Protein 4LMS (pdb70)

Solvent-accessible surface area: 21884 Å² total

B-factor: mean 22.88, std 9.88, range [7.31, 61.28]

InterPro domains:
  IPR004228 Phycoerythrin alpha chain [PF02972] (58-114)
  IPR006311 Twin-arginine translocation pathway, signal sequence [PS51318] (1-52)
  IPR011070 Globular protein, non-globular alpha/beta subunit [SSF56568] (54-123)
  IPR037011 Phycoerythrin-like alpha chain superfamily [G3DSA:3.90.510.10] (53-132)

Secondary structure (DSSP, 8-state):
--TT-EEEEEEEEE-TT--S------S---SSGGGGEEEEEEEEE----HHHHHHHHHHHTT----STT------SS---/--EEEEHHHHHHHHHHSTTHHHHHHHHHHHHTTHHHHHHHHHHHHHHH-GGGGSTT---SHHHHHHHHHHHHHHHHHHHHHHHHT--HHIIIIITTTHHHHHHHHT--HHHHHHHHHHHHHHHHHHHHT-SS---S-------HHHHHHHHHHHHHHHHH-/--TT-EEEEEEEEE-TT--SS---S--S---SSHHHHTEEEEEEEEE----HHHHHHHHHHHHTS---/---EEEEHHHHHHHHHHSTTHHHHHHHHHHHHHTHHHHHHHHHHHHHHH-GGGGSTT---SHHHHHHHHHHHHHHHHHHHHHHHHTS-HHIIIIITTTHHHHHHHHT--HHHHHHHHHHHHHHHHHHHT----GGG-SS-----HHHHHHHHHHHHHHHHH-

Structure (mmCIF, N/CA/C/O backbone):
data_4LMS
#
_entry.id   4LMS
#
_cell.length_a   44.958
_cell.length_b   93.824
_cell.length_c   121.908
_cell.angle_alpha   90.00
_cell.angle_beta   90.00
_cell.angle_gamma   90.00
#
_symmetry.space_group_name_H-M   'P 21 21 21'
#
loop_
_entity.id
_entity.type
_entity.pdbx_description
1 polymer 'cryptophyte phycocyanin (alpha-1 chain)'
2 polymer 'cryptophyte phycocyanin (beta chain)'
3 polymer 'cryptophyte phycocyanin (alpha-2 chain)'
4 non-polymer 'mesobiliverdin IX(alpha)'
5 non-polymer 15,16-DIHYDROBILIVERDIN
6 non-polymer PHYCOCYANOBILIN
7 non-polymer 'HEXAETHYLENE GLYCOL'
8 water water
#
loop_
_atom_site.group_PDB
_atom_site.id
_atom_site.type_symbol
_atom_site.label_atom_id
_atom_site.label_alt_id
_atom_site.label_comp_id
_atom_site.label_asym_id
_atom_site.label_entity_id
_atom_site.label_seq_id
_atom_site.pdbx_PDB_ins_code
_atom_site.Cartn_x
_atom_site.Cartn_y
_atom_site.Cartn_z
_atom_site.occupancy
_atom_site.B_iso_or_equiv
_atom_site.auth_seq_id
_atom_site.auth_comp_id
_atom_site.auth_asym_id
_atom_site.auth_atom_id
_atom_site.pdbx_PDB_model_num
ATOM 1 N N . ARG A 1 1 ? 2.955 13.850 8.488 1.00 35.79 1 ARG A N 1
ATOM 2 C CA . ARG A 1 1 ? 1.989 14.201 9.563 1.00 37.12 1 ARG A CA 1
ATOM 3 C C . ARG A 1 1 ? 0.842 13.183 9.679 1.00 37.03 1 ARG A C 1
ATOM 4 O O . ARG A 1 1 ? 0.429 12.591 8.687 1.00 37.75 1 ARG A O 1
ATOM 12 N N . ASP A 1 2 ? 0.378 12.953 10.910 1.00 35.43 2 ASP A N 1
ATOM 13 C CA . ASP A 1 2 ? -0.856 12.201 11.162 1.00 34.22 2 ASP A CA 1
ATOM 14 C C . ASP A 1 2 ? -1.657 12.962 12.213 1.00 35.12 2 ASP A C 1
ATOM 15 O O . ASP A 1 2 ? -1.253 13.029 13.377 1.00 35.71 2 ASP A O 1
ATOM 20 N N . ALA A 1 3 ? -2.784 13.540 11.800 1.00 36.85 3 ALA A N 1
ATOM 21 C CA . ALA A 1 3 ? -3.562 14.433 12.661 1.00 37.16 3 ALA A CA 1
ATOM 22 C C . ALA A 1 3 ? -4.017 13.788 13.970 1.00 37.81 3 ALA A C 1
ATOM 23 O O . ALA A 1 3 ? -4.219 14.487 14.972 1.00 39.15 3 ALA A O 1
ATOM 25 N N . GLN A 1 4 ? -4.172 12.466 13.978 1.00 36.44 4 GLN A N 1
ATOM 26 C CA . GLN A 1 4 ? -4.685 11.782 15.163 1.00 34.49 4 GLN A CA 1
ATOM 27 C C . GLN A 1 4 ? -3.566 11.152 15.986 1.00 32.10 4 GLN A C 1
ATOM 28 O O . GLN A 1 4 ? -3.827 10.456 16.965 1.00 33.62 4 GLN A O 1
ATOM 34 N N . LEU A 1 5 ? -2.321 11.412 15.587 1.00 31.47 5 LEU A N 1
ATOM 35 C CA . LEU A 1 5 ? -1.157 10.900 16.299 1.00 30.24 5 LEU A CA 1
ATOM 36 C C . LEU A 1 5 ? -1.223 9.389 16.458 1.00 30.55 5 LEU A C 1
ATOM 37 O O . LEU A 1 5 ? -0.950 8.834 17.525 1.00 31.63 5 LEU A O 1
ATOM 42 N N . ARG A 1 6 ? -1.596 8.727 15.378 1.00 27.68 6 ARG A N 1
ATOM 43 C CA . ARG A 1 6 ? -1.610 7.281 15.337 1.00 28.12 6 ARG A CA 1
ATOM 44 C C . ARG A 1 6 ? -0.258 6.770 14.873 1.00 26.41 6 ARG A C 1
ATOM 45 O O . ARG A 1 6 ? 0.469 7.437 14.140 1.00 27.02 6 ARG A O 1
ATOM 53 N N . ALA A 1 7 ? 0.078 5.577 15.328 1.00 24.61 7 ALA A N 1
ATOM 54 C CA . ALA A 1 7 ? 1.292 4.924 14.888 1.00 22.23 7 ALA A CA 1
ATOM 55 C C . ALA A 1 7 ? 0.994 3.443 14.735 1.00 21.39 7 ALA A C 1
ATOM 56 O O . ALA A 1 7 ? 0.048 2.940 15.324 1.00 21.86 7 ALA A O 1
ATOM 58 N N . PRO A 1 8 ? 1.810 2.738 13.947 1.00 21.06 8 PRO A N 1
ATOM 59 C CA . PRO A 1 8 ? 1.596 1.297 13.761 1.00 19.52 8 PRO A CA 1
ATOM 60 C C . PRO A 1 8 ? 2.036 0.479 14.973 1.00 17.69 8 PRO A C 1
ATOM 61 O O . PRO A 1 8 ? 3.196 0.528 15.366 1.00 18.94 8 PRO A O 1
ATOM 65 N N . ILE A 1 9 ? 1.095 -0.248 15.563 1.00 19.71 9 ILE A N 1
ATOM 66 C CA . ILE A 1 9 ? 1.382 -1.194 16.634 1.00 19.27 9 ILE A CA 1
ATOM 67 C C . ILE A 1 9 ? 1.615 -2.547 15.977 1.00 17.62 9 ILE A C 1
ATOM 68 O O . ILE A 1 9 ? 0.684 -3.147 15.425 1.00 18.44 9 ILE A O 1
ATOM 73 N N . VAL A 1 10 ? 2.857 -3.013 16.024 1.00 15.86 10 VAL A N 1
ATOM 74 C CA . VAL A 1 10 ? 3.222 -4.298 15.451 1.00 14.34 10 VAL A CA 1
ATOM 75 C C . VAL A 1 10 ? 3.356 -5.307 16.587 1.00 14.38 10 VAL A C 1
ATOM 76 O O . VAL A 1 10 ? 4.042 -5.035 17.575 1.00 13.91 10 VAL A O 1
ATOM 80 N N . GLU A 1 11 ? 2.690 -6.450 16.435 1.00 14.68 11 GLU A N 1
ATOM 81 C CA . GLU A 1 11 ? 2.701 -7.512 17.436 1.00 14.50 11 GLU A CA 1
ATOM 82 C C . GLU A 1 11 ? 3.140 -8.810 16.778 1.00 14.21 11 GLU A C 1
ATOM 83 O O . GLU A 1 11 ? 2.736 -9.120 15.653 1.00 14.90 11 GLU A O 1
ATOM 89 N N . ILE A 1 12 ? 4.015 -9.526 17.471 1.00 13.66 12 ILE A N 1
ATOM 90 C CA . ILE A 1 12 ? 4.699 -10.700 16.954 1.00 13.95 12 ILE A CA 1
ATOM 91 C C . ILE A 1 12 ? 4.288 -11.918 17.785 1.00 13.45 12 ILE A C 1
ATOM 92 O O . ILE A 1 12 ? 4.607 -11.985 18.968 1.00 14.08 12 ILE A O 1
ATOM 97 N N . PHE A 1 13 ? 3.547 -12.846 17.187 1.00 12.98 13 PHE A N 1
ATOM 98 C CA . PHE A 1 13 ? 3.092 -14.046 17.885 1.00 14.15 13 PHE A CA 1
ATOM 99 C C . PHE A 1 13 ? 3.749 -15.304 17.335 1.00 12.63 13 PHE A C 1
ATOM 100 O O . PHE A 1 13 ? 3.348 -15.820 16.293 1.00 14.88 13 PHE A O 1
ATOM 108 N N . ASP A 1 14 ? 4.804 -15.755 18.007 1.00 13.37 14 ASP A N 1
ATOM 109 C CA . ASP A 1 14 ? 5.402 -17.048 17.688 1.00 13.83 14 ASP A CA 1
ATOM 110 C C . ASP A 1 14 ? 4.761 -18.054 18.633 1.00 13.50 14 ASP A C 1
ATOM 111 O O . ASP A 1 14 ? 5.217 -18.239 19.743 1.00 15.25 14 ASP A O 1
ATOM 116 N N . ALA A 1 15 ? 3.656 -18.639 18.197 1.00 15.32 15 ALA A N 1
ATOM 117 C CA . ALA A 1 15 ? 2.871 -19.511 19.038 1.00 17.76 15 ALA A CA 1
ATOM 118 C C . ALA A 1 15 ? 3.195 -20.984 18.819 1.00 19.44 15 ALA A C 1
ATOM 119 O O . ALA A 1 15 ? 2.416 -21.849 19.204 1.00 20.22 15 ALA A O 1
ATOM 121 N N . ARG A 1 16 ? 4.373 -21.287 18.303 1.00 20.06 16 ARG A N 1
ATOM 122 C CA . ARG A 1 16 ? 4.835 -22.666 18.348 1.00 21.32 16 ARG A CA 1
ATOM 123 C C . ARG A 1 16 ? 4.891 -23.092 19.821 1.00 22.67 16 ARG A C 1
ATOM 124 O O . ARG A 1 16 ? 5.459 -22.409 20.666 1.00 23.01 16 ARG A O 1
ATOM 132 N N . GLY A 1 17 ? 4.263 -24.211 20.131 1.00 25.81 17 GLY A N 1
ATOM 133 C CA . GLY A 1 17 ? 4.293 -24.725 21.481 1.00 26.97 17 GLY A CA 1
ATOM 134 C C . GLY A 1 17 ? 3.334 -24.031 22.422 1.00 26.45 17 GLY A C 1
ATOM 135 O O . GLY A 1 17 ? 3.378 -24.257 23.629 1.00 28.50 17 GLY A O 1
ATOM 136 N N . CYS A 1 18 ? 2.460 -23.193 21.882 1.00 25.48 18 CYS A N 1
ATOM 137 C CA . CYS A 1 18 ? 1.439 -22.529 22.685 1.00 22.54 18 CYS A CA 1
ATOM 138 C C . CYS A 1 18 ? 0.134 -23.287 22.524 1.00 25.80 18 CYS A C 1
ATOM 139 O O . CYS A 1 18 ? -0.432 -23.356 21.430 1.00 27.25 18 CYS A O 1
ATOM 142 N N . ASP A 1 19 ? -0.347 -23.857 23.620 1.00 26.25 19 ASP A N 1
ATOM 143 C CA . ASP A 1 19 ? -1.472 -24.758 23.553 1.00 28.62 19 ASP A CA 1
ATOM 144 C C . ASP A 1 19 ? -2.834 -24.069 23.526 1.00 31.38 19 ASP A C 1
ATOM 145 O O . ASP A 1 19 ? -3.868 -24.745 23.505 1.00 34.99 19 ASP A O 1
ATOM 150 N N . ALA A 1 20 ? -2.838 -22.741 23.497 1.00 31.05 20 ALA A N 1
ATOM 151 C CA . ALA A 1 20 ? -4.061 -21.961 23.369 1.00 31.25 20 ALA A CA 1
ATOM 152 C C . ALA A 1 20 ? -4.256 -21.606 21.903 1.00 34.83 20 ALA A C 1
ATOM 153 O O . ALA A 1 20 ? -3.325 -21.137 21.248 1.00 37.75 20 ALA A O 1
ATOM 155 N N . LYS A 1 21 ? -5.457 -21.837 21.382 1.00 34.05 21 LYS A N 1
ATOM 156 C CA . LYS A 1 21 ? -5.727 -21.628 19.968 1.00 35.28 21 LYS A CA 1
ATOM 157 C C . LYS A 1 21 ? -6.187 -20.201 19.711 1.00 32.19 21 LYS A C 1
ATOM 158 O O . LYS A 1 21 ? -6.984 -19.663 20.468 1.00 32.95 21 LYS A O 1
ATOM 164 N N . ASN A 1 22 ? -5.672 -19.591 18.648 1.00 30.64 22 ASN A N 1
ATOM 165 C CA . ASN A 1 22 ? -6.143 -18.283 18.187 1.00 28.22 22 ASN A CA 1
ATOM 166 C C . ASN A 1 22 ? -6.306 -18.283 16.687 1.00 27.20 22 ASN A C 1
ATOM 167 O O . ASN A 1 22 ? -5.447 -18.798 15.989 1.00 29.06 22 ASN A O 1
ATOM 172 N N . ALA A 1 23 ? -7.393 -17.686 16.202 1.00 27.67 23 ALA A N 1
ATOM 173 C CA . ALA A 1 23 ? -7.739 -17.736 14.778 1.00 29.73 23 ALA A CA 1
ATOM 174 C C . ALA A 1 23 ? -8.276 -16.399 14.239 1.00 29.08 23 ALA A C 1
ATOM 175 O O . ALA A 1 23 ? -9.263 -16.352 13.497 1.00 30.69 23 ALA A O 1
ATOM 177 N N . GLN A 1 24 ? -7.615 -15.311 14.607 1.00 27.37 24 GLN A N 1
ATOM 178 C CA . GLN A 1 24 ? -7.964 -13.991 14.095 1.00 27.73 24 GLN A CA 1
ATOM 179 C C . GLN A 1 24 ? -7.576 -13.870 12.621 1.00 28.87 24 GLN A C 1
ATOM 180 O O . GLN A 1 24 ? -8.253 -13.199 11.860 1.00 31.67 24 GLN A O 1
ATOM 186 N N . TYR A 1 25 ? -6.468 -14.503 12.246 1.00 27.65 25 TYR A N 1
ATOM 187 C CA . TYR A 1 25 ? -6.057 -14.593 10.853 1.00 27.26 25 TYR A CA 1
ATOM 188 C C . TYR A 1 25 ? -7.085 -15.437 10.119 1.00 30.61 25 TYR A C 1
ATOM 189 O O . TYR A 1 25 ? -7.409 -16.535 10.566 1.00 31.35 25 TYR A O 1
ATOM 198 N N . THR A 1 26 ? -7.603 -14.918 9.007 1.00 32.37 26 THR A N 1
ATOM 199 C CA . THR A 1 26 ? -8.705 -15.558 8.297 1.00 36.26 26 THR A CA 1
ATOM 200 C C . THR A 1 26 ? -8.297 -16.082 6.924 1.00 35.40 26 THR A C 1
ATOM 201 O O . THR A 1 26 ? -9.134 -16.595 6.182 1.00 36.91 26 THR A O 1
ATOM 205 N N . GLY A 1 27 ? -7.020 -15.956 6.585 1.00 33.58 27 GLY A N 1
ATOM 206 C CA . GLY A 1 27 ? -6.553 -16.369 5.269 1.00 31.99 27 GLY A CA 1
ATOM 207 C C . GLY A 1 27 ? -6.255 -17.853 5.239 1.00 30.90 27 GLY A C 1
ATOM 208 O O . GLY A 1 27 ? -6.550 -18.565 6.198 1.00 31.35 27 GLY A O 1
ATOM 209 N N . PRO A 1 28 ? -5.673 -18.331 4.130 1.00 31.19 28 PRO A N 1
ATOM 210 C CA . PRO A 1 28 ? -5.404 -19.763 3.955 1.00 31.74 28 PRO A CA 1
ATOM 211 C C . PRO A 1 28 ? -4.302 -20.295 4.852 1.00 30.69 28 PRO A C 1
ATOM 212 O O . PRO A 1 28 ? -3.438 -19.533 5.295 1.00 28.62 28 PRO A O 1
ATOM 216 N N . LYS A 1 29 ? -4.339 -21.594 5.132 1.00 31.15 29 LYS A N 1
ATOM 217 C CA . LYS A 1 29 ? -3.280 -22.256 5.880 1.00 30.97 29 LYS A CA 1
ATOM 218 C C . LYS A 1 29 ? -2.043 -22.504 5.032 1.00 30.59 29 LYS A C 1
ATOM 219 O O . LYS A 1 29 ? -2.137 -22.663 3.807 1.00 33.06 29 LYS A O 1
ATOM 225 N N . SER A 1 30 ? -0.881 -22.517 5.680 1.00 28.25 30 SER A N 1
ATOM 226 C CA . SER A 1 30 ? 0.380 -22.837 5.024 1.00 28.85 30 SER A CA 1
ATOM 227 C C . SER A 1 30 ? 0.728 -24.320 5.168 1.00 28.98 30 SER A C 1
ATOM 228 O O . SER A 1 30 ? 1.596 -24.835 4.462 1.00 29.73 30 SER A O 1
ATOM 231 N N . ASN A 1 31 ? 0.072 -24.990 6.109 1.00 28.80 31 ASN A N 1
ATOM 232 C CA . ASN A 1 31 ? 0.373 -26.377 6.416 1.00 27.95 31 ASN A CA 1
ATOM 233 C C . ASN A 1 31 ? 1.825 -26.571 6.843 1.00 29.35 31 ASN A C 1
ATOM 234 O O . ASN A 1 31 ? 2.457 -27.568 6.535 1.00 32.16 31 ASN A O 1
ATOM 239 N N . ASP A 1 32 ? 2.336 -25.593 7.591 1.00 27.17 32 ASP A N 1
ATOM 240 C CA . ASP A 1 32 ? 3.635 -25.703 8.250 1.00 26.10 32 ASP A CA 1
ATOM 241 C C . ASP A 1 32 ? 3.651 -24.781 9.479 1.00 24.82 32 ASP A C 1
ATOM 242 O O . ASP A 1 32 ? 2.588 -24.353 9.920 1.00 24.57 32 ASP A O 1
ATOM 247 N N . MET A 1 33 ? 4.830 -24.493 10.036 1.00 24.12 33 MET A N 1
ATOM 248 C CA . MET A 1 33 ? 4.920 -23.713 11.294 1.00 21.91 33 MET A CA 1
ATOM 249 C C . MET A 1 33 ? 4.217 -22.351 11.207 1.00 20.76 33 MET A C 1
ATOM 250 O O . MET A 1 33 ? 3.824 -21.776 12.236 1.00 20.70 33 MET A O 1
ATOM 255 N N . ASN A 1 34 ? 4.073 -21.803 9.998 1.00 20.37 34 ASN A N 1
ATOM 256 C CA . ASN A 1 34 ? 3.421 -20.489 9.889 1.00 19.08 34 ASN A CA 1
ATOM 257 C C . ASN A 1 34 ? 1.958 -20.513 10.346 1.00 19.95 34 ASN A C 1
ATOM 258 O O . ASN A 1 34 ? 1.400 -19.464 10.666 1.00 21.73 34 ASN A O 1
ATOM 263 N N . ASP A 1 35 ? 1.333 -21.694 10.388 1.00 20.69 35 ASP A N 1
ATOM 264 C CA . ASP A 1 35 ? -0.019 -21.780 10.946 1.00 21.58 35 ASP A CA 1
ATOM 265 C C . ASP A 1 35 ? -0.062 -21.533 12.462 1.00 21.26 35 ASP A C 1
ATOM 266 O O . ASP A 1 35 ? -1.145 -21.330 13.040 1.00 23.05 35 ASP A O 1
ATOM 271 N N . ASP A 1 36 ? 1.110 -21.548 13.102 1.00 19.38 36 ASP A N 1
ATOM 272 C CA . ASP A 1 36 ? 1.247 -21.270 14.536 1.00 19.43 36 ASP A CA 1
ATOM 273 C C . ASP A 1 36 ? 1.964 -19.941 14.747 1.00 17.70 36 ASP A C 1
ATOM 274 O O . ASP A 1 36 ? 2.478 -19.672 15.829 1.00 17.92 36 ASP A O 1
ATOM 279 N N . GLN A 1 37 ? 2.015 -19.103 13.713 1.00 17.74 37 GLN A N 1
ATOM 280 C CA . GLN A 1 37 ? 2.722 -17.836 13.814 1.00 15.86 37 GLN A CA 1
ATOM 281 C C . GLN A 1 37 ? 1.875 -16.733 13.203 1.00 15.06 37 GLN A C 1
ATOM 282 O O . GLN A 1 37 ? 1.194 -16.953 12.207 1.00 18.00 37 GLN A O 1
ATOM 288 N N . CYS A 1 38 ? 1.927 -15.540 13.790 1.00 13.76 38 CYS A N 1
ATOM 289 C CA . CYS A 1 38 ? 1.122 -14.442 13.259 1.00 14.21 38 CYS A CA 1
ATOM 290 C C . CYS A 1 38 ? 1.739 -13.100 13.577 1.00 14.24 38 CYS A C 1
ATOM 291 O O . CYS A 1 38 ? 2.265 -12.894 14.665 1.00 14.73 38 CYS A O 1
ATOM 294 N N . VAL A 1 39 ? 1.664 -12.189 12.621 1.00 15.26 39 VAL A N 1
ATOM 295 C CA . VAL A 1 39 ? 1.990 -10.789 12.840 1.00 15.10 39 VAL A CA 1
ATOM 296 C C . VAL A 1 39 ? 0.687 -10.001 12.800 1.00 15.61 39 VAL A C 1
ATOM 297 O O . VAL A 1 39 ? -0.141 -10.181 11.904 1.00 16.95 39 VAL A O 1
ATOM 301 N N . LYS A 1 40 ? 0.491 -9.159 13.799 1.00 15.84 40 LYS A N 1
ATOM 302 C CA . LYS A 1 40 ? -0.663 -8.278 13.856 1.00 16.83 40 LYS A CA 1
ATOM 303 C C . LYS A 1 40 ? -0.194 -6.839 13.706 1.00 18.60 40 LYS A C 1
ATOM 304 O O . LYS A 1 40 ? 0.735 -6.417 14.377 1.00 18.17 40 LYS A O 1
ATOM 310 N N . VAL A 1 41 ? -0.833 -6.073 12.829 1.00 19.49 41 VAL A N 1
ATOM 311 C CA . VAL A 1 41 ? -0.531 -4.659 12.722 1.00 20.39 41 VAL A CA 1
ATOM 312 C C . VAL A 1 41 ? -1.816 -3.865 12.775 1.00 22.56 41 VAL A C 1
ATOM 313 O O . VAL A 1 41 ? -2.788 -4.190 12.093 1.00 23.41 41 VAL A O 1
ATOM 317 N N . SER A 1 42 ? -1.807 -2.803 13.569 1.00 23.93 42 SER A N 1
ATOM 318 C CA . SER A 1 42 ? -2.923 -1.871 13.589 1.00 26.18 42 SER A CA 1
ATOM 319 C C . SER A 1 42 ? -2.421 -0.452 13.797 1.00 26.57 42 SER A C 1
ATOM 320 O O . SER A 1 42 ? -1.357 -0.234 14.351 1.00 27.52 42 SER A O 1
ATOM 323 N N . MET A 1 43 ? -3.207 0.518 13.351 1.00 26.42 43 MET A N 1
ATOM 324 C CA . MET A 1 43 ? -2.886 1.920 13.574 1.00 27.86 43 MET A CA 1
ATOM 325 C C . MET A 1 43 ? -3.681 2.411 14.766 1.00 28.57 43 MET A C 1
ATOM 326 O O . MET A 1 43 ? -4.902 2.496 14.705 1.00 31.00 43 MET A O 1
ATOM 331 N N . GLN A 1 44 ? -2.981 2.756 15.836 1.00 28.56 44 GLN A N 1
ATOM 332 C CA . GLN A 1 44 ? -3.626 3.193 17.066 1.00 26.30 44 GLN A CA 1
ATOM 333 C C . GLN A 1 44 ? -3.089 4.538 17.492 1.00 24.32 44 GLN A C 1
ATOM 334 O O . GLN A 1 44 ? -1.900 4.822 17.313 1.00 25.72 44 GLN A O 1
ATOM 340 N N . LYS A 1 45 ? -3.961 5.352 18.076 1.00 26.32 45 LYS A N 1
ATOM 341 C CA . LYS A 1 45 ? -3.554 6.613 18.683 1.00 26.80 45 LYS A CA 1
ATOM 342 C C . LYS A 1 45 ? -2.566 6.319 19.790 1.00 23.97 45 LYS A C 1
ATOM 343 O O . LYS A 1 45 ? -2.800 5.435 20.607 1.00 28.15 45 LYS A O 1
ATOM 349 N N . ILE A 1 46 ? -1.479 7.076 19.825 1.00 23.44 46 ILE A N 1
ATOM 350 C CA . ILE A 1 46 ? -0.479 6.890 20.868 1.00 23.84 46 ILE A CA 1
ATOM 351 C C . ILE A 1 46 ? -0.691 7.977 21.905 1.00 25.09 46 ILE A C 1
ATOM 352 O O . ILE A 1 46 ? -0.744 9.155 21.577 1.00 27.14 46 ILE A O 1
ATOM 357 N N . THR A 1 47 ? -0.814 7.573 23.165 1.00 24.90 47 THR A N 1
ATOM 358 C CA . THR A 1 47 ? -1.078 8.515 24.237 1.00 25.44 47 THR A CA 1
ATOM 359 C C . THR A 1 47 ? -0.262 8.141 25.477 1.00 24.75 47 THR A C 1
ATOM 360 O O . THR A 1 47 ? 0.032 6.957 25.734 1.00 25.07 47 THR A O 1
ATOM 364 N N . VAL A 1 48 ? 0.109 9.182 26.219 1.00 24.88 48 VAL A N 1
ATOM 365 C CA . VAL A 1 48 ? 0.775 9.045 27.501 1.00 22.46 48 VAL A CA 1
ATOM 366 C C . VAL A 1 48 ? 0.074 10.013 28.436 1.00 23.51 48 VAL A C 1
ATOM 367 O O . VAL A 1 48 ? -0.116 11.177 28.095 1.00 23.45 48 VAL A O 1
ATOM 371 N N . SER A 1 49 ? -0.367 9.517 29.575 1.00 23.01 49 SER A N 1
ATOM 372 C CA . SER A 1 49 ? -1.123 10.338 30.507 1.00 22.04 49 SER A CA 1
ATOM 373 C C . SER A 1 49 ? -0.182 11.230 31.306 1.00 22.42 49 SER A C 1
ATOM 374 O O . SER A 1 49 ? 0.992 10.912 31.481 1.00 22.12 49 SER A O 1
ATOM 377 N N . GLU A 1 50 ? -0.695 12.349 31.800 1.00 22.12 50 GLU A N 1
ATOM 378 C CA . GLU A 1 50 ? 0.118 13.224 32.622 1.00 21.99 50 GLU A CA 1
ATOM 379 C C . GLU A 1 50 ? 0.504 12.525 33.933 1.00 21.96 50 GLU A C 1
ATOM 380 O O . GLU A 1 50 ? 1.575 12.785 34.462 1.00 21.61 50 GLU A O 1
ATOM 386 N N . ALA A 1 51 ? -0.344 11.637 34.436 1.00 20.35 51 ALA A N 1
ATOM 387 C CA . ALA A 1 51 ? 0.006 10.828 35.614 1.00 20.96 51 ALA A CA 1
ATOM 388 C C . ALA A 1 51 ? 1.223 9.948 35.364 1.00 20.45 51 ALA A C 1
ATOM 389 O O . ALA A 1 51 ? 2.117 9.882 36.190 1.00 20.69 51 ALA A O 1
ATOM 391 N N . THR A 1 52 ? 1.243 9.235 34.246 1.00 20.08 52 THR A N 1
ATOM 392 C CA . THR A 1 52 ? 2.440 8.493 33.899 1.00 17.52 52 THR A CA 1
ATOM 393 C C . THR A 1 52 ? 3.638 9.429 33.763 1.00 16.77 52 THR A C 1
ATOM 394 O O . THR A 1 52 ? 4.731 9.132 34.241 1.00 15.94 52 THR A O 1
ATOM 398 N N . ALA A 1 53 ? 3.442 10.556 33.083 1.00 16.14 53 ALA A N 1
ATOM 399 C CA . ALA A 1 53 ? 4.528 11.511 32.887 1.00 17.75 53 ALA A CA 1
ATOM 400 C C . ALA A 1 53 ? 5.105 11.988 34.219 1.00 14.48 53 ALA A C 1
ATOM 401 O O . ALA A 1 53 ? 6.312 12.221 34.344 1.00 16.49 53 ALA A O 1
ATOM 403 N N . ALA A 1 54 ? 4.244 12.196 35.209 1.00 18.37 54 ALA A N 1
ATOM 404 C CA . ALA A 1 54 ? 4.719 12.637 36.511 1.00 18.34 54 ALA A CA 1
ATOM 405 C C . ALA A 1 54 ? 5.582 11.556 37.164 1.00 15.90 54 ALA A C 1
ATOM 406 O O . ALA A 1 54 ? 6.590 11.852 37.774 1.00 16.91 54 ALA A O 1
ATOM 408 N N . LYS A 1 55 ? 5.196 10.302 36.973 1.00 15.26 55 LYS A N 1
ATOM 409 C CA . LYS A 1 55 ? 5.987 9.205 37.508 1.00 14.06 55 LYS A CA 1
ATOM 410 C C . LYS A 1 55 ? 7.342 9.123 36.811 1.00 13.18 55 LYS A C 1
ATOM 411 O O . LYS A 1 55 ? 8.361 8.913 37.465 1.00 13.52 55 LYS A O 1
ATOM 417 N N . LYS A 1 56 ? 7.360 9.337 35.497 1.00 14.19 56 LYS A N 1
ATOM 418 C CA . LYS A 1 56 ? 8.618 9.316 34.762 1.00 14.20 56 LYS A CA 1
ATOM 419 C C . LYS A 1 56 ? 9.546 10.465 35.206 1.00 11.28 56 LYS A C 1
ATOM 420 O O . LYS A 1 56 ? 10.744 10.274 35.365 1.00 12.30 56 LYS A O 1
ATOM 426 N N . LEU A 1 57 ? 8.992 11.659 35.417 1.00 15.08 57 LEU A N 1
ATOM 427 C CA . LEU A 1 57 ? 9.796 12.793 35.878 1.00 14.01 57 LEU A CA 1
ATOM 428 C C . LEU A 1 57 ? 10.507 12.426 37.181 1.00 10.92 57 LEU A C 1
ATOM 429 O O . LEU A 1 57 ? 11.711 12.634 37.327 1.00 12.96 57 LEU A O 1
ATOM 434 N N . GLN A 1 58 ? 9.802 11.785 38.100 1.00 14.03 58 GLN A N 1
ATOM 435 C CA . GLN A 1 58 ? 10.404 11.411 39.374 1.00 14.07 58 GLN A CA 1
ATOM 436 C C . GLN A 1 58 ? 11.549 10.415 39.207 1.00 12.45 58 GLN A C 1
ATOM 437 O O . GLN A 1 58 ? 12.538 10.460 39.943 1.00 12.14 58 GLN A O 1
ATOM 443 N N . GLU A 1 59 ? 11.424 9.539 38.206 1.00 11.86 59 GLU A N 1
ATOM 444 C CA . GLU A 1 59 ? 12.514 8.631 37.854 1.00 11.19 59 GLU A CA 1
ATOM 445 C C . GLU A 1 59 ? 13.714 9.318 37.218 1.00 10.60 59 GLU A C 1
ATOM 446 O O . GLU A 1 59 ? 14.862 8.873 37.396 1.00 12.23 59 GLU A O 1
ATOM 452 N N . PHE A 1 60 ? 13.451 10.362 36.437 1.00 13.55 60 PHE A N 1
ATOM 453 C CA . PHE A 1 60 ? 14.472 11.028 35.633 1.00 13.85 60 PHE A CA 1
ATOM 454 C C . PHE A 1 60 ? 15.217 12.150 36.367 1.00 13.96 60 PHE A C 1
ATOM 455 O O . PHE A 1 60 ? 16.314 12.547 35.967 1.00 13.96 60 PHE A O 1
ATOM 463 N N . ILE A 1 61 ? 14.603 12.694 37.409 1.00 13.85 61 ILE A N 1
ATOM 464 C CA . ILE A 1 61 ? 15.037 13.963 37.983 1.00 14.13 61 ILE A CA 1
ATOM 465 C C . ILE A 1 61 ? 16.351 13.878 38.773 1.00 15.78 61 ILE A C 1
ATOM 466 O O . ILE A 1 61 ? 17.073 14.876 38.884 1.00 15.16 61 ILE A O 1
ATOM 471 N N . GLY A 1 62 ? 16.676 12.710 39.325 1.00 13.33 62 GLY A N 1
ATOM 472 C CA . GLY A 1 62 ? 17.942 12.537 40.027 1.00 15.36 62 GLY A CA 1
ATOM 473 C C . GLY A 1 62 ? 19.121 12.809 39.112 1.00 13.84 62 GLY A C 1
ATOM 474 O O . GLY A 1 62 ? 20.174 13.271 39.551 1.00 14.37 62 GLY A O 1
ATOM 475 N N . GLY A 1 63 ? 18.971 12.459 37.832 1.00 14.65 63 GLY A N 1
ATOM 476 C CA . GLY A 1 63 ? 19.934 12.839 36.802 1.00 13.34 63 GLY A CA 1
ATOM 477 C C . GLY A 1 63 ? 21.272 12.117 36.784 1.00 15.05 63 GLY A C 1
ATOM 478 O O . GLY A 1 63 ? 22.182 12.528 36.067 1.00 14.29 63 GLY A O 1
ATOM 479 N N . LYS A 1 64 ? 21.379 11.018 37.517 1.00 12.60 64 LYS A N 1
ATOM 480 C CA . LYS A 1 64 ? 22.632 10.282 37.612 1.00 13.37 64 LYS A CA 1
ATOM 481 C C . LYS A 1 64 ? 22.518 8.832 37.196 1.00 13.86 64 LYS A C 1
ATOM 482 O O . LYS A 1 64 ? 23.435 8.301 36.564 1.00 13.65 64 LYS A O 1
ATOM 488 N N . ALA A 1 65 ? 21.441 8.161 37.604 1.00 13.40 65 ALA A N 1
ATOM 489 C CA . ALA A 1 65 ? 21.363 6.723 37.465 1.00 13.21 65 ALA A CA 1
ATOM 490 C C . ALA A 1 65 ? 20.997 6.313 36.049 1.00 13.56 65 ALA A C 1
ATOM 491 O O . ALA A 1 65 ? 20.381 7.082 35.286 1.00 13.08 65 ALA A O 1
ATOM 493 N N . THR A 1 66 ? 21.409 5.106 35.693 1.00 12.93 66 THR A N 1
ATOM 494 C CA . THR A 1 66 ? 21.202 4.586 34.354 1.00 12.45 66 THR A CA 1
ATOM 495 C C . THR A 1 66 ? 20.856 3.112 34.388 1.00 12.14 66 THR A C 1
ATOM 496 O O . THR A 1 66 ? 20.920 2.484 35.425 1.00 12.29 66 THR A O 1
ATOM 500 N N . ALA A 1 67 ? 20.524 2.576 33.213 1.00 11.90 67 ALA A N 1
ATOM 501 C CA . ALA A 1 67 ? 20.490 1.155 32.979 1.00 11.35 67 ALA A CA 1
ATOM 502 C C . ALA A 1 67 ? 21.884 0.547 33.196 1.00 11.00 67 ALA A C 1
ATOM 503 O O . ALA A 1 67 ? 22.878 1.256 33.303 1.00 12.15 67 ALA A O 1
ATOM 505 N N . ILE A 1 68 ? 21.961 -0.774 33.243 1.00 11.29 68 ILE A N 1
ATOM 506 C CA . ILE A 1 68 ? 23.245 -1.445 33.437 1.00 12.32 68 ILE A CA 1
ATOM 507 C C . ILE A 1 68 ? 24.061 -1.515 32.150 1.00 12.18 68 ILE A C 1
ATOM 508 O O . ILE A 1 68 ? 23.579 -1.951 31.108 1.00 12.97 68 ILE A O 1
ATOM 513 N N . ASN A 1 69 ? 25.301 -1.053 32.255 1.00 12.51 69 ASN A N 1
ATOM 514 C CA . ASN A 1 69 ? 26.307 -1.139 31.205 1.00 13.56 69 ASN A CA 1
ATOM 515 C C . ASN A 1 69 ? 26.009 -0.293 29.980 1.00 14.03 69 ASN A C 1
ATOM 516 O O . ASN A 1 69 ? 26.089 -0.770 28.860 1.00 15.28 69 ASN A O 1
ATOM 521 N N . VAL A 1 70 ? 25.685 0.969 30.209 1.00 14.36 70 VAL A N 1
ATOM 522 C CA . VAL A 1 70 ? 25.444 1.916 29.138 1.00 14.86 70 VAL A CA 1
ATOM 523 C C . VAL A 1 70 ? 26.328 3.161 29.293 1.00 15.49 70 VAL A C 1
ATOM 524 O O . VAL A 1 70 ? 26.813 3.488 30.377 1.00 16.94 70 VAL A O 1
ATOM 528 N N . PRO A 1 71 ? 26.579 3.851 28.186 1.00 15.37 71 PRO A N 1
ATOM 529 C CA . PRO A 1 71 ? 27.416 5.050 28.269 1.00 16.64 71 PRO A CA 1
ATOM 530 C C . PRO A 1 71 ? 26.815 6.099 29.185 1.00 16.01 71 PRO A C 1
ATOM 531 O O . PRO A 1 71 ? 25.597 6.257 29.288 1.00 15.41 71 PRO A O 1
ATOM 535 N N . ILE A 1 72 ? 27.702 6.838 29.837 1.00 15.50 72 ILE A N 1
ATOM 536 C CA . ILE A 1 72 ? 27.320 7.900 30.754 1.00 16.43 72 ILE A CA 1
ATOM 537 C C . ILE A 1 72 ? 27.515 9.246 30.062 1.00 17.24 72 ILE A C 1
ATOM 538 O O . ILE A 1 72 ? 28.608 9.579 29.634 1.00 18.83 72 ILE A O 1
ATOM 543 N N . ILE A 1 73 ? 26.444 10.016 29.939 1.00 14.55 73 ILE A N 1
ATOM 544 C CA . ILE A 1 73 ? 26.500 11.315 29.297 1.00 17.83 73 ILE A CA 1
ATOM 545 C C . ILE A 1 73 ? 25.993 12.447 30.199 1.00 17.86 73 ILE A C 1
ATOM 546 O O . ILE A 1 73 ? 25.842 13.574 29.754 1.00 18.00 73 ILE A O 1
ATOM 551 N N . SER A 1 74 ? 25.697 12.144 31.459 1.00 16.18 74 SER A N 1
ATOM 552 C CA . SER A 1 74 ? 25.076 13.140 32.311 1.00 15.08 74 SER A CA 1
ATOM 553 C C . SER A 1 74 ? 25.982 14.348 32.512 1.00 14.94 74 SER A C 1
ATOM 554 O O . SER A 1 74 ? 27.208 14.229 32.549 1.00 16.76 74 SER A O 1
ATOM 557 N N . SER A 1 75 ? 25.335 15.481 32.705 1.00 17.52 75 SER A N 1
ATOM 558 C CA . SER A 1 75 ? 26.009 16.739 33.002 1.00 20.39 75 SER A CA 1
ATOM 559 C C . SER A 1 75 ? 25.215 17.567 34.001 1.00 19.37 75 SER A C 1
ATOM 560 O O . SER A 1 75 ? 23.994 17.468 34.065 1.00 21.59 75 SER A O 1
ATOM 563 N N . MET A 1 76 ? 25.928 18.393 34.755 1.00 16.24 76 MET A N 1
ATOM 564 C CA . MET A 1 76 ? 25.331 19.272 35.756 1.00 17.17 76 MET A CA 1
ATOM 565 C C . MET A 1 76 ? 25.135 20.690 35.258 1.00 17.89 76 MET A C 1
ATOM 566 O O . MET A 1 76 ? 24.763 21.575 36.033 1.00 18.23 76 MET A O 1
ATOM 571 N N . THR A 1 77 ? 25.390 20.920 33.977 1.00 18.54 77 THR A N 1
ATOM 572 C CA . THR A 1 77 ? 25.276 22.263 33.435 1.00 22.48 77 THR A CA 1
ATOM 573 C C . THR A 1 77 ? 24.350 22.294 32.216 1.00 23.37 77 THR A C 1
ATOM 574 O O . THR A 1 77 ? 24.195 21.307 31.494 1.00 23.84 77 THR A O 1
ATOM 578 N N . LYS A 1 78 ? 23.706 23.432 32.023 1.00 23.53 78 LYS A N 1
ATOM 579 C CA . LYS A 1 78 ? 22.808 23.619 30.888 1.00 22.79 78 LYS A CA 1
ATOM 580 C C . LYS A 1 78 ? 23.521 23.519 29.530 1.00 20.88 78 LYS A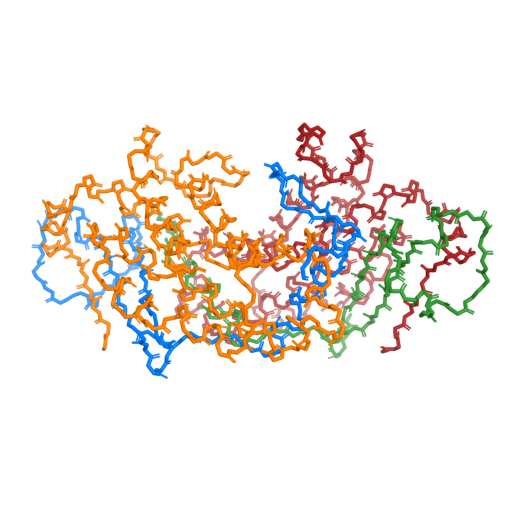 C 1
ATOM 581 O O . LYS A 1 78 ? 24.591 24.092 29.331 1.00 21.48 78 LYS A O 1
ATOM 587 N N . LYS A 1 79 ? 22.936 22.757 28.614 1.00 22.61 79 LYS A N 1
ATOM 588 C CA . LYS A 1 79 ? 23.544 22.572 27.296 1.00 24.14 79 LYS A CA 1
ATOM 589 C C . LYS A 1 79 ? 22.831 23.356 26.205 1.00 25.37 79 LYS A C 1
ATOM 590 O O . LYS A 1 79 ? 23.455 23.797 25.236 1.00 27.46 79 LYS A O 1
ATOM 596 N N . TYR A 1 80 ? 21.517 23.502 26.341 1.00 23.62 80 TYR A N 1
ATOM 597 C CA . TYR A 1 80 ? 20.715 24.192 25.335 1.00 25.25 80 TYR A CA 1
ATOM 598 C C . TYR A 1 80 ? 19.329 24.425 25.935 1.00 25.31 80 TYR A C 1
ATOM 599 O O . TYR A 1 80 ? 19.000 23.862 26.998 1.00 24.97 80 TYR A O 1
ATOM 609 N N . LYS B 2 15 ? -10.201 -3.597 12.421 1.00 44.16 15 LYS B N 1
ATOM 610 C CA . LYS B 2 15 ? -9.257 -2.551 12.029 1.00 44.41 15 LYS B CA 1
ATOM 611 C C . LYS B 2 15 ? -7.815 -3.063 11.941 1.00 40.91 15 LYS B C 1
ATOM 612 O O . LYS B 2 15 ? -6.990 -2.478 11.242 1.00 44.21 15 LYS B O 1
ATOM 618 N N . ALA B 2 16 ? -7.501 -4.137 12.660 1.00 36.54 16 ALA B N 1
ATOM 619 C CA . ALA B 2 16 ? -6.159 -4.719 12.593 1.00 33.09 16 ALA B CA 1
ATOM 620 C C . ALA B 2 16 ? -6.012 -5.706 11.436 1.00 31.02 16 ALA B C 1
ATOM 621 O O . ALA B 2 16 ? -6.974 -6.372 11.036 1.00 32.06 16 ALA B O 1
ATOM 623 N N . ALA B 2 17 ? -4.789 -5.789 10.920 1.00 28.40 17 ALA B N 1
ATOM 624 C CA . ALA B 2 17 ? -4.410 -6.783 9.932 1.00 27.83 17 ALA B CA 1
ATOM 625 C C . ALA B 2 17 ? -3.693 -7.947 10.621 1.00 24.03 17 ALA B C 1
ATOM 626 O O . ALA B 2 17 ? -2.817 -7.746 11.464 1.00 23.39 17 ALA B O 1
ATOM 628 N N . TYR B 2 18 ? -4.081 -9.161 10.252 1.00 21.59 18 TYR B N 1
ATOM 629 C CA . TYR B 2 18 ? -3.458 -10.377 10.766 1.00 22.18 18 TYR B CA 1
ATOM 630 C C . TYR B 2 18 ? -2.789 -11.131 9.619 1.00 20.39 18 TYR B C 1
ATOM 631 O O . TYR B 2 18 ? -3.430 -11.452 8.602 1.00 21.85 18 TYR B O 1
ATOM 640 N N . VAL B 2 19 ? -1.498 -11.390 9.775 1.00 17.33 19 VAL B N 1
ATOM 641 C CA . VAL B 2 19 ? -0.712 -12.060 8.750 1.00 17.73 19 VAL B CA 1
ATOM 642 C C . VAL B 2 19 ? -0.119 -13.326 9.366 1.00 15.96 19 VAL B C 1
ATOM 643 O O . VAL B 2 19 ? 0.843 -13.278 10.131 1.00 16.93 19 VAL B O 1
ATOM 647 N N . GLY B 2 20 ? -0.730 -14.453 9.039 1.00 16.48 20 GLY B N 1
ATOM 648 C CA . GLY B 2 20 ? -0.319 -15.743 9.560 1.00 17.43 20 GLY B CA 1
ATOM 649 C C . GLY B 2 20 ? -0.401 -16.753 8.441 1.00 18.36 20 GLY B C 1
ATOM 650 O O . GLY B 2 20 ? -0.705 -16.372 7.313 1.00 18.77 20 GLY B O 1
ATOM 651 N N . GLY B 2 21 ? -0.093 -18.007 8.730 1.00 19.45 21 GLY B N 1
ATOM 652 C CA . GLY B 2 21 ? -0.290 -19.080 7.766 1.00 19.78 21 GLY B CA 1
ATOM 653 C C . GLY B 2 21 ? 0.311 -18.736 6.397 1.00 20.21 21 GLY B C 1
ATOM 654 O O . GLY B 2 21 ? 1.462 -18.286 6.323 1.00 20.11 21 GLY B O 1
ATOM 655 N N . ALA B 2 22 ? -0.444 -18.972 5.317 1.00 21.94 22 ALA B N 1
ATOM 656 C CA . ALA B 2 22 ? 0.051 -18.744 3.965 1.00 22.07 22 ALA B CA 1
ATOM 657 C C . ALA B 2 22 ? 0.486 -17.311 3.719 1.00 21.96 22 ALA B C 1
ATOM 658 O O . ALA B 2 22 ? 1.484 -17.069 3.050 1.00 21.99 22 ALA B O 1
ATOM 660 N N . ASP B 2 23 ? -0.256 -16.360 4.262 1.00 19.63 23 ASP B N 1
ATOM 661 C CA . ASP B 2 23 ? 0.096 -14.966 4.036 1.00 19.21 23 ASP B CA 1
ATOM 662 C C . ASP B 2 23 ? 1.434 -14.631 4.689 1.00 17.13 23 ASP B C 1
ATOM 663 O O . ASP B 2 23 ? 2.207 -13.858 4.142 1.00 16.59 23 ASP B O 1
ATOM 668 N N . LEU B 2 24 ? 1.699 -15.192 5.864 1.00 16.71 24 LEU B N 1
ATOM 669 C CA . LEU B 2 24 ? 2.964 -14.938 6.547 1.00 15.89 24 LEU B CA 1
ATOM 670 C C . LEU B 2 24 ? 4.098 -15.681 5.847 1.00 15.50 24 LEU B C 1
ATOM 671 O O . LEU B 2 24 ? 5.209 -15.164 5.709 1.00 15.27 24 LEU B O 1
ATOM 676 N N . GLN B 2 25 ? 3.825 -16.895 5.393 1.00 16.94 25 GLN B N 1
ATOM 677 C CA . GLN B 2 25 ? 4.826 -17.638 4.643 1.00 17.38 25 GLN B CA 1
ATOM 678 C C . GLN B 2 25 ? 5.247 -16.807 3.435 1.00 14.74 25 GLN B C 1
ATOM 679 O O . GLN B 2 25 ? 6.417 -16.749 3.085 1.00 17.73 25 GLN B O 1
ATOM 685 N N . ALA B 2 26 ? 4.273 -16.173 2.792 1.00 16.95 26 ALA B N 1
ATOM 686 C CA . ALA B 2 26 ? 4.542 -15.314 1.638 1.00 17.45 26 ALA B CA 1
ATOM 687 C C . ALA B 2 26 ? 5.312 -14.051 2.050 1.00 16.95 26 ALA B C 1
ATOM 688 O O . ALA B 2 26 ? 6.293 -13.692 1.420 1.00 18.37 26 ALA B O 1
ATOM 690 N N . LEU B 2 27 ? 4.855 -13.367 3.094 1.00 15.27 27 LEU B N 1
ATOM 691 C CA . LEU B 2 27 ? 5.533 -12.165 3.561 1.00 15.86 27 LEU B CA 1
ATOM 692 C C . LEU B 2 27 ? 7.025 -12.415 3.821 1.00 16.43 27 LEU B C 1
ATOM 693 O O . LEU B 2 27 ? 7.872 -11.586 3.496 1.00 16.22 27 LEU B O 1
ATOM 698 N N . LYS B 2 28 ? 7.337 -13.556 4.423 1.00 16.22 28 LYS B N 1
ATOM 699 C CA . LYS B 2 28 ? 8.714 -13.900 4.746 1.00 18.05 28 LYS B CA 1
ATOM 700 C C . LYS B 2 28 ? 9.575 -14.012 3.513 1.00 18.74 28 LYS B C 1
ATOM 701 O O . LYS B 2 28 ? 10.784 -13.878 3.606 1.00 22.81 28 LYS B O 1
ATOM 707 N N . LYS B 2 29 ? 8.967 -14.272 2.361 1.00 16.22 29 LYS B N 1
ATOM 708 C CA . LYS B 2 29 ? 9.716 -14.339 1.112 1.00 15.89 29 LYS B CA 1
ATOM 709 C C . LYS B 2 29 ? 9.818 -12.972 0.444 1.00 16.32 29 LYS B C 1
ATOM 710 O O . LYS B 2 29 ? 10.625 -12.789 -0.451 1.00 19.23 29 LYS B O 1
ATOM 716 N N . PHE B 2 30 ? 8.998 -12.007 0.852 1.00 16.25 30 PHE B N 1
ATOM 717 C CA . PHE B 2 30 ? 8.994 -10.697 0.206 1.00 16.14 30 PHE B CA 1
ATOM 718 C C . PHE B 2 30 ? 9.903 -9.668 0.888 1.00 15.47 30 PHE B C 1
ATOM 719 O O . PHE B 2 30 ? 10.105 -8.594 0.358 1.00 19.96 30 PHE B O 1
ATOM 727 N N . VAL B 2 31 ? 10.419 -9.994 2.068 1.00 15.79 31 VAL B N 1
ATOM 728 C CA . VAL B 2 31 ? 11.377 -9.154 2.770 1.00 17.23 31 VAL B CA 1
ATOM 729 C C . VAL B 2 31 ? 12.623 -9.989 3.007 1.00 18.20 31 VAL B C 1
ATOM 730 O O . VAL B 2 31 ? 12.534 -11.216 3.101 1.00 20.53 31 VAL B O 1
ATOM 734 N N . SER B 2 32 ? 13.783 -9.352 3.116 1.00 16.59 32 SER B N 1
ATOM 735 C CA . SER B 2 32 ? 15.006 -10.114 3.359 1.00 16.56 32 SER B CA 1
ATOM 736 C C . SER B 2 32 ? 15.041 -10.683 4.785 1.00 14.53 32 SER B C 1
ATOM 737 O O . SER B 2 32 ? 14.542 -10.067 5.732 1.00 15.20 32 SER B O 1
ATOM 740 N N . GLU B 2 33 ? 15.621 -11.870 4.913 1.00 14.80 33 GLU B N 1
ATOM 741 C CA . GLU B 2 33 ? 15.854 -12.513 6.203 1.00 13.32 33 GLU B CA 1
ATOM 742 C C . GLU B 2 33 ? 14.595 -12.492 7.051 1.00 12.60 33 GLU B C 1
ATOM 743 O O . GLU B 2 33 ? 14.604 -12.044 8.193 1.00 13.68 33 GLU B O 1
ATOM 749 N N . GLY B 2 34 ? 13.518 -13.036 6.504 1.00 14.20 34 GLY B N 1
ATOM 750 C CA . GLY B 2 34 ? 12.203 -12.859 7.095 1.00 13.75 34 GLY B CA 1
ATOM 751 C C . GLY B 2 34 ? 12.098 -13.251 8.567 1.00 13.60 34 GLY B C 1
ATOM 752 O O . GLY B 2 34 ? 11.575 -12.471 9.385 1.00 13.35 34 GLY B O 1
ATOM 753 N N . ASN B 2 35 ? 12.563 -14.445 8.931 1.00 12.85 35 ASN B N 1
ATOM 754 C CA . ASN B 2 35 ? 12.489 -14.872 10.322 1.00 14.51 35 ASN B CA 1
ATOM 755 C C . ASN B 2 35 ? 13.343 -14.002 11.245 1.00 12.62 35 ASN B C 1
ATOM 756 O O . ASN B 2 35 ? 12.878 -13.581 12.310 1.00 13.25 35 ASN B O 1
ATOM 761 N N . LYS B 2 36 ? 14.577 -13.714 10.851 1.00 12.68 36 LYS B N 1
ATOM 762 C CA . LYS B 2 36 ? 15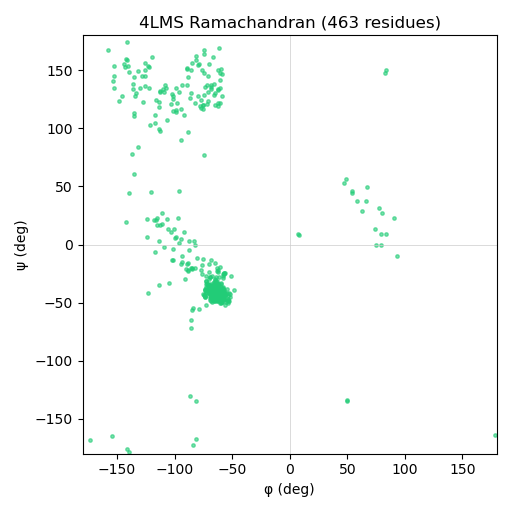.439 -12.863 11.667 1.00 12.59 36 LYS B CA 1
ATOM 763 C C . LYS B 2 36 ? 14.805 -11.476 11.812 1.00 11.81 36 LYS B C 1
ATOM 764 O O . LYS B 2 36 ? 14.891 -10.845 12.867 1.00 11.85 36 LYS B O 1
ATOM 770 N N . ARG B 2 37 ? 14.206 -10.974 10.729 1.00 11.84 37 ARG B N 1
ATOM 771 C CA . ARG B 2 37 ? 13.568 -9.672 10.739 1.00 11.39 37 ARG B CA 1
ATOM 772 C C . ARG B 2 37 ? 12.437 -9.614 11.758 1.00 11.03 37 ARG B C 1
ATOM 773 O O . ARG B 2 37 ? 12.307 -8.621 12.473 1.00 12.14 37 ARG B O 1
ATOM 781 N N . LEU B 2 38 ? 11.649 -10.684 11.857 1.00 11.28 38 LEU B N 1
ATOM 782 C CA . LEU B 2 38 ? 10.590 -10.755 12.852 1.00 10.50 38 LEU B CA 1
ATOM 783 C C . LEU B 2 38 ? 11.169 -10.777 14.269 1.00 10.88 38 LEU B C 1
ATOM 784 O O . LEU B 2 38 ? 10.650 -10.125 15.164 1.00 11.92 38 LEU B O 1
ATOM 789 N N . ASP B 2 39 ? 12.269 -11.489 14.471 1.00 10.61 39 ASP B N 1
ATOM 790 C CA . ASP B 2 39 ? 12.963 -11.428 15.765 1.00 10.76 39 ASP B CA 1
ATOM 791 C C . ASP B 2 39 ? 13.440 -10.006 16.077 1.00 10.45 39 ASP B C 1
ATOM 792 O O . ASP B 2 39 ? 13.346 -9.536 17.210 1.00 10.25 39 ASP B O 1
ATOM 797 N N . ALA B 2 40 ? 13.955 -9.318 15.075 1.00 10.49 40 ALA B N 1
ATOM 798 C CA . ALA B 2 40 ? 14.481 -7.991 15.307 1.00 11.47 40 ALA B CA 1
ATOM 799 C C . ALA B 2 40 ? 13.355 -7.030 15.682 1.00 10.04 40 ALA B C 1
ATOM 800 O O . ALA B 2 40 ? 13.505 -6.207 16.602 1.00 11.83 40 ALA B O 1
ATOM 802 N N . VAL B 2 41 ? 12.238 -7.120 14.968 1.00 10.21 41 VAL B N 1
ATOM 803 C CA . VAL B 2 41 ? 11.049 -6.349 15.306 1.00 11.39 41 VAL B CA 1
ATOM 804 C C . VAL B 2 41 ? 10.573 -6.680 16.726 1.00 11.03 41 VAL B C 1
ATOM 805 O O . VAL B 2 41 ? 10.238 -5.798 17.507 1.00 10.90 41 VAL B O 1
ATOM 809 N N . ASN B 2 42 ? 10.578 -7.956 17.063 1.00 10.51 42 ASN B N 1
ATOM 810 C CA . ASN B 2 42 ? 10.164 -8.381 18.401 1.00 9.90 42 ASN B CA 1
ATOM 811 C C . ASN B 2 42 ? 11.015 -7.717 19.481 1.00 9.78 42 ASN B C 1
ATOM 812 O O . ASN B 2 42 ? 10.507 -7.348 20.549 1.00 10.94 42 ASN B O 1
ATOM 817 N N . ALA B 2 43 ? 12.314 -7.597 19.219 1.00 10.09 43 ALA B N 1
ATOM 818 C CA . ALA B 2 43 ? 13.242 -7.001 20.175 1.00 10.82 43 ALA B CA 1
ATOM 819 C C . ALA B 2 43 ? 12.950 -5.543 20.432 1.00 11.10 43 ALA B C 1
ATOM 820 O O . ALA B 2 43 ? 13.285 -5.010 21.500 1.00 13.23 43 ALA B O 1
ATOM 822 N N . ILE B 2 44 ? 12.363 -4.868 19.444 1.00 11.52 44 ILE B N 1
ATOM 823 C CA . ILE B 2 44 ? 11.893 -3.509 19.650 1.00 11.38 44 ILE B CA 1
ATOM 824 C C . ILE B 2 44 ? 10.554 -3.478 20.398 1.00 10.29 44 ILE B C 1
ATOM 825 O O . ILE B 2 44 ? 10.427 -2.848 21.471 1.00 11.52 44 ILE B O 1
ATOM 830 N N . VAL B 2 45 ? 9.552 -4.170 19.868 1.00 10.72 45 VAL B N 1
ATOM 831 C CA . VAL B 2 45 ? 8.206 -3.948 20.382 1.00 11.24 45 VAL B CA 1
ATOM 832 C C . VAL B 2 45 ? 8.024 -4.500 21.804 1.00 11.01 45 VAL B C 1
ATOM 833 O O . VAL B 2 45 ? 7.279 -3.929 22.595 1.00 12.26 45 VAL B O 1
ATOM 837 N N . SER B 2 46 ? 8.741 -5.559 22.169 1.00 10.23 46 SER B N 1
ATOM 838 C CA . SER B 2 46 ? 8.625 -6.101 23.522 1.00 9.26 46 SER B CA 1
ATOM 839 C C . SER B 2 46 ? 9.483 -5.333 24.534 1.00 10.06 46 SER B C 1
ATOM 840 O O . SER B 2 46 ? 9.453 -5.674 25.719 1.00 9.90 46 SER B O 1
ATOM 843 N N . ASN B 2 47 ? 10.210 -4.301 24.087 1.00 8.97 47 ASN B N 1
ATOM 844 C CA . ASN B 2 47 ? 10.954 -3.410 24.985 1.00 8.89 47 ASN B CA 1
ATOM 845 C C . ASN B 2 47 ? 10.551 -1.963 24.796 1.00 9.44 47 ASN B C 1
ATOM 846 O O . ASN B 2 47 ? 11.292 -1.058 25.166 1.00 10.23 47 ASN B O 1
ATOM 851 N N . ALA B 2 48 ? 9.366 -1.736 24.247 1.00 10.45 48 ALA B N 1
ATOM 852 C CA . ALA B 2 48 ? 8.985 -0.383 23.852 1.00 11.64 48 ALA B CA 1
ATOM 853 C C . ALA B 2 48 ? 9.039 0.607 25.007 1.00 11.48 48 ALA B C 1
ATOM 854 O O . ALA B 2 48 ? 9.540 1.737 24.842 1.00 13.04 48 ALA B O 1
ATOM 856 N N . SER B 2 49 ? 8.526 0.221 26.174 1.00 11.55 49 SER B N 1
ATOM 857 C CA . SER B 2 49 ? 8.451 1.190 27.274 1.00 11.82 49 SER B CA 1
ATOM 858 C C . SER B 2 49 ? 9.841 1.600 27.740 1.00 11.16 49 SER B C 1
ATOM 859 O O . SER B 2 49 ? 10.094 2.787 27.961 1.00 11.78 49 SER B O 1
ATOM 862 N N . CYS B 2 50 ? 10.756 0.649 27.909 1.00 10.68 50 CYS B N 1
ATOM 863 C CA . CYS B 2 50 ? 12.062 1.012 28.421 1.00 10.90 50 CYS B CA 1
ATOM 864 C C . CYS B 2 50 ? 12.897 1.746 27.381 1.00 11.15 50 CYS B C 1
ATOM 865 O O . CYS B 2 50 ? 13.691 2.604 27.748 1.00 11.20 50 CYS B O 1
ATOM 868 N N . ILE B 2 51 ? 12.714 1.446 26.090 1.00 11.02 51 ILE B N 1
ATOM 869 C CA . ILE B 2 51 ? 13.438 2.168 25.046 1.00 11.55 51 ILE B CA 1
ATOM 870 C C . ILE B 2 51 ? 13.076 3.654 25.081 1.00 11.76 51 ILE B C 1
ATOM 871 O O . ILE B 2 51 ? 13.944 4.537 25.028 1.00 12.91 51 ILE B O 1
ATOM 876 N N . VAL B 2 52 ? 11.785 3.938 25.161 1.00 11.86 52 VAL B N 1
ATOM 877 C CA . VAL B 2 52 ? 11.300 5.319 25.248 1.00 13.38 52 VAL B CA 1
ATOM 878 C C . VAL B 2 52 ? 11.840 5.985 26.518 1.00 14.29 52 VAL B C 1
ATOM 879 O O . VAL B 2 52 ? 12.323 7.117 26.490 1.00 14.67 52 VAL B O 1
ATOM 883 N N . SER B 2 53 ? 11.784 5.270 27.633 1.00 13.08 53 SER B N 1
ATOM 884 C CA . SER B 2 53 ? 12.269 5.805 28.896 1.00 12.73 53 SER B CA 1
ATOM 885 C C . SER B 2 53 ? 13.741 6.180 28.843 1.00 12.78 53 SER B C 1
ATOM 886 O O . SER B 2 53 ? 14.130 7.262 29.284 1.00 12.49 53 SER B O 1
ATOM 889 N N . ASP B 2 54 ? 14.579 5.274 28.369 1.00 11.92 54 ASP B N 1
ATOM 890 C CA . ASP B 2 54 ? 16.013 5.538 28.354 1.00 12.94 54 ASP B CA 1
ATOM 891 C C . ASP B 2 54 ? 16.332 6.758 27.525 1.00 13.13 54 ASP B C 1
ATOM 892 O O . ASP B 2 54 ? 17.202 7.546 27.874 1.00 14.36 54 ASP B O 1
ATOM 897 N N . ALA B 2 55 ? 15.623 6.896 26.416 1.00 13.73 55 ALA B N 1
ATOM 898 C CA . ALA B 2 55 ? 15.890 7.973 25.496 1.00 12.77 55 ALA B CA 1
ATOM 899 C C . ALA B 2 55 ? 15.549 9.321 26.106 1.00 15.12 55 ALA B C 1
ATOM 900 O O . ALA B 2 55 ? 16.352 10.244 26.064 1.00 16.29 55 ALA B O 1
ATOM 902 N N . VAL B 2 56 ? 14.379 9.439 26.706 1.00 16.24 56 VAL B N 1
ATOM 903 C CA . VAL B 2 56 ? 13.993 10.724 27.288 1.00 16.68 56 VAL B CA 1
ATOM 904 C C . VAL B 2 56 ? 14.811 10.991 28.559 1.00 15.20 56 VAL B C 1
ATOM 905 O O . VAL B 2 56 ? 15.267 12.120 28.801 1.00 16.10 56 VAL B O 1
ATOM 909 N N . SER B 2 57 ? 15.050 9.950 29.354 1.00 13.49 57 SER B N 1
ATOM 910 C CA . SER B 2 57 ? 15.861 10.105 30.557 1.00 12.59 57 SER B CA 1
ATOM 911 C C . SER B 2 57 ? 1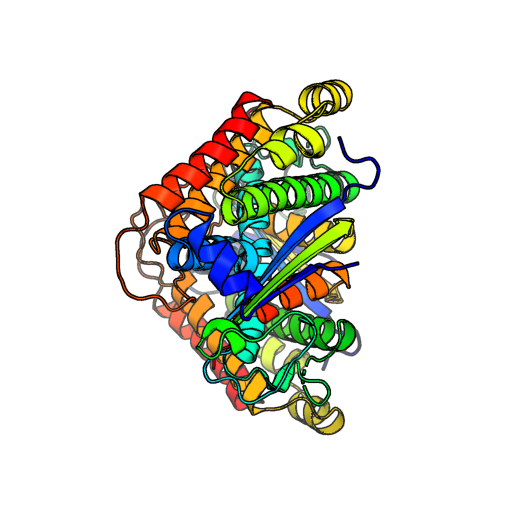7.295 10.592 30.271 1.00 14.73 57 SER B C 1
ATOM 912 O O . SER B 2 57 ? 17.840 11.447 30.991 1.00 14.41 57 SER B O 1
ATOM 915 N N . GLY B 2 58 ? 17.910 10.021 29.242 1.00 13.88 58 GLY B N 1
ATOM 916 C CA . GLY B 2 58 ? 19.281 10.355 28.884 1.00 15.01 58 GLY B CA 1
ATOM 917 C C . GLY B 2 58 ? 19.422 11.731 28.279 1.00 16.27 58 GLY B C 1
ATOM 918 O O . GLY B 2 58 ? 20.407 12.448 28.499 1.00 14.70 58 GLY B O 1
ATOM 919 N N . MET B 2 59 ? 18.435 12.100 27.487 1.00 15.15 59 MET B N 1
ATOM 920 C CA . MET B 2 59 ? 18.382 13.439 26.920 1.00 16.15 59 MET B CA 1
ATOM 921 C C . MET B 2 59 ? 18.406 14.418 28.084 1.00 16.12 59 MET B C 1
ATOM 922 O O . MET B 2 59 ? 19.135 15.417 28.065 1.00 15.57 59 MET B O 1
ATOM 927 N N . ILE B 2 60 ? 17.628 14.108 29.121 1.00 14.12 60 ILE B N 1
ATOM 928 C CA . ILE B 2 60 ? 17.490 14.992 30.273 1.00 15.32 60 ILE B CA 1
ATOM 929 C C . ILE B 2 60 ? 18.740 14.991 31.159 1.00 16.70 60 ILE B C 1
ATOM 930 O O . ILE B 2 60 ? 19.178 16.055 31.596 1.00 16.03 60 ILE B O 1
ATOM 935 N N . CYS B 2 61 ? 19.326 13.838 31.451 1.00 14.32 61 CYS B N 1
ATOM 936 C CA . CYS B 2 61 ? 20.469 13.864 32.345 1.00 15.04 61 CYS B CA 1
ATOM 937 C C . CYS B 2 61 ? 21.658 14.572 31.691 1.00 16.46 61 CYS B C 1
ATOM 938 O O . CYS B 2 61 ? 22.469 15.159 32.395 1.00 13.31 61 CYS B O 1
ATOM 941 N N . GLU B 2 62 ? 21.747 14.557 30.361 1.00 15.62 62 GLU B N 1
ATOM 942 C CA . GLU B 2 62 ? 22.781 15.298 29.664 1.00 16.41 62 GLU B CA 1
ATOM 943 C C . GLU B 2 62 ? 22.490 16.788 29.700 1.00 17.43 62 GLU B C 1
ATOM 944 O O . GLU B 2 62 ? 23.422 17.606 29.783 1.00 18.06 62 GLU B O 1
ATOM 950 N N . ASN B 2 63 ? 21.213 17.158 29.612 1.00 15.39 63 ASN B N 1
ATOM 951 C CA . ASN B 2 63 ? 20.836 18.565 29.676 1.00 18.94 63 ASN B CA 1
ATOM 952 C C . ASN B 2 63 ? 19.682 18.786 30.655 1.00 16.70 63 ASN B C 1
ATOM 953 O O . ASN B 2 63 ? 18.505 18.888 30.224 1.00 15.35 63 ASN B O 1
ATOM 958 N N . PRO B 2 64 ? 20.001 18.915 31.956 1.00 13.99 64 PRO B N 1
ATOM 959 C CA . PRO B 2 64 ? 18.910 18.977 32.925 1.00 19.17 64 PRO B CA 1
ATOM 960 C C . PRO B 2 64 ? 18.029 20.212 32.787 1.00 19.17 64 PRO B C 1
ATOM 961 O O . PRO B 2 64 ? 16.917 20.257 33.311 1.00 20.07 64 PRO B O 1
ATOM 965 N N . ALA B 2 65 ? 18.518 21.212 32.061 1.00 15.34 65 ALA B N 1
ATOM 966 C CA . ALA B 2 65 ? 17.722 22.397 31.837 1.00 17.19 65 ALA B CA 1
ATOM 967 C C . ALA B 2 65 ? 16.392 22.045 31.189 1.00 17.36 65 ALA B C 1
ATOM 968 O O . ALA B 2 65 ? 15.450 22.802 31.284 1.00 18.09 65 ALA B O 1
ATOM 970 N N . LEU B 2 66 ? 16.296 20.921 30.483 1.00 17.79 66 LEU B N 1
ATOM 971 C CA . LEU B 2 66 ? 15.027 20.546 29.859 1.00 16.54 66 LEU B CA 1
ATOM 972 C C . LEU B 2 66 ? 13.839 20.399 30.803 1.00 18.89 66 LEU B C 1
ATOM 973 O O . LEU B 2 66 ? 12.679 20.524 30.381 1.00 18.55 66 LEU B O 1
ATOM 978 N N . ILE B 2 67 ? 14.133 20.106 32.067 1.00 16.37 67 ILE B N 1
ATOM 979 C CA . ILE B 2 67 ? 13.123 20.047 33.110 1.00 15.92 67 ILE B CA 1
ATOM 980 C C . ILE B 2 67 ? 13.292 21.185 34.149 1.00 16.73 67 ILE B C 1
ATOM 981 O O . ILE B 2 67 ? 12.731 21.126 35.236 1.00 16.00 67 ILE B O 1
ATOM 986 N N . SER B 2 68 ? 14.058 22.221 33.806 1.00 18.08 68 SER B N 1
ATOM 987 C CA . SER B 2 68 ? 14.016 23.498 34.523 1.00 17.13 68 SER B CA 1
ATOM 988 C C . SER B 2 68 ? 12.730 24.196 34.120 1.00 19.39 68 SER B C 1
ATOM 989 O O . SER B 2 68 ? 12.135 23.853 33.114 1.00 21.51 68 SER B O 1
ATOM 992 N N . PRO B 2 69 ? 12.305 25.212 34.878 1.00 20.46 69 PRO B N 1
ATOM 993 C CA . PRO B 2 69 ? 11.037 25.869 34.539 1.00 20.33 69 PRO B CA 1
ATOM 994 C C . PRO B 2 69 ? 10.964 26.434 33.120 1.00 21.49 69 PRO B C 1
ATOM 995 O O . PRO B 2 69 ? 9.861 26.562 32.597 1.00 21.07 69 PRO B O 1
ATOM 999 N N . SER B 2 70 ? 12.099 26.746 32.503 1.00 24.09 70 SER B N 1
ATOM 1000 C CA . SER B 2 70 ? 12.094 27.275 31.143 1.00 26.49 70 SER B CA 1
ATOM 1001 C C . SER B 2 70 ? 12.334 26.190 30.090 1.00 27.03 70 SER B C 1
ATOM 1002 O O . SER B 2 70 ? 12.394 26.500 28.911 1.00 28.58 70 SER B O 1
ATOM 1005 N N . GLY B 2 71 ? 12.485 24.928 30.505 1.00 24.37 71 GLY B N 1
ATOM 1006 C CA . GLY B 2 71 ? 12.816 23.854 29.569 1.00 22.02 71 GLY B CA 1
ATOM 1007 C C . GLY B 2 71 ? 11.605 23.233 28.902 1.00 20.12 71 GLY B C 1
ATOM 1008 O O . GLY B 2 71 ? 10.494 23.337 29.394 1.00 21.54 71 GLY B O 1
ATOM 1018 N N . CYS B 2 73 ? 10.571 20.168 28.456 1.00 23.23 73 CYS B N 1
ATOM 1019 C CA . CYS B 2 73 ? 9.903 19.027 29.091 1.00 21.27 73 CYS B CA 1
ATOM 1020 C C . CYS B 2 73 ? 9.335 19.374 30.462 1.00 19.01 73 CYS B C 1
ATOM 1021 O O . CYS B 2 73 ? 8.900 18.486 31.202 1.00 20.32 73 CYS B O 1
ATOM 1024 N N . TYR B 2 74 ? 9.352 20.660 30.825 1.00 20.34 74 TYR B N 1
ATOM 1025 C CA . TYR B 2 74 ? 8.802 21.103 32.103 1.00 20.20 74 TYR B CA 1
ATOM 1026 C C . TYR B 2 74 ? 7.292 20.953 32.111 1.00 18.96 74 TYR B C 1
ATOM 1027 O O . TYR B 2 74 ? 6.630 21.316 31.140 1.00 22.58 74 TYR B O 1
ATOM 1036 N N . THR B 2 75 ? 6.754 20.461 33.219 1.00 21.55 75 THR B N 1
ATOM 1037 C CA . THR B 2 75 ? 5.323 20.134 33.366 1.00 18.10 75 THR B CA 1
ATOM 1038 C C . THR B 2 75 ? 4.995 18.781 32.805 1.00 19.78 75 THR B C 1
ATOM 1039 O O . THR B 2 75 ? 5.589 18.367 31.817 1.00 17.73 75 THR B O 1
ATOM 1043 N N . ASN B 2 76 ? 4.015 18.124 33.437 1.00 20.37 76 ASN B N 1
ATOM 1044 C CA . ASN B 2 76 ? 3.593 16.794 33.041 1.00 21.76 76 ASN B CA 1
ATOM 1045 C C . ASN B 2 76 ? 3.050 16.838 31.619 1.00 21.77 76 ASN B C 1
ATOM 1046 O O . ASN B 2 76 ? 3.208 15.877 30.882 1.00 20.57 76 ASN B O 1
ATOM 1051 N N . ARG B 2 77 ? 2.380 17.931 31.229 1.00 21.53 77 ARG B N 1
ATOM 1052 C CA . ARG B 2 77 ? 1.871 18.048 29.862 1.00 21.79 77 ARG B CA 1
ATOM 1053 C C . ARG B 2 77 ? 2.971 17.965 28.802 1.00 19.78 77 ARG B C 1
ATOM 1054 O O . ARG B 2 77 ? 2.846 17.228 27.824 1.00 23.15 77 ARG B O 1
ATOM 1062 N N . ARG B 2 78 ? 4.058 18.706 28.993 1.00 20.33 78 ARG B N 1
ATOM 1063 C CA . ARG B 2 78 ? 5.146 18.697 28.036 1.00 19.99 78 ARG B CA 1
ATOM 1064 C C . ARG B 2 78 ? 5.867 17.344 28.076 1.00 19.70 78 ARG B C 1
ATOM 1065 O O . ARG B 2 78 ? 6.147 16.763 27.036 1.00 20.28 78 ARG B O 1
ATOM 1073 N N . MET B 2 79 ? 6.171 16.839 29.266 1.00 18.22 79 MET B N 1
ATOM 1074 C CA . MET B 2 79 ? 6.847 15.549 29.352 1.00 17.00 79 MET B CA 1
ATOM 1075 C C . MET B 2 79 ? 6.013 14.465 28.696 1.00 18.86 79 MET B C 1
ATOM 1076 O O . MET B 2 79 ? 6.545 13.592 28.002 1.00 18.82 79 MET B O 1
ATOM 1081 N N . ALA B 2 80 ? 4.711 14.461 28.935 1.00 16.95 80 ALA B N 1
ATOM 1082 C CA . ALA B 2 80 ? 3.860 13.432 28.337 1.00 19.87 80 ALA B CA 1
ATOM 1083 C C . ALA B 2 80 ? 3.901 13.505 26.804 1.00 17.82 80 ALA B C 1
ATOM 1084 O O . ALA B 2 80 ? 3.895 12.481 26.119 1.00 20.30 80 ALA B O 1
ATOM 1086 N N . ALA B 2 81 ? 3.911 14.709 26.250 1.00 17.76 81 ALA B N 1
ATOM 1087 C CA . ALA B 2 81 ? 4.002 14.851 24.803 1.00 21.01 81 ALA B CA 1
ATOM 1088 C C . ALA B 2 81 ? 5.342 14.318 24.283 1.00 19.78 81 ALA B C 1
ATOM 1089 O O . ALA B 2 81 ? 5.416 13.782 23.169 1.00 19.83 81 ALA B O 1
ATOM 1091 N N . CYS B 2 82 ? 6.412 14.486 25.053 1.00 21.79 82 CYS B N 1
ATOM 1092 C CA . CYS B 2 82 ? 7.718 14.062 24.569 1.00 20.34 82 CYS B CA 1
ATOM 1093 C C . CYS B 2 82 ? 7.812 12.556 24.615 1.00 17.22 82 CYS B C 1
ATOM 1094 O O . CYS B 2 82 ? 8.250 11.949 23.653 1.00 18.34 82 CYS B O 1
ATOM 1097 N N . LEU B 2 83 ? 7.346 11.961 25.708 1.00 17.42 83 LEU B N 1
ATOM 1098 C CA . LEU B 2 83 ? 7.269 10.504 25.811 1.00 17.94 83 LEU B CA 1
ATOM 1099 C C . LEU B 2 83 ? 6.388 9.880 24.727 1.00 18.69 83 LEU B C 1
ATOM 1100 O O . LEU B 2 83 ? 6.709 8.842 24.160 1.00 19.39 83 LEU B O 1
ATOM 1105 N N . ARG B 2 84 ? 5.259 10.522 24.439 1.00 18.21 84 ARG B N 1
ATOM 1106 C CA . ARG B 2 84 ? 4.373 10.101 23.374 1.00 20.02 84 ARG B CA 1
ATOM 1107 C C . ARG B 2 84 ? 5.104 10.146 22.029 1.00 21.39 84 ARG B C 1
ATOM 1108 O O . ARG B 2 84 ? 5.086 9.164 21.256 1.00 20.53 84 ARG B O 1
ATOM 1116 N N . ASP B 2 85 ? 5.755 11.271 21.738 1.00 19.79 85 ASP B N 1
ATOM 1117 C CA . ASP B 2 85 ? 6.373 11.460 20.423 1.00 20.74 85 ASP B CA 1
ATOM 1118 C C . ASP B 2 85 ? 7.485 10.439 20.234 1.00 20.55 85 ASP B C 1
ATOM 1119 O O . ASP B 2 85 ? 7.664 9.881 19.153 1.00 21.97 85 ASP B O 1
ATOM 1124 N N . ALA B 2 86 ? 8.231 10.182 21.303 1.00 19.46 86 ALA B N 1
ATOM 1125 C CA . ALA B 2 86 ? 9.299 9.195 21.223 1.00 19.13 86 ALA B CA 1
ATOM 1126 C C . ALA B 2 86 ? 8.725 7.829 20.879 1.00 17.76 86 ALA B C 1
ATOM 1127 O O . ALA B 2 86 ? 9.297 7.126 20.054 1.00 16.71 86 ALA B O 1
ATOM 1129 N N . GLU B 2 87 ? 7.608 7.451 21.519 1.00 16.40 87 GLU B N 1
ATOM 1130 C CA . GLU B 2 87 ? 6.947 6.182 21.214 1.00 16.60 87 GLU B CA 1
ATOM 1131 C C . GLU B 2 87 ? 6.465 6.145 19.754 1.00 16.65 87 GLU B C 1
ATOM 1132 O O . GLU B 2 87 ? 6.591 5.133 19.063 1.00 17.55 87 GLU B O 1
ATOM 1138 N N . ILE B 2 88 ? 5.908 7.253 19.288 1.00 18.35 88 ILE B N 1
ATOM 1139 C CA . ILE B 2 88 ? 5.413 7.326 17.902 1.00 19.04 88 ILE B CA 1
ATOM 1140 C C . ILE B 2 88 ? 6.555 7.053 16.945 1.00 18.80 88 ILE B C 1
ATOM 1141 O O . ILE B 2 88 ? 6.446 6.208 16.045 1.00 20.70 88 ILE B O 1
ATOM 1146 N N . ILE B 2 89 ? 7.672 7.745 17.160 1.00 19.84 89 ILE B N 1
ATOM 1147 C CA . ILE B 2 89 ? 8.816 7.610 16.274 1.00 19.38 89 ILE B CA 1
ATOM 1148 C C . ILE B 2 89 ? 9.315 6.151 16.331 1.00 18.32 89 ILE B C 1
ATOM 1149 O O . ILE B 2 89 ? 9.539 5.502 15.297 1.00 18.33 89 ILE B O 1
ATOM 1154 N N . LEU B 2 90 ? 9.478 5.620 17.539 1.00 17.16 90 LEU B N 1
ATOM 1155 C CA . LEU B 2 90 ? 9.898 4.238 17.707 1.00 14.95 90 LEU B CA 1
ATOM 1156 C C . LEU B 2 90 ? 8.999 3.269 16.935 1.00 15.58 90 LEU B C 1
ATOM 1157 O O . LEU B 2 90 ? 9.485 2.358 16.285 1.00 15.08 90 LEU B O 1
ATOM 1162 N N . ARG B 2 91 ? 7.689 3.460 17.008 1.00 16.41 91 ARG B N 1
ATOM 1163 C CA . ARG B 2 91 ? 6.773 2.523 16.380 1.00 17.86 91 ARG B CA 1
ATOM 1164 C C . ARG B 2 91 ? 6.810 2.605 14.862 1.00 16.67 91 ARG B C 1
ATOM 1165 O O . ARG B 2 91 ? 6.741 1.582 14.190 1.00 17.29 91 ARG B O 1
ATOM 1173 N N . TYR B 2 92 ? 6.914 3.808 14.303 1.00 18.47 92 TYR B N 1
ATOM 1174 C CA . TYR B 2 92 ? 7.052 3.904 12.855 1.00 19.02 92 TYR B CA 1
ATOM 1175 C C . TYR B 2 92 ? 8.352 3.277 12.413 1.00 18.00 92 TYR B C 1
ATOM 1176 O O . TYR B 2 92 ? 8.428 2.709 11.327 1.00 18.79 92 TYR B O 1
ATOM 1185 N N . VAL B 2 93 ? 9.385 3.354 13.247 1.00 17.65 93 VAL B N 1
ATOM 1186 C CA . VAL B 2 93 ? 10.637 2.661 12.926 1.00 15.70 93 VAL B CA 1
ATOM 1187 C C . VAL B 2 93 ? 10.422 1.147 12.974 1.00 15.78 93 VAL B C 1
ATOM 1188 O O . VAL B 2 93 ? 10.872 0.425 12.071 1.00 16.22 93 VAL B O 1
ATOM 1192 N N . SER B 2 94 ? 9.718 0.648 13.993 1.00 14.36 94 SER B N 1
ATOM 1193 C CA . SER B 2 94 ? 9.482 -0.793 14.075 1.00 15.76 94 SER B CA 1
ATOM 1194 C C . SER B 2 94 ? 8.739 -1.297 12.846 1.00 14.12 94 SER B C 1
ATOM 1195 O O . SER B 2 94 ? 9.013 -2.398 12.363 1.00 14.78 94 SER B O 1
ATOM 1198 N N . TYR B 2 95 ? 7.813 -0.491 12.329 1.00 15.09 95 TYR B N 1
ATOM 1199 C CA . TYR B 2 95 ? 7.017 -0.876 11.161 1.00 15.61 95 TYR B CA 1
ATOM 1200 C C . TYR B 2 95 ? 7.879 -0.832 9.894 1.00 15.18 95 TYR B C 1
ATOM 1201 O O . TYR B 2 95 ? 7.698 -1.649 8.991 1.00 15.85 95 TYR B O 1
ATOM 1210 N N . SER B 2 96 ? 8.828 0.104 9.840 1.00 15.11 96 SER B N 1
ATOM 1211 C CA . SER B 2 96 ? 9.762 0.160 8.725 1.00 15.80 96 SER B CA 1
ATOM 1212 C C . SER B 2 96 ? 10.622 -1.105 8.698 1.00 14.54 96 SER B C 1
ATOM 1213 O O . SER B 2 96 ? 10.880 -1.690 7.640 1.00 17.29 96 SER B O 1
ATOM 1216 N N . LEU B 2 97 ? 11.061 -1.552 9.870 1.00 14.85 97 LEU B N 1
ATOM 1217 C CA . LEU B 2 97 ? 11.842 -2.771 9.964 1.00 14.50 97 LEU B CA 1
ATOM 1218 C C . LEU B 2 97 ? 11.007 -4.020 9.603 1.00 14.23 97 LEU B C 1
ATOM 1219 O O . LEU B 2 97 ? 11.510 -4.945 8.955 1.00 15.55 97 LEU B O 1
ATOM 1224 N N . LEU B 2 98 ? 9.740 -4.060 9.997 1.00 12.12 98 LEU B N 1
ATOM 1225 C CA . LEU B 2 98 ? 8.870 -5.163 9.586 1.00 12.73 98 LEU B CA 1
ATOM 1226 C C . LEU B 2 98 ? 8.706 -5.218 8.073 1.00 14.49 98 LEU B C 1
ATOM 1227 O O . LEU B 2 98 ? 8.785 -6.292 7.459 1.00 15.17 98 LEU B O 1
ATOM 1232 N N . SER B 2 99 ? 8.510 -4.043 7.481 1.00 16.72 99 SER B N 1
ATOM 1233 C CA . SER B 2 99 ? 8.202 -3.886 6.047 1.00 18.77 99 SER B CA 1
ATOM 1234 C C . SER B 2 99 ? 9.430 -3.920 5.161 1.00 20.55 99 SER B C 1
ATOM 1235 O O . SER B 2 99 ? 9.320 -4.112 3.938 1.00 23.60 99 SER B O 1
ATOM 1238 N N . GLY B 2 100 ? 10.595 -3.678 5.730 1.00 19.32 100 GLY B N 1
ATOM 1239 C CA . GLY B 2 100 ? 11.788 -3.430 4.943 1.00 19.98 100 GLY B CA 1
ATOM 1240 C C . GLY B 2 100 ? 11.682 -2.189 4.080 1.00 20.32 100 GLY B C 1
ATOM 1241 O O . GLY B 2 100 ? 12.304 -2.126 3.032 1.00 22.87 100 GLY B O 1
ATOM 1242 N N . ASP B 2 101 ? 10.899 -1.215 4.530 1.00 19.81 101 ASP B N 1
ATOM 1243 C CA . ASP B 2 101 ? 10.556 -0.046 3.723 1.00 21.04 101 ASP B CA 1
ATOM 1244 C C . ASP B 2 101 ? 10.268 1.120 4.646 1.00 22.00 101 ASP B C 1
ATOM 1245 O O . ASP B 2 101 ? 9.586 0.946 5.651 1.00 21.90 101 ASP B O 1
ATOM 1250 N N . SER B 2 102 ? 10.809 2.296 4.325 1.00 22.62 102 SER B N 1
ATOM 1251 C CA . SER B 2 102 ? 10.629 3.480 5.162 1.00 24.89 102 SER B CA 1
ATOM 1252 C C . SER B 2 102 ? 9.614 4.482 4.629 1.00 25.69 102 SER B C 1
ATOM 1253 O O . SER B 2 102 ? 9.529 5.597 5.151 1.00 26.95 102 SER B O 1
ATOM 1256 N N . SER B 2 103 ? 8.846 4.119 3.605 1.00 24.96 103 SER B N 1
ATOM 1257 C CA . SER B 2 103 ? 7.968 5.109 2.969 1.00 25.80 103 SER B CA 1
ATOM 1258 C C . SER B 2 103 ? 6.931 5.680 3.948 1.00 26.59 103 SER B C 1
ATOM 1259 O O . SER B 2 103 ? 6.686 6.879 3.963 1.00 28.69 103 SER B O 1
ATOM 1262 N N . VAL B 2 104 ? 6.338 4.833 4.781 1.00 26.23 104 VAL B N 1
ATOM 1263 C CA . VAL B 2 104 ? 5.310 5.288 5.709 1.00 25.98 104 VAL B CA 1
ATOM 1264 C C . VAL B 2 104 ? 5.932 6.163 6.795 1.00 26.75 104 VAL B C 1
ATOM 1265 O O . VAL B 2 104 ? 5.386 7.219 7.161 1.00 28.45 104 VAL B O 1
ATOM 1269 N N . LEU B 2 105 ? 7.089 5.733 7.287 1.00 26.67 105 LEU B N 1
ATOM 1270 C CA . LEU B 2 105 ? 7.858 6.526 8.241 1.00 25.71 105 LEU B CA 1
ATOM 1271 C C . LEU B 2 105 ? 8.144 7.925 7.673 1.00 26.00 105 LEU B C 1
ATOM 1272 O O . LEU B 2 105 ? 7.946 8.939 8.348 1.00 26.84 105 LEU B O 1
ATOM 1277 N N . GLU B 2 106 ? 8.605 7.982 6.432 1.00 26.73 106 GLU B N 1
ATOM 1278 C CA . GLU B 2 106 ? 9.009 9.248 5.857 1.00 28.04 106 GLU B CA 1
ATOM 1279 C C . GLU B 2 106 ? 7.810 10.147 5.584 1.00 29.50 106 GLU B C 1
ATOM 1280 O O . GLU B 2 106 ? 7.900 11.360 5.757 1.00 30.79 106 GLU B O 1
ATOM 1286 N N . ASP B 2 107 ? 6.679 9.566 5.203 1.00 30.24 107 ASP B N 1
ATOM 1287 C CA . ASP B 2 107 ? 5.512 10.372 4.856 1.00 34.29 107 ASP B CA 1
ATOM 1288 C C . ASP B 2 107 ? 4.707 10.700 6.094 1.00 34.34 107 ASP B C 1
ATOM 1289 O O . ASP B 2 107 ? 4.590 11.861 6.501 1.00 36.10 107 ASP B O 1
ATOM 1294 N N . ARG B 2 108 ? 4.152 9.660 6.699 1.00 33.18 108 ARG B N 1
ATOM 1295 C CA . ARG B 2 108 ? 3.178 9.840 7.759 1.00 33.05 108 ARG B CA 1
ATOM 1296 C C . ARG B 2 108 ? 3.815 10.368 9.039 1.00 30.91 108 ARG B C 1
ATOM 1297 O O . ARG B 2 108 ? 3.250 11.242 9.691 1.00 31.68 108 ARG B O 1
ATOM 1305 N N . CYS B 2 109 ? 4.988 9.852 9.403 1.00 28.62 109 CYS B N 1
ATOM 1306 C CA . CYS B 2 109 ? 5.627 10.288 10.635 1.00 27.87 109 CYS B CA 1
ATOM 1307 C C . CYS B 2 109 ? 6.448 11.574 10.445 1.00 28.14 109 CYS B C 1
ATOM 1308 O O . CYS B 2 109 ? 6.231 12.553 11.151 1.00 29.75 109 CYS B O 1
ATOM 1311 N N . LEU B 2 110 ? 7.382 11.572 9.495 1.00 28.11 110 LEU B N 1
ATOM 1312 C CA . LEU B 2 110 ? 8.378 12.633 9.421 1.00 26.05 110 LEU B CA 1
ATOM 1313 C C . LEU B 2 110 ? 7.946 13.821 8.578 1.00 28.46 110 LEU B C 1
ATOM 1314 O O . LEU B 2 110 ? 8.531 14.894 8.699 1.00 29.47 110 LEU B O 1
ATOM 1319 N N . GLY B 2 111 ? 6.927 13.645 7.749 1.00 28.70 111 GLY B N 1
ATOM 1320 C CA . GLY B 2 111 ? 6.484 14.728 6.877 1.00 29.16 111 GLY B CA 1
ATOM 1321 C C . GLY B 2 111 ? 5.942 15.880 7.703 1.00 29.62 111 GLY B C 1
ATOM 1322 O O . GLY B 2 111 ? 5.000 15.697 8.465 1.00 28.89 111 GLY B O 1
ATOM 1323 N N . GLY B 2 112 ? 6.544 17.061 7.571 1.00 31.96 112 GLY B N 1
ATOM 1324 C CA . GLY B 2 112 ? 6.094 18.242 8.296 1.00 30.86 112 GLY B CA 1
ATOM 1325 C C . GLY B 2 112 ? 6.544 18.315 9.750 1.00 30.17 112 GLY B C 1
ATOM 1326 O O . GLY B 2 112 ? 6.231 19.269 10.451 1.00 31.65 112 GLY B O 1
ATOM 1327 N N . LEU B 2 113 ? 7.283 17.316 10.218 1.00 29.15 113 LEU B N 1
ATOM 1328 C CA . LEU B 2 113 ? 7.628 17.269 11.639 1.00 26.77 113 LEU B CA 1
ATOM 1329 C C . LEU B 2 113 ? 8.678 18.307 12.052 1.00 28.15 113 LEU B C 1
ATOM 1330 O O . LEU B 2 113 ? 8.563 18.915 13.127 1.00 26.80 113 LEU B O 1
ATOM 1335 N N . LYS B 2 114 ? 9.701 18.517 11.228 1.00 29.21 114 LYS B N 1
ATOM 1336 C CA . LYS B 2 114 ? 10.742 19.482 11.563 1.00 28.76 114 LYS B CA 1
ATOM 1337 C C . LYS B 2 114 ? 10.124 20.862 11.688 1.00 29.34 114 LYS B C 1
ATOM 1338 O O . LYS B 2 114 ? 10.445 21.617 12.608 1.00 29.36 114 LYS B O 1
ATOM 1344 N N . GLU B 2 115 ? 9.215 21.178 10.776 1.00 29.85 115 GLU B N 1
ATOM 1345 C CA . GLU B 2 115 ? 8.545 22.479 10.787 1.00 31.37 115 GLU B CA 1
ATOM 1346 C C . GLU B 2 115 ? 7.696 22.571 12.035 1.00 28.49 115 GLU B C 1
ATOM 1347 O O . GLU B 2 115 ? 7.600 23.623 12.674 1.00 29.06 115 GLU B O 1
ATOM 1353 N N . THR B 2 116 ? 7.103 21.444 12.416 1.00 28.04 116 THR B N 1
ATOM 1354 C CA . THR B 2 116 ? 6.190 21.445 13.537 1.00 28.02 116 THR B CA 1
ATOM 1355 C C . THR B 2 116 ? 6.983 21.765 14.792 1.00 27.12 116 THR B C 1
ATOM 1356 O O . THR B 2 116 ? 6.626 22.650 15.567 1.00 28.95 116 THR B O 1
ATOM 1360 N N . TYR B 2 117 ? 8.098 21.073 14.951 1.00 25.04 117 TYR B N 1
ATOM 1361 C CA . TYR B 2 117 ? 8.970 21.269 16.090 1.00 25.29 117 TYR B CA 1
ATOM 1362 C C . TYR B 2 117 ? 9.620 22.666 16.077 1.00 26.41 117 TYR B C 1
ATOM 1363 O O . TYR B 2 117 ? 9.837 23.270 17.126 1.00 25.81 117 TYR B O 1
ATOM 1372 N N . ALA B 2 118 ? 9.906 23.199 14.895 1.00 26.94 118 ALA B N 1
ATOM 1373 C CA . ALA B 2 118 ? 10.449 24.546 14.814 1.00 28.17 118 ALA B CA 1
ATOM 1374 C C . ALA B 2 118 ? 9.427 25.551 15.347 1.00 28.59 118 ALA B C 1
ATOM 1375 O O . ALA B 2 118 ? 9.788 26.494 16.053 1.00 30.00 118 ALA B O 1
ATOM 1377 N N . SER B 2 119 ? 8.148 25.343 15.035 1.00 27.57 119 SER B N 1
ATOM 1378 C CA . SER B 2 119 ? 7.11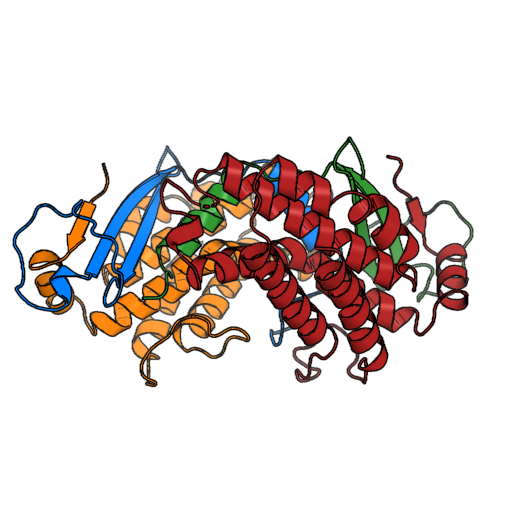4 26.296 15.462 1.00 27.64 119 SER B CA 1
ATOM 1379 C C . SER B 2 119 ? 6.832 26.225 16.947 1.00 28.43 119 SER B C 1
ATOM 1380 O O . SER B 2 119 ? 6.496 27.234 17.585 1.00 31.06 119 SER B O 1
ATOM 1383 N N . LEU B 2 120 ? 6.981 25.029 17.512 1.00 26.10 120 LEU B N 1
ATOM 1384 C CA . LEU B 2 120 ? 6.683 24.796 18.932 1.00 25.60 120 LEU B CA 1
ATOM 1385 C C . LEU B 2 120 ? 7.870 25.120 19.811 1.00 24.58 120 LEU B C 1
ATOM 1386 O O . LEU B 2 120 ? 7.706 25.340 21.002 1.00 25.48 120 LEU B O 1
ATOM 1391 N N . GLY B 2 121 ? 9.060 25.155 19.231 1.00 25.10 121 GLY B N 1
ATOM 1392 C CA . GLY B 2 121 ? 10.284 25.303 20.000 1.00 26.59 121 GLY B CA 1
ATOM 1393 C C . GLY B 2 121 ? 10.763 24.012 20.642 1.00 26.96 121 GLY B C 1
ATOM 1394 O O . GLY B 2 121 ? 11.438 24.039 21.662 1.00 28.61 121 GLY B O 1
ATOM 1395 N N . VAL B 2 122 ? 10.422 22.882 20.036 1.00 24.92 122 VAL B N 1
ATOM 1396 C CA . VAL B 2 122 ? 10.896 21.586 20.513 1.00 22.32 122 VAL B CA 1
ATOM 1397 C C . VAL B 2 122 ? 12.328 21.500 20.031 1.00 22.20 122 VAL B C 1
ATOM 1398 O O . VAL B 2 122 ? 12.566 21.516 18.802 1.00 26.91 122 VAL B O 1
ATOM 1402 N N . PRO B 2 123 ? 13.283 21.413 20.961 1.00 21.64 123 PRO B N 1
ATOM 1403 C CA . PRO B 2 123 ? 14.697 21.587 20.603 1.00 23.88 123 PRO B CA 1
ATOM 1404 C C . PRO B 2 123 ? 15.292 20.442 19.795 1.00 24.09 123 PRO B C 1
ATOM 1405 O O . PRO B 2 123 ? 15.156 19.266 20.142 1.00 23.74 123 PRO B O 1
ATOM 1409 N N . ALA B 2 124 ? 15.966 20.812 18.716 1.00 23.85 124 ALA B N 1
ATOM 1410 C CA . ALA B 2 124 ? 16.549 19.835 17.813 1.00 24.63 124 ALA B CA 1
ATOM 1411 C C . ALA B 2 124 ? 17.647 19.028 18.496 1.00 23.64 124 ALA B C 1
ATOM 1412 O O . ALA B 2 124 ? 17.809 17.851 18.209 1.00 21.85 124 ALA B O 1
ATOM 1414 N N . ALA B 2 125 ? 18.389 19.642 19.409 1.00 24.02 125 ALA B N 1
ATOM 1415 C CA . ALA B 2 125 ? 19.474 18.922 20.057 1.00 22.89 125 ALA B CA 1
ATOM 1416 C C . ALA B 2 125 ? 18.894 17.859 20.970 1.00 22.74 125 ALA B C 1
ATOM 1417 O O . ALA B 2 125 ? 19.532 16.838 21.203 1.00 21.61 125 ALA B O 1
ATOM 1419 N N . GLY B 2 126 ? 17.687 18.101 21.483 1.00 21.92 126 GLY B N 1
ATOM 1420 C CA . GLY B 2 126 ? 17.046 17.147 22.382 1.00 20.47 126 GLY B CA 1
ATOM 1421 C C . GLY B 2 126 ? 16.570 15.956 21.575 1.00 22.20 126 GLY B C 1
ATOM 1422 O O . GLY B 2 126 ? 16.776 14.813 21.976 1.00 20.22 126 GLY B O 1
ATOM 1423 N N . ASN B 2 127 ? 15.935 16.211 20.432 1.00 22.63 127 ASN B N 1
ATOM 1424 C CA . ASN B 2 127 ? 15.541 15.099 19.567 1.00 21.98 127 ASN B CA 1
ATOM 1425 C C . ASN B 2 127 ? 16.737 14.342 19.012 1.00 22.02 127 ASN B C 1
ATOM 1426 O O . ASN B 2 127 ? 16.694 13.125 18.893 1.00 22.41 127 ASN B O 1
ATOM 1431 N N . ALA B 2 128 ? 17.811 15.044 18.699 1.00 22.39 128 ALA B N 1
ATOM 1432 C CA . ALA B 2 128 ? 18.985 14.364 18.197 1.00 21.27 128 ALA B CA 1
ATOM 1433 C C . ALA B 2 128 ? 19.435 13.353 19.250 1.00 21.05 128 ALA B C 1
ATOM 1434 O O . ALA B 2 128 ? 19.710 12.211 18.929 1.00 23.60 128 ALA B O 1
ATOM 1436 N N . ARG B 2 129 ? 19.506 13.772 20.506 1.00 19.96 129 ARG B N 1
ATOM 1437 C CA . ARG B 2 129 ? 19.966 12.866 21.541 1.00 20.03 129 ARG B CA 1
ATOM 1438 C C . ARG B 2 129 ? 18.959 11.738 21.830 1.00 17.86 129 ARG B C 1
ATOM 1439 O O . ARG B 2 129 ? 19.356 10.581 21.973 1.00 15.99 129 ARG B O 1
ATOM 1447 N N . ALA B 2 130 ? 17.669 12.053 21.938 1.00 15.16 130 ALA B N 1
ATOM 1448 C CA . ALA B 2 130 ? 16.679 11.011 22.236 1.00 19.45 130 ALA B CA 1
ATOM 1449 C C . ALA B 2 130 ? 16.634 9.962 21.144 1.00 18.57 130 ALA B C 1
ATOM 1450 O O . ALA B 2 130 ? 16.583 8.764 21.418 1.00 18.30 130 ALA B O 1
ATOM 1452 N N . VAL B 2 131 ? 16.635 10.419 19.908 1.00 19.10 131 VAL B N 1
ATOM 1453 C CA . VAL B 2 131 ? 16.589 9.475 18.814 1.00 18.21 131 VAL B CA 1
ATOM 1454 C C . VAL B 2 131 ? 17.876 8.666 18.781 1.00 18.90 131 VAL B C 1
ATOM 1455 O O . VAL B 2 131 ? 17.855 7.461 18.503 1.00 17.86 131 VAL B O 1
ATOM 1459 N N . GLY B 2 132 ? 18.997 9.316 19.056 1.00 17.32 132 GLY B N 1
ATOM 1460 C CA . GLY B 2 132 ? 20.258 8.607 19.128 1.00 18.43 132 GLY B CA 1
ATOM 1461 C C . GLY B 2 132 ? 20.256 7.513 20.183 1.00 17.28 132 GLY B C 1
ATOM 1462 O O . GLY B 2 132 ? 20.801 6.428 19.955 1.00 17.69 132 GLY B O 1
ATOM 1463 N N . ILE B 2 133 ? 19.669 7.783 21.347 1.00 16.82 133 ILE B N 1
ATOM 1464 C CA . ILE B 2 133 ? 19.599 6.759 22.376 1.00 15.07 133 ILE B CA 1
ATOM 1465 C C . ILE B 2 133 ? 18.664 5.619 21.951 1.00 15.56 133 ILE B C 1
ATOM 1466 O O . ILE B 2 133 ? 18.999 4.452 22.122 1.00 14.09 133 ILE B O 1
ATOM 1471 N N . MET B 2 134 ? 17.514 5.936 21.359 1.00 14.84 134 MET B N 1
ATOM 1472 C CA . MET B 2 134 ? 16.646 4.856 20.873 1.00 14.98 134 MET B CA 1
ATOM 1473 C C . MET B 2 134 ? 17.352 3.993 19.846 1.00 14.27 134 MET B C 1
ATOM 1474 O O . MET B 2 134 ? 17.214 2.786 19.860 1.00 14.43 134 MET B O 1
ATOM 1479 N N . LYS B 2 135 ? 18.098 4.613 18.943 1.00 15.73 135 LYS B N 1
ATOM 1480 C CA . LYS B 2 135 ? 18.854 3.865 17.958 1.00 15.21 135 LYS B CA 1
ATOM 1481 C C . LYS B 2 135 ? 19.851 2.914 18.638 1.00 16.88 135 LYS B C 1
ATOM 1482 O O . LYS B 2 135 ? 19.902 1.738 18.298 1.00 15.14 135 LYS B O 1
ATOM 1488 N N . ALA B 2 136 ? 20.644 3.412 19.587 1.00 15.69 136 ALA B N 1
ATOM 1489 C CA . ALA B 2 136 ? 21.647 2.558 20.228 1.00 16.38 136 ALA B CA 1
ATOM 1490 C C . ALA B 2 136 ? 20.962 1.428 20.978 1.00 14.31 136 ALA B C 1
ATOM 1491 O O . ALA B 2 136 ? 21.417 0.297 20.956 1.00 14.65 136 ALA B O 1
ATOM 1493 N N . THR B 2 137 ? 19.870 1.740 21.658 1.00 13.61 137 THR B N 1
ATOM 1494 C CA . THR B 2 137 ? 19.185 0.743 22.465 1.00 11.85 137 THR B CA 1
ATOM 1495 C C . THR B 2 137 ? 18.589 -0.357 21.570 1.00 11.93 137 THR B C 1
ATOM 1496 O O . THR B 2 137 ? 18.737 -1.534 21.859 1.00 11.91 137 THR B O 1
ATOM 1500 N N . CYS B 2 138 ? 17.949 0.028 20.466 1.00 11.73 138 CYS B N 1
ATOM 1501 C CA . CYS B 2 138 ? 17.396 -0.957 19.551 1.00 12.11 138 CYS B CA 1
ATOM 1502 C C . CYS B 2 138 ? 18.478 -1.830 18.928 1.00 12.59 138 CYS B C 1
ATOM 1503 O O . CYS B 2 138 ? 18.308 -3.036 18.819 1.00 12.46 138 CYS B O 1
ATOM 1506 N N . VAL B 2 139 ? 19.567 -1.209 18.483 1.00 13.79 139 VAL B N 1
ATOM 1507 C CA . VAL B 2 139 ? 20.670 -1.953 17.898 1.00 13.79 139 VAL B CA 1
ATOM 1508 C C . VAL B 2 139 ? 21.199 -2.981 18.892 1.00 11.96 139 VAL B C 1
ATOM 1509 O O . VAL B 2 139 ? 21.466 -4.144 18.527 1.00 13.60 139 VAL B O 1
ATOM 1513 N N . ALA B 2 140 ? 21.364 -2.566 20.148 1.00 12.58 140 ALA B N 1
ATOM 1514 C CA . ALA B 2 140 ? 21.833 -3.480 21.186 1.00 12.05 140 ALA B CA 1
ATOM 1515 C C . ALA B 2 140 ? 20.857 -4.630 21.429 1.00 11.00 140 ALA B C 1
ATOM 1516 O O . ALA B 2 140 ? 21.267 -5.783 21.578 1.00 12.68 140 ALA B O 1
ATOM 1518 N N . PHE B 2 141 ? 19.568 -4.339 21.519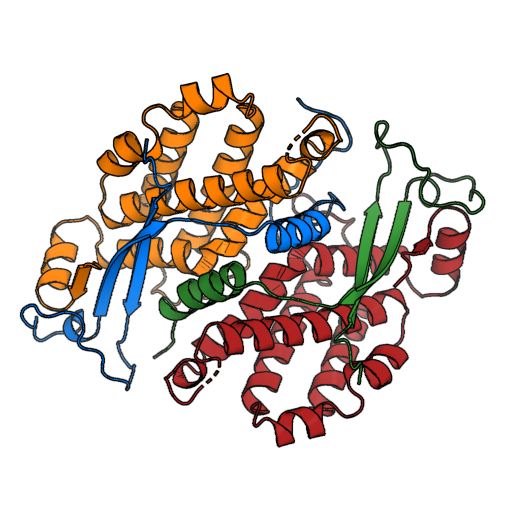 1.00 10.09 141 PHE B N 1
ATOM 1519 C CA . PHE B 2 141 ? 18.585 -5.423 21.696 1.00 10.85 141 PHE B CA 1
ATOM 1520 C C . PHE B 2 141 ? 18.596 -6.376 20.503 1.00 12.10 141 PHE B C 1
ATOM 1521 O O . PHE B 2 141 ? 18.473 -7.574 20.677 1.00 13.37 141 PHE B O 1
ATOM 1529 N N . ILE B 2 142 ? 18.712 -5.840 19.295 1.00 11.16 142 ILE B N 1
ATOM 1530 C CA . ILE B 2 142 ? 18.676 -6.671 18.099 1.00 11.42 142 ILE B CA 1
ATOM 1531 C C . ILE B 2 142 ? 19.891 -7.576 18.024 1.00 13.71 142 ILE B C 1
ATOM 1532 O O . ILE B 2 142 ? 19.778 -8.744 17.665 1.00 15.52 142 ILE B O 1
ATOM 1537 N N . ASN B 2 143 ? 21.049 -7.047 18.398 1.00 13.68 143 ASN B N 1
ATOM 1538 C CA . ASN B 2 143 ? 22.266 -7.817 18.376 1.00 15.97 143 ASN B CA 1
ATOM 1539 C C . ASN B 2 143 ? 22.504 -8.601 19.678 1.00 17.60 143 ASN B C 1
ATOM 1540 O O . ASN B 2 143 ? 23.447 -9.367 19.772 1.00 21.15 143 ASN B O 1
ATOM 1545 N N . ASN B 2 144 ? 21.643 -8.403 20.674 1.00 18.87 144 ASN B N 1
ATOM 1546 C CA . ASN B 2 144 ? 21.741 -9.113 21.953 1.00 20.10 144 ASN B CA 1
ATOM 1547 C C . ASN B 2 144 ? 23.005 -8.734 22.738 1.00 21.08 144 ASN B C 1
ATOM 1548 O O . ASN B 2 144 ? 23.613 -9.583 23.411 1.00 23.82 144 ASN B O 1
ATOM 1553 N N . THR B 2 145 ? 23.390 -7.457 22.679 1.00 18.35 145 THR B N 1
ATOM 1554 C CA . THR B 2 145 ? 24.506 -6.959 23.492 1.00 19.48 145 THR B CA 1
ATOM 1555 C C . THR B 2 145 ? 24.021 -6.194 24.721 1.00 18.38 145 THR B C 1
ATOM 1556 O O . THR B 2 145 ? 24.811 -5.752 25.531 1.00 18.68 145 THR B O 1
ATOM 1560 N N . SER B 2 146 ? 22.720 -6.013 24.836 1.00 16.89 146 SER B N 1
ATOM 1561 C CA . SER B 2 146 ? 22.111 -5.349 25.983 1.00 14.19 146 SER B CA 1
ATOM 1562 C C . SER B 2 146 ? 22.281 -6.190 27.261 1.00 12.81 146 SER B C 1
ATOM 1563 O O . SER B 2 146 ? 22.527 -7.403 27.194 1.00 14.57 146 SER B O 1
ATOM 1566 N N . ASN B 2 147 ? 22.133 -5.562 28.418 1.00 13.05 147 ASN B N 1
ATOM 1567 C CA . ASN B 2 147 ? 22.162 -6.279 29.684 1.00 12.92 147 ASN B CA 1
ATOM 1568 C C . ASN B 2 147 ? 21.170 -7.437 29.663 1.00 11.44 147 ASN B C 1
ATOM 1569 O O . ASN B 2 147 ? 21.481 -8.569 30.057 1.00 13.49 147 ASN B O 1
ATOM 1574 N N . GLN B 2 148 ? 19.948 -7.133 29.239 1.00 11.38 148 GLN B N 1
ATOM 1575 C CA . GLN B 2 148 ? 18.903 -8.128 29.127 1.00 11.02 148 GLN B CA 1
ATOM 1576 C C . GLN B 2 148 ? 18.811 -8.733 27.738 1.00 12.09 148 GLN B C 1
ATOM 1577 O O . GLN B 2 148 ? 18.830 -8.012 26.735 1.00 13.37 148 GLN B O 1
ATOM 1583 N N . LYS B 2 149 ? 18.631 -10.051 27.716 1.00 14.20 149 LYS B N 1
ATOM 1584 C CA . LYS B 2 149 ? 18.540 -10.838 26.497 1.00 14.93 149 LYS B CA 1
ATOM 1585 C C . LYS B 2 149 ? 17.375 -11.811 26.651 1.00 14.60 149 LYS B C 1
ATOM 1586 O O . LYS B 2 149 ? 17.538 -13.033 26.576 1.00 16.68 149 LYS B O 1
ATOM 1592 N N . LYS B 2 150 ? 16.178 -11.265 26.839 1.00 12.55 150 LYS B N 1
ATOM 1593 C CA . LYS B 2 150 ? 15.028 -12.079 27.240 1.00 11.98 150 LYS B CA 1
ATOM 1594 C C . LYS B 2 150 ? 14.390 -12.902 26.135 1.00 11.36 150 LYS B C 1
ATOM 1595 O O . LYS B 2 150 ? 13.700 -13.859 26.409 1.00 13.47 150 LYS B O 1
ATOM 1601 N N . LEU B 2 151 ? 14.586 -12.509 24.885 1.00 12.48 151 LEU B N 1
ATOM 1602 C CA . LEU B 2 151 ? 13.994 -13.243 23.773 1.00 11.78 151 LEU B CA 1
ATOM 1603 C C . LEU B 2 151 ? 14.930 -14.347 23.322 1.00 15.91 151 LEU B C 1
ATOM 1604 O O . LEU B 2 151 ? 16.134 -14.189 23.350 1.00 20.91 151 LEU B O 1
ATOM 1609 N N . SER B 2 152 ? 14.357 -15.467 22.914 1.00 17.87 152 SER B N 1
ATOM 1610 C CA . SER B 2 152 ? 15.110 -16.641 22.496 1.00 20.70 152 SER B CA 1
ATOM 1611 C C . SER B 2 152 ? 15.232 -16.715 20.977 1.00 18.75 152 SER B C 1
ATOM 1612 O O . SER B 2 152 ? 14.226 -16.728 20.253 1.00 19.76 152 SER B O 1
ATOM 1615 N N . THR B 2 153 ? 16.472 -16.744 20.506 1.00 16.48 153 THR B N 1
ATOM 1616 C CA . THR B 2 153 ? 16.794 -16.910 19.091 1.00 16.07 153 THR B CA 1
ATOM 1617 C C . THR B 2 153 ? 18.011 -17.818 18.935 1.00 16.25 153 THR B C 1
ATOM 1618 O O . THR B 2 153 ? 18.846 -17.882 19.821 1.00 19.15 153 THR B O 1
ATOM 1622 N N . PRO B 2 154 ? 18.132 -18.512 17.788 1.00 16.95 154 PRO B N 1
ATOM 1623 C CA . PRO B 2 154 ? 19.413 -19.157 17.455 1.00 18.83 154 PRO B CA 1
ATOM 1624 C C . PRO B 2 154 ? 20.504 -18.080 17.363 1.00 19.47 154 PRO B C 1
ATOM 1625 O O . PRO B 2 154 ? 20.222 -17.002 16.827 1.00 18.94 154 PRO B O 1
ATOM 1629 N N . ALA B 2 155 ? 21.720 -18.359 17.841 1.00 17.25 155 ALA B N 1
ATOM 1630 C CA . ALA B 2 155 ? 22.769 -17.351 17.860 1.00 17.85 155 ALA B CA 1
ATOM 1631 C C . ALA B 2 155 ? 23.265 -17.129 16.453 1.00 18.23 155 ALA B C 1
ATOM 1632 O O . ALA B 2 155 ? 23.474 -18.070 15.703 1.00 21.09 155 ALA B O 1
ATOM 1634 N N . GLY B 2 156 ? 23.439 -15.871 16.091 1.00 18.29 156 GLY B N 1
ATOM 1635 C CA . GLY B 2 156 ? 23.915 -15.548 14.775 1.00 20.93 156 GLY B CA 1
ATOM 1636 C C . GLY B 2 156 ? 24.179 -14.077 14.627 1.00 21.99 156 GLY B C 1
ATOM 1637 O O . GLY B 2 156 ? 24.178 -13.326 15.592 1.00 21.37 156 GLY B O 1
ATOM 1638 N N . ASP B 2 157 ? 24.378 -13.677 13.384 1.00 21.77 157 ASP B N 1
ATOM 1639 C CA . ASP B 2 157 ? 24.825 -12.341 13.050 1.00 23.13 157 ASP B CA 1
ATOM 1640 C C . ASP B 2 157 ? 23.645 -11.581 12.461 1.00 21.68 157 ASP B C 1
ATOM 1641 O O . ASP B 2 157 ? 23.215 -11.862 11.349 1.00 23.77 157 ASP B O 1
ATOM 1646 N N . CYS B 2 158 ? 23.105 -10.642 13.239 1.00 17.46 158 CYS B N 1
ATOM 1647 C CA . CYS B 2 158 ? 21.977 -9.814 12.814 1.00 17.76 158 CYS B CA 1
ATOM 1648 C C . CYS B 2 158 ? 22.413 -8.398 12.512 1.00 18.41 158 CYS B C 1
ATOM 1649 O O . CYS B 2 158 ? 21.602 -7.470 12.512 1.00 18.13 158 CYS B O 1
ATOM 1652 N N . SER B 2 159 ? 23.694 -8.228 12.227 1.00 19.47 159 SER B N 1
ATOM 1653 C CA . SER B 2 159 ? 24.231 -6.899 12.018 1.00 21.44 159 SER B CA 1
ATOM 1654 C C . SER B 2 159 ? 23.564 -6.192 10.830 1.00 19.25 159 SER B C 1
ATOM 1655 O O . SER B 2 159 ? 23.375 -4.976 10.868 1.00 20.36 159 SER B O 1
ATOM 1658 N N . ALA B 2 160 ? 23.180 -6.933 9.787 1.00 17.26 160 ALA B N 1
ATOM 1659 C CA . ALA B 2 160 ? 22.536 -6.278 8.643 1.00 16.52 160 ALA B CA 1
ATOM 1660 C C . ALA B 2 160 ? 21.200 -5.651 9.042 1.00 15.45 160 ALA B C 1
ATOM 1661 O O . ALA B 2 160 ? 20.939 -4.501 8.739 1.00 16.19 160 ALA B O 1
ATOM 1663 N N . LEU B 2 161 ? 20.369 -6.403 9.753 1.00 14.47 161 LEU B N 1
ATOM 1664 C CA . LEU B 2 161 ? 19.093 -5.897 10.216 1.00 13.49 161 LEU B CA 1
ATOM 1665 C C . LEU B 2 161 ? 19.277 -4.779 11.238 1.00 13.00 161 LEU B C 1
ATOM 1666 O O . LEU B 2 161 ? 18.534 -3.793 11.231 1.00 14.97 161 LEU B O 1
ATOM 1671 N N . ALA B 2 162 ? 20.273 -4.914 12.114 1.00 14.15 162 ALA B N 1
ATOM 1672 C CA . ALA B 2 162 ? 20.566 -3.859 13.085 1.00 16.34 162 ALA B CA 1
ATOM 1673 C C . ALA B 2 162 ? 20.953 -2.576 12.359 1.00 18.63 162 ALA B C 1
ATOM 1674 O O . ALA B 2 162 ? 20.506 -1.488 12.712 1.00 18.58 162 ALA B O 1
ATOM 1676 N N . SER B 2 163 ? 21.775 -2.700 11.328 1.00 17.97 163 SER B N 1
ATOM 1677 C CA . SER B 2 163 ? 22.190 -1.534 10.551 1.00 19.53 163 SER B CA 1
ATOM 1678 C C . SER B 2 163 ? 21.025 -0.950 9.769 1.00 16.98 163 SER B C 1
ATOM 1679 O O . SER B 2 163 ? 20.932 0.264 9.616 1.00 18.90 163 SER B O 1
ATOM 1682 N N . GLU B 2 164 ? 20.138 -1.804 9.269 1.00 17.47 164 GLU B N 1
ATOM 1683 C CA . GLU B 2 164 ? 18.948 -1.322 8.575 1.00 16.86 164 GLU B CA 1
ATOM 1684 C C . GLU B 2 164 ? 18.086 -0.511 9.537 1.00 17.00 164 GLU B C 1
ATOM 1685 O O . GLU B 2 164 ? 17.648 0.604 9.229 1.00 17.36 164 GLU B O 1
ATOM 1691 N N . CYS B 2 165 ? 17.884 -1.061 10.731 1.00 15.97 165 CYS B N 1
ATOM 1692 C CA . CYS B 2 165 ? 17.166 -0.351 11.759 1.00 16.36 165 CYS B CA 1
ATOM 1693 C C . CYS B 2 165 ? 17.816 0.998 12.060 1.00 15.31 165 CYS B C 1
ATOM 1694 O O . CYS B 2 165 ? 17.137 2.014 12.143 1.00 16.70 165 CYS B O 1
ATOM 1697 N N . ALA B 2 166 ? 19.130 0.999 12.230 1.00 16.23 166 ALA B N 1
ATOM 1698 C CA . ALA B 2 166 ? 19.865 2.227 12.514 1.00 17.69 166 ALA B CA 1
ATOM 1699 C C . ALA B 2 166 ? 19.654 3.238 11.382 1.00 18.91 166 ALA B C 1
ATOM 1700 O O . ALA B 2 166 ? 19.518 4.431 11.625 1.00 21.54 166 ALA B O 1
ATOM 1702 N N . GLY B 2 167 ? 19.635 2.758 10.142 1.00 18.64 167 GLY B N 1
ATOM 1703 C CA . GLY B 2 167 ? 19.373 3.622 9.015 1.00 18.63 167 GLY B CA 1
ATOM 1704 C C . GLY B 2 167 ? 18.030 4.332 9.089 1.00 17.84 167 GLY B C 1
ATOM 1705 O O . GLY B 2 167 ? 17.917 5.492 8.681 1.00 20.88 167 GLY B O 1
ATOM 1706 N N . TYR B 2 168 ? 16.996 3.637 9.578 1.00 20.21 168 TYR B N 1
ATOM 1707 C CA . TYR B 2 168 ? 15.676 4.257 9.746 1.00 19.04 168 TYR B CA 1
ATOM 1708 C C . TYR B 2 168 ? 15.747 5.348 10.818 1.00 18.80 168 TYR B C 1
ATOM 1709 O O . TYR B 2 168 ? 15.211 6.441 10.633 1.00 21.10 168 TYR B O 1
ATOM 1718 N N . PHE B 2 169 ? 16.413 5.069 11.928 1.00 18.14 169 PHE B N 1
ATOM 1719 C CA . PHE B 2 169 ? 16.620 6.124 12.915 1.00 18.66 169 PHE B CA 1
ATOM 1720 C C . PHE B 2 169 ? 17.409 7.303 12.331 1.00 21.25 169 PHE B C 1
ATOM 1721 O O . PHE B 2 169 ? 17.107 8.463 12.630 1.00 23.44 169 PHE B O 1
ATOM 1729 N N . ASP B 2 170 ? 18.412 7.010 11.500 1.00 21.40 170 ASP B N 1
ATOM 1730 C CA . ASP B 2 170 ? 19.210 8.064 10.873 1.00 22.95 170 ASP B CA 1
ATOM 1731 C C . ASP B 2 170 ? 18.346 8.922 9.969 1.00 23.69 170 ASP B C 1
ATOM 1732 O O . ASP B 2 170 ? 18.609 10.123 9.840 1.00 23.30 170 ASP B O 1
ATOM 1737 N N . LYS B 2 171 ? 17.313 8.353 9.349 1.00 23.53 171 LYS B N 1
ATOM 1738 C CA . LYS B 2 171 ? 16.394 9.176 8.556 1.00 26.15 171 LYS B CA 1
ATOM 1739 C C . LYS B 2 171 ? 15.636 10.153 9.450 1.00 25.71 171 LYS B C 1
ATOM 1740 O O . LYS B 2 171 ? 15.359 11.303 9.069 1.00 26.10 171 LYS B O 1
ATOM 1746 N N . VAL B 2 172 ? 15.276 9.694 10.646 1.00 22.69 172 VAL B N 1
ATOM 1747 C CA . VAL B 2 172 ? 14.597 10.556 11.611 1.00 21.72 172 VAL B CA 1
ATOM 1748 C C . VAL B 2 172 ? 15.497 11.729 12.015 1.00 23.06 172 VAL B C 1
ATOM 1749 O O . VAL B 2 172 ? 15.079 12.885 11.996 1.00 25.82 172 VAL B O 1
ATOM 1753 N N . THR B 2 173 ? 16.739 11.412 12.367 1.00 24.22 173 THR B N 1
ATOM 1754 C CA . THR B 2 173 ? 17.709 12.406 12.797 1.00 23.91 173 THR B CA 1
ATOM 1755 C C . THR B 2 173 ? 17.982 13.423 11.684 1.00 24.23 173 THR B C 1
ATOM 1756 O O . THR B 2 173 ? 18.021 14.641 11.927 1.00 27.77 173 THR B O 1
ATOM 1760 N N . SER B 2 174 ? 18.200 12.921 10.470 1.00 23.86 174 SER B N 1
ATOM 1761 C CA . SER B 2 174 ? 18.440 13.783 9.316 1.00 25.11 174 SER B CA 1
ATOM 1762 C C . SER B 2 174 ? 17.286 14.755 9.111 1.00 25.31 174 SER B C 1
ATOM 1763 O O . SER B 2 174 ? 17.494 15.953 8.878 1.00 27.30 174 SER B O 1
ATOM 1766 N N . ALA B 2 175 ? 16.074 14.228 9.159 1.00 23.03 175 ALA B N 1
ATOM 1767 C CA . ALA B 2 175 ? 14.876 15.031 8.975 1.00 24.82 175 ALA B CA 1
ATOM 1768 C C . ALA B 2 175 ? 14.702 16.091 10.051 1.00 27.18 175 ALA B C 1
ATOM 1769 O O . ALA B 2 175 ? 14.191 17.172 9.779 1.00 29.19 175 ALA B O 1
ATOM 1771 N N . LEU B 2 176 ? 15.094 15.775 11.273 1.00 26.82 176 LEU B N 1
ATOM 1772 C CA . LEU B 2 176 ? 14.893 16.728 12.361 1.00 26.14 176 LEU B CA 1
ATOM 1773 C C . LEU B 2 176 ? 16.114 17.600 12.605 1.00 27.55 176 LEU B C 1
ATOM 1774 O O . LEU B 2 176 ? 16.110 18.365 13.585 1.00 27.63 176 LEU B O 1
ATOM 1779 N N . LYS C 3 1 ? -0.606 -3.414 56.182 1.00 30.76 1 LYS C N 1
ATOM 1780 C CA . LYS C 3 1 ? -1.719 -2.827 55.391 1.00 32.44 1 LYS C CA 1
ATOM 1781 C C . LYS C 3 1 ? -1.598 -1.329 55.385 1.00 30.91 1 LYS C C 1
ATOM 1782 O O . LYS C 3 1 ? -1.242 -0.709 56.405 1.00 30.23 1 LYS C O 1
ATOM 1788 N N . ASP C 3 2 ? -1.902 -0.745 54.237 1.00 29.05 2 ASP C N 1
ATOM 1789 C CA . ASP C 3 2 ? -2.123 0.681 54.141 1.00 27.67 2 ASP C CA 1
ATOM 1790 C C . ASP C 3 2 ? -3.368 0.894 53.302 1.00 28.38 2 ASP C C 1
ATOM 1791 O O . ASP C 3 2 ? -3.378 0.589 52.109 1.00 29.09 2 ASP C O 1
ATOM 1796 N N . ALA C 3 3 ? -4.426 1.406 53.921 1.00 31.86 3 ALA C N 1
ATOM 1797 C CA . ALA C 3 3 ? -5.723 1.472 53.249 1.00 33.43 3 ALA C CA 1
ATOM 1798 C C . ALA C 3 3 ? -5.663 2.305 51.977 1.00 34.18 3 ALA C C 1
ATOM 1799 O O . ALA C 3 3 ? -6.368 2.022 51.007 1.00 34.86 3 ALA C O 1
ATOM 1801 N N . GLN C 3 4 ? -4.818 3.332 51.976 1.00 31.61 4 GLN C N 1
ATOM 1802 C CA . GLN C 3 4 ? -4.714 4.233 50.836 1.00 31.76 4 GLN C CA 1
ATOM 1803 C C . GLN C 3 4 ? -3.705 3.740 49.782 1.00 28.29 4 GLN C C 1
ATOM 1804 O O . GLN C 3 4 ? -3.480 4.416 48.777 1.00 28.26 4 GLN C O 1
ATOM 1810 N N . LEU C 3 5 ? -3.132 2.560 50.007 1.00 25.04 5 LEU C N 1
ATOM 1811 C CA . LEU C 3 5 ? -2.140 1.994 49.092 1.00 23.89 5 LEU C CA 1
ATOM 1812 C C . LEU C 3 5 ? -1.004 2.946 48.839 1.00 23.22 5 LEU C C 1
ATOM 1813 O O . LEU C 3 5 ? -0.584 3.121 47.695 1.00 24.49 5 LEU C O 1
ATOM 1818 N N . ARG C 3 6 ? -0.494 3.531 49.917 1.00 21.76 6 ARG C N 1
ATOM 1819 C CA . ARG C 3 6 ? 0.669 4.387 49.851 1.00 21.50 6 ARG C CA 1
ATOM 1820 C C . ARG C 3 6 ? 1.941 3.580 50.030 1.00 20.05 6 ARG C C 1
ATOM 1821 O O . ARG C 3 6 ? 1.979 2.555 50.710 1.00 19.66 6 ARG C O 1
ATOM 1829 N N . ALA C 3 7 ? 2.999 4.101 49.431 1.00 17.32 7 ALA C N 1
ATOM 1830 C CA . ALA C 3 7 ? 4.329 3.599 49.658 1.00 16.18 7 ALA C CA 1
ATOM 1831 C C . ALA C 3 7 ? 5.273 4.797 49.685 1.00 15.35 7 ALA C C 1
ATOM 1832 O O . ALA C 3 7 ? 4.966 5.866 49.128 1.00 15.00 7 ALA C O 1
ATOM 1834 N N . PRO C 3 8 ? 6.448 4.614 50.292 1.00 14.35 8 PRO C N 1
ATOM 1835 C CA . PRO C 3 8 ? 7.423 5.700 50.324 1.00 13.23 8 PRO C CA 1
ATOM 1836 C C . PRO C 3 8 ? 8.119 5.883 48.977 1.00 11.45 8 PRO C C 1
ATOM 1837 O O . PRO C 3 8 ? 8.793 4.964 48.494 1.00 12.63 8 PRO C O 1
ATOM 1841 N N . VAL C 3 9 ? 7.919 7.051 48.369 1.00 12.22 9 VAL C N 1
ATOM 1842 C CA . VAL C 3 9 ? 8.604 7.421 47.137 1.00 11.44 9 VAL C CA 1
ATOM 1843 C C . VAL C 3 9 ? 9.836 8.216 47.520 1.00 11.06 9 VAL C C 1
ATOM 1844 O O . VAL C 3 9 ? 9.745 9.276 48.145 1.00 12.93 9 VAL C O 1
ATOM 1848 N N . VAL C 3 10 ? 10.987 7.657 47.184 1.00 10.65 10 VAL C N 1
ATOM 1849 C CA . VAL C 3 10 ? 12.271 8.257 47.512 1.00 10.36 10 VAL C CA 1
ATOM 1850 C C . VAL C 3 10 ? 12.886 8.807 46.225 1.00 10.04 10 VAL C C 1
ATOM 1851 O O . VAL C 3 10 ? 12.888 8.124 45.199 1.00 10.92 10 VAL C O 1
ATOM 1855 N N . THR C 3 11 ? 13.401 10.024 46.301 1.00 11.09 11 THR C N 1
ATOM 1856 C CA . THR C 3 11 ? 14.163 10.639 45.210 1.00 11.53 11 THR C CA 1
ATOM 1857 C C . THR C 3 11 ? 15.551 11.014 45.763 1.00 11.77 11 THR C C 1
ATOM 1858 O O . THR C 3 11 ? 15.648 11.587 46.858 1.00 12.41 11 THR C O 1
ATOM 1862 N N . ILE C 3 12 ? 16.601 10.700 45.003 1.00 11.48 12 ILE C N 1
ATOM 1863 C CA . ILE C 3 12 ? 17.989 10.913 45.413 1.00 12.18 12 ILE C CA 1
ATOM 1864 C C . ILE C 3 12 ? 18.614 11.964 44.519 1.00 11.70 12 ILE C C 1
ATOM 1865 O O . ILE C 3 12 ? 18.702 11.756 43.310 1.00 14.30 12 ILE C O 1
ATOM 1870 N N . PHE C 3 13 ? 19.048 13.083 45.110 1.00 12.21 13 PHE C N 1
ATOM 1871 C CA . PHE C 3 13 ? 19.652 14.186 44.361 1.00 13.68 13 PHE C CA 1
ATOM 1872 C C . PHE C 3 13 ? 21.128 14.331 44.738 1.00 14.98 13 PHE C C 1
ATOM 1873 O O . PHE C 3 13 ? 21.471 14.927 45.759 1.00 13.78 13 PHE C O 1
ATOM 1881 N N . ASP C 3 14 ? 22.000 13.793 43.911 1.00 13.75 14 ASP C N 1
ATOM 1882 C CA . ASP C 3 14 ? 23.409 14.182 43.931 1.00 13.99 14 ASP C CA 1
ATOM 1883 C C . ASP C 3 14 ? 23.534 15.367 42.998 1.00 17.05 14 ASP C C 1
ATOM 1884 O O . ASP C 3 14 ? 23.589 15.211 41.775 1.00 16.94 14 ASP C O 1
ATOM 1889 N N . ALA C 3 15 ? 23.511 16.558 43.573 1.00 15.49 15 ALA C N 1
ATOM 1890 C CA . ALA C 3 15 ? 23.484 17.773 42.776 1.00 15.43 15 ALA C CA 1
ATOM 1891 C C . ALA C 3 15 ? 24.789 18.553 42.897 1.00 13.00 15 ALA C C 1
ATOM 1892 O O . ALA C 3 15 ? 24.857 19.748 42.689 1.00 16.61 15 ALA C O 1
ATOM 1894 N N . ARG C 3 16 ? 25.868 17.833 43.182 1.00 14.11 16 ARG C N 1
ATOM 1895 C CA . ARG C 3 16 ? 27.182 18.457 43.244 1.00 13.49 16 ARG C CA 1
ATOM 1896 C C . ARG C 3 16 ? 27.553 19.043 41.897 1.00 14.66 16 ARG C C 1
ATOM 1897 O O . ARG C 3 16 ? 27.573 18.338 40.896 1.00 16.93 16 ARG C O 1
ATOM 1905 N N . GLY C 3 17 ? 27.822 20.343 41.872 1.00 14.17 17 GLY C N 1
ATOM 1906 C CA . GLY C 3 17 ? 28.132 21.041 40.638 1.00 16.07 17 GLY C CA 1
ATOM 1907 C C . GLY C 3 17 ? 26.955 21.700 39.924 1.00 15.32 17 GLY C C 1
ATOM 1908 O O . GLY C 3 17 ? 27.170 22.438 38.966 1.00 17.19 17 GLY C O 1
ATOM 1909 N N . CYS C 3 18 ? 25.730 21.428 40.359 1.00 16.00 18 CYS C N 1
ATOM 1910 C CA . CYS C 3 18 ? 24.554 22.094 39.782 1.00 14.06 18 CYS C CA 1
ATOM 1911 C C . CYS C 3 18 ? 24.490 23.509 40.302 1.00 16.12 18 CYS C C 1
ATOM 1912 O O . CYS C 3 18 ? 24.416 23.730 41.507 1.00 21.36 18 CYS C O 1
ATOM 1915 N N . LYS C 3 19 ? 24.535 24.471 39.386 1.00 15.83 19 LYS C N 1
ATOM 1916 C CA . LYS C 3 19 ? 24.502 25.886 39.738 1.00 18.14 19 LYS C CA 1
ATOM 1917 C C . LYS C 3 19 ? 23.139 26.513 39.534 1.00 18.72 19 LYS C C 1
ATOM 1918 O O . LYS C 3 19 ? 22.911 27.645 39.978 1.00 22.00 19 LYS C O 1
ATOM 1924 N N . ASP C 3 20 ? 22.247 25.832 38.830 1.00 17.84 20 ASP C N 1
ATOM 1925 C CA . ASP C 3 20 ? 21.038 26.522 38.338 1.00 19.40 20 ASP C CA 1
ATOM 1926 C C . ASP C 3 20 ? 19.767 26.270 39.118 1.00 17.88 20 ASP C C 1
ATOM 1927 O O . ASP C 3 20 ? 18.763 26.983 38.936 1.00 21.11 20 ASP C O 1
ATOM 1932 N N . HIS C 3 21 ? 19.788 25.258 39.981 1.00 17.51 21 HIS C N 1
ATOM 1933 C CA . HIS C 3 21 ? 18.688 25.034 40.910 1.00 17.30 21 HIS C CA 1
ATOM 1934 C C . HIS C 3 21 ? 19.080 25.557 42.289 1.00 18.60 21 HIS C C 1
ATOM 1935 O O . HIS C 3 21 ? 20.104 25.174 42.847 1.00 20.39 21 HIS C O 1
ATOM 1942 N N . ALA C 3 22 ? 18.259 26.435 42.827 1.00 16.50 22 ALA C N 1
ATOM 1943 C CA . ALA C 3 22 ? 18.520 27.012 44.138 1.00 19.13 22 ALA C CA 1
ATOM 1944 C C . ALA C 3 22 ? 18.127 25.987 45.194 1.00 18.21 22 ALA C C 1
ATOM 1945 O O . ALA C 3 22 ? 16.973 25.566 45.282 1.00 18.63 22 ALA C O 1
ATOM 1947 N N . ASN C 3 23 ? 19.112 25.583 45.990 1.00 17.58 23 ASN C N 1
ATOM 1948 C CA . ASN C 3 23 ? 18.922 24.572 47.020 1.00 18.60 23 ASN C CA 1
ATOM 1949 C C . ASN C 3 23 ? 18.161 25.092 48.244 1.00 24.03 23 ASN C C 1
ATOM 1950 O O . ASN C 3 23 ? 18.751 25.361 49.292 1.00 28.71 23 ASN C O 1
ATOM 1955 N N . LYS C 3 24 ? 16.847 25.214 48.102 1.00 23.23 24 LYS C N 1
ATOM 1956 C CA . LYS C 3 24 ? 16.033 25.859 49.100 1.00 27.30 24 LYS C CA 1
ATOM 1957 C C . LYS C 3 24 ? 15.012 24.926 49.727 1.00 25.24 24 LYS C C 1
ATOM 1958 O O . LYS C 3 24 ? 14.342 25.317 50.670 1.00 26.78 24 LYS C O 1
ATOM 1964 N N . GLU C 3 25 ? 14.889 23.704 49.207 1.00 22.59 25 GLU C N 1
ATOM 1965 C CA . GLU C 3 25 ? 13.844 22.798 49.674 1.00 19.11 25 GLU C CA 1
ATOM 1966 C C . GLU C 3 25 ? 14.176 22.260 51.060 1.00 17.60 25 GLU C C 1
ATOM 1967 O O . GLU C 3 25 ? 13.308 22.101 51.907 1.00 23.21 25 GLU C O 1
ATOM 1973 N N . TYR C 3 26 ? 15.455 21.971 51.259 1.00 19.71 26 TYR C N 1
ATOM 1974 C CA . TYR C 3 26 ? 15.942 21.554 52.546 1.00 19.70 26 TYR C CA 1
ATOM 1975 C C . TYR C 3 26 ? 16.053 22.792 53.423 1.00 26.28 26 TYR C C 1
ATOM 1976 O O . TYR C 3 26 ? 16.730 23.768 53.064 1.00 27.13 26 TYR C O 1
ATOM 1985 N N . THR C 3 27 ? 15.398 22.749 54.578 1.00 28.77 27 THR C N 1
ATOM 1986 C CA . THR C 3 27 ? 15.217 23.943 55.383 1.00 30.98 27 THR C CA 1
ATOM 1987 C C . THR C 3 27 ? 16.054 23.897 56.652 1.00 31.91 27 THR C C 1
ATOM 1988 O O . THR C 3 27 ? 16.042 24.836 57.450 1.00 34.23 27 THR C O 1
ATOM 1992 N N . GLY C 3 28 ? 16.765 22.801 56.859 1.00 32.58 28 GLY C N 1
ATOM 1993 C CA . GLY C 3 28 ? 17.589 22.664 58.041 1.00 32.47 28 GLY C CA 1
ATOM 1994 C C . GLY C 3 28 ? 18.920 23.362 57.869 1.00 34.08 28 GLY C C 1
ATOM 1995 O O . GLY C 3 28 ? 19.112 24.130 56.916 1.00 33.00 28 GLY C O 1
ATOM 1996 N N . PRO C 3 29 ? 19.859 23.091 58.784 1.00 33.92 29 PRO C N 1
ATOM 1997 C CA . PRO C 3 29 ? 21.182 23.726 58.773 1.00 34.21 29 PRO C CA 1
ATOM 1998 C C . PRO C 3 29 ? 22.166 23.090 57.802 1.00 31.56 29 PRO C C 1
ATOM 1999 O O . PRO C 3 29 ? 21.963 21.939 57.412 1.00 31.24 29 PRO C O 1
ATOM 2003 N N . LYS C 3 30 ? 23.233 23.814 57.467 1.00 30.99 30 LYS C N 1
ATOM 2004 C CA . LYS C 3 30 ? 24.252 23.319 56.557 1.00 31.69 30 LYS C CA 1
ATOM 2005 C C . LYS C 3 30 ? 25.298 22.485 57.271 1.00 29.19 30 LYS C C 1
ATOM 2006 O O . LYS C 3 30 ? 25.515 22.626 58.473 1.00 31.29 30 LYS C O 1
ATOM 2012 N N . ALA C 3 31 ? 25.950 21.623 56.507 1.00 26.78 31 ALA C N 1
ATOM 2013 C CA . ALA C 3 31 ? 27.017 20.762 57.002 1.00 27.13 31 ALA C CA 1
ATOM 2014 C C . ALA C 3 31 ? 28.402 21.411 56.853 1.00 27.12 31 ALA C C 1
ATOM 2015 O O . ALA C 3 31 ? 29.309 21.112 57.610 1.00 28.67 31 ALA C O 1
ATOM 2017 N N . GLY C 3 32 ? 28.575 22.257 55.843 1.00 28.19 32 GLY C N 1
ATOM 2018 C CA . GLY C 3 32 ? 29.873 22.861 55.574 1.00 29.27 32 GLY C CA 1
ATOM 2019 C C . GLY C 3 32 ? 30.729 22.042 54.615 1.00 27.62 32 GLY C C 1
ATOM 2020 O O . GLY C 3 32 ? 31.958 22.147 54.604 1.00 29.84 32 GLY C O 1
ATOM 2021 N N . ASN C 3 33 ? 30.079 21.212 53.805 1.00 26.72 33 ASN C N 1
ATOM 2022 C CA . ASN C 3 33 ? 30.781 20.439 52.793 1.00 26.43 33 ASN C CA 1
ATOM 2023 C C . ASN C 3 33 ? 29.856 20.144 51.637 1.00 26.28 33 ASN C C 1
ATOM 2024 O O . ASN C 3 33 ? 28.635 20.117 51.803 1.00 26.73 33 ASN C O 1
ATOM 2029 N N . ALA C 3 34 ? 30.433 19.943 50.457 1.00 26.16 34 ALA C N 1
ATOM 2030 C CA . ALA C 3 34 ? 29.624 19.773 49.249 1.00 25.23 34 ALA C CA 1
ATOM 2031 C C . ALA C 3 34 ? 28.903 18.420 49.229 1.00 23.76 34 ALA C C 1
ATOM 2032 O O . ALA C 3 34 ? 27.796 18.309 48.724 1.00 24.15 34 ALA C O 1
ATOM 2034 N N . GLU C 3 35 ? 29.535 17.385 49.775 1.00 23.66 35 GLU C N 1
ATOM 2035 C CA . GLU C 3 35 ? 28.941 16.058 49.783 1.00 22.78 35 GLU C CA 1
ATOM 2036 C C . GLU C 3 35 ? 27.565 16.017 50.468 1.00 21.29 35 GLU C C 1
ATOM 2037 O O . GLU C 3 35 ? 26.748 15.121 50.186 1.00 23.69 35 GLU C O 1
ATOM 2043 N N . ASN C 3 36 ? 27.317 16.961 51.379 1.00 20.54 36 ASN C N 1
ATOM 2044 C CA . ASN C 3 36 ? 26.025 17.034 52.036 1.00 19.36 36 ASN C CA 1
ATOM 2045 C C . ASN C 3 36 ? 25.224 18.290 51.686 1.00 19.25 36 ASN C C 1
ATOM 2046 O O . ASN C 3 36 ? 24.005 18.222 51.589 1.00 20.07 36 ASN C O 1
ATOM 2051 N N . ASP C 3 37 ? 25.885 19.430 51.485 1.00 20.36 37 ASP C N 1
ATOM 2052 C CA . ASP C 3 37 ? 25.148 20.657 51.169 1.00 20.11 37 ASP C CA 1
ATOM 2053 C C . ASP C 3 37 ? 24.622 20.739 49.729 1.00 20.29 37 ASP C C 1
ATOM 2054 O O . ASP C 3 37 ? 23.720 21.547 49.430 1.00 20.81 37 ASP C O 1
ATOM 2059 N N . GLU C 3 38 ? 25.175 19.907 48.843 1.00 18.21 38 GLU C N 1
ATOM 2060 C CA . GLU C 3 38 ? 24.723 19.833 47.452 1.00 15.33 38 GLU C CA 1
ATOM 2061 C C . GLU C 3 38 ? 24.149 18.453 47.140 1.00 14.60 38 GLU C C 1
ATOM 2062 O O . GLU C 3 38 ? 24.032 18.069 45.975 1.00 15.93 38 GLU C O 1
ATOM 2068 N N . CYS C 3 39 ? 23.747 17.726 48.190 1.00 14.18 39 CYS C N 1
ATOM 2069 C CA . CYS C 3 39 ? 23.031 16.441 48.066 1.00 13.07 39 CYS C CA 1
ATOM 2070 C C . CYS C 3 39 ? 21.779 16.469 48.906 1.00 14.86 39 CYS C C 1
ATOM 2071 O O . CYS C 3 39 ? 21.772 17.103 49.959 1.00 15.76 39 CYS C O 1
ATOM 2074 N N . CYS C 3 40 ? 20.719 15.817 48.441 1.00 14.74 40 CYS C N 1
ATOM 2075 C CA . CYS C 3 40 ? 19.453 15.805 49.175 1.00 15.35 40 CYS C CA 1
ATOM 2076 C C . CYS C 3 40 ? 18.672 14.548 48.863 1.00 13.39 40 CYS C C 1
ATOM 2077 O O . CYS C 3 40 ? 18.692 14.064 47.741 1.00 13.57 40 CYS C O 1
ATOM 2080 N N . VAL C 3 41 ? 17.974 14.061 49.878 1.00 13.79 41 VAL C N 1
ATOM 2081 C CA . VAL C 3 41 ? 17.052 12.957 49.734 1.00 13.24 41 VAL C CA 1
ATOM 2082 C C . VAL C 3 41 ? 15.642 13.476 49.973 1.00 13.58 41 VAL C C 1
ATOM 2083 O O . VAL C 3 41 ? 15.382 14.186 50.940 1.00 17.34 41 VAL C O 1
ATOM 2087 N N . LYS C 3 42 ? 14.737 13.129 49.078 1.00 14.46 42 LYS C N 1
ATOM 2088 C CA . LYS C 3 42 ? 13.334 13.472 49.232 1.00 13.13 42 LYS C CA 1
ATOM 2089 C C . LYS C 3 42 ? 12.565 12.178 49.512 1.00 13.56 42 LYS C C 1
ATOM 2090 O O . LYS C 3 42 ? 12.795 11.168 48.851 1.00 12.86 42 LYS C O 1
ATOM 2096 N N . VAL C 3 43 ? 11.684 12.199 50.508 1.00 14.41 43 VAL C N 1
ATOM 2097 C CA . VAL C 3 43 ? 10.875 11.046 50.868 1.00 13.36 43 VAL C CA 1
ATOM 2098 C C . VAL C 3 43 ? 9.438 11.492 51.051 1.00 14.84 43 VAL C C 1
ATOM 2099 O O . VAL C 3 43 ? 9.164 12.449 51.774 1.00 16.35 43 VAL C O 1
ATOM 2103 N N . GLN C 3 44 ? 8.511 10.780 50.421 1.00 16.47 44 GLN C N 1
ATOM 2104 C CA . GLN C 3 44 ? 7.109 11.148 50.491 1.00 18.85 44 GLN C CA 1
ATOM 2105 C C . GLN C 3 44 ? 6.231 9.925 50.411 1.00 17.62 44 GLN C C 1
ATOM 2106 O O . GLN C 3 44 ? 6.323 9.159 49.456 1.00 17.10 44 GLN C O 1
ATOM 2112 N N . MET C 3 45 ? 5.372 9.737 51.411 1.00 17.92 45 MET C N 1
ATOM 2113 C CA . MET C 3 45 ? 4.368 8.697 51.347 1.00 17.90 45 MET C CA 1
ATOM 2114 C C . MET C 3 45 ? 3.365 9.143 50.313 1.00 19.20 45 MET C C 1
ATOM 2115 O O . MET C 3 45 ? 2.758 10.202 50.441 1.00 23.28 45 MET C O 1
ATOM 2120 N N . THR C 3 46 ? 3.157 8.301 49.308 1.00 18.93 46 THR C N 1
ATOM 2121 C CA . THR C 3 46 ? 2.406 8.656 48.113 1.00 20.60 46 THR C CA 1
ATOM 2122 C C . THR C 3 46 ? 1.467 7.522 47.766 1.00 19.64 46 THR C C 1
ATOM 2123 O O . THR C 3 46 ? 1.894 6.381 47.729 1.00 19.26 46 THR C O 1
ATOM 2127 N N . PRO C 3 47 ? 0.197 7.822 47.458 1.00 21.26 47 PRO C N 1
ATOM 2128 C CA . PRO C 3 47 ? -0.666 6.780 46.883 1.00 20.93 47 PRO C CA 1
ATOM 2129 C C . PRO C 3 47 ? -0.083 6.278 45.564 1.00 21.01 47 PRO C C 1
ATOM 2130 O O . PRO C 3 47 ? 0.141 7.070 44.645 1.00 23.55 47 PRO C O 1
ATOM 2134 N N . ILE C 3 48 ? 0.177 4.984 45.485 1.00 19.09 48 ILE C N 1
ATOM 2135 C CA . ILE C 3 48 ? 0.763 4.420 44.285 1.00 18.07 48 ILE C CA 1
ATOM 2136 C C . ILE C 3 48 ? -0.357 4.071 43.309 1.00 19.21 48 ILE C C 1
ATOM 2137 O O . ILE C 3 48 ? -1.296 3.347 43.653 1.00 19.81 48 ILE C O 1
ATOM 2142 N N . LYS C 3 49 ? -0.247 4.594 42.093 1.00 20.54 49 LYS C N 1
ATOM 2143 C CA . LYS C 3 49 ? -1.267 4.409 41.051 1.00 20.84 49 LYS C CA 1
ATOM 2144 C C . LYS C 3 49 ? -0.571 3.993 39.772 1.00 18.99 49 LYS C C 1
ATOM 2145 O O . LYS C 3 49 ? 0.572 4.373 39.552 1.00 19.68 49 LYS C O 1
ATOM 2151 N N . VAL C 3 50 ? -1.263 3.210 38.965 1.00 18.33 50 VAL C N 1
ATOM 2152 C CA . VAL C 3 50 ? -0.815 2.885 37.602 1.00 17.98 50 VAL C CA 1
ATOM 2153 C C . VAL C 3 50 ? -1.963 3.199 36.665 1.00 20.25 50 VAL C C 1
ATOM 2154 O O . VAL C 3 50 ? -3.061 2.674 36.852 1.00 21.69 50 VAL C O 1
ATOM 2158 N N . ALA C 3 51 ? -1.709 4.062 35.685 1.00 19.57 51 ALA C N 1
ATOM 2159 C CA . ALA C 3 51 ? -2.736 4.481 34.726 1.00 21.13 51 ALA C CA 1
ATOM 2160 C C . ALA C 3 51 ? -2.920 3.457 33.617 1.00 22.14 51 ALA C C 1
ATOM 2161 O O . ALA C 3 51 ? -2.057 2.633 33.333 1.00 20.31 51 ALA C O 1
ATOM 2163 N N . ASP C 3 52 ? -4.082 3.531 32.978 1.00 23.98 52 ASP C N 1
ATOM 2164 C CA . ASP C 3 52 ? -4.460 2.651 31.892 1.00 26.53 52 ASP C CA 1
ATOM 2165 C C . ASP C 3 52 ? -3.407 2.584 30.801 1.00 23.74 52 ASP C C 1
ATOM 2166 O O . ASP C 3 52 ? -3.142 1.506 30.263 1.00 24.29 52 ASP C O 1
ATOM 2171 N N . ASP C 3 53 ? -2.837 3.726 30.428 1.00 24.11 53 ASP C N 1
ATOM 2172 C CA . ASP C 3 53 ? -1.860 3.732 29.328 1.00 23.79 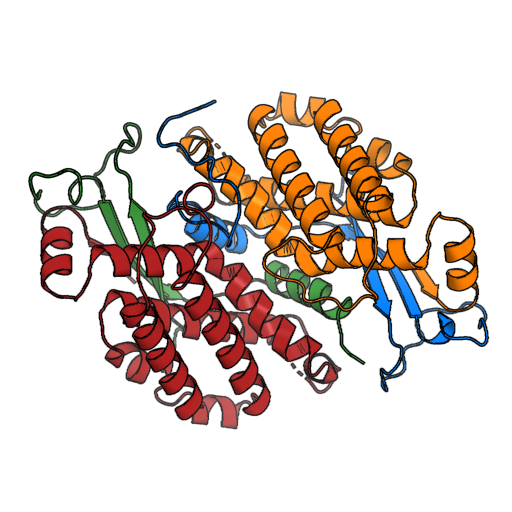53 ASP C CA 1
ATOM 2173 C C . ASP C 3 53 ? -0.639 2.902 29.689 1.00 21.47 53 ASP C C 1
ATOM 2174 O O . ASP C 3 53 ? -0.124 2.177 28.854 1.00 21.09 53 ASP C O 1
ATOM 2179 N N . ALA C 3 54 ? -0.182 2.990 30.940 1.00 20.95 54 ALA C N 1
ATOM 2180 C CA . ALA C 3 54 ? 1.017 2.259 31.324 1.00 16.68 54 ALA C CA 1
ATOM 2181 C C . ALA C 3 54 ? 0.740 0.759 31.298 1.00 16.94 54 ALA C C 1
ATOM 2182 O O . ALA C 3 54 ? 1.549 -0.013 30.785 1.00 15.74 54 ALA C O 1
ATOM 2184 N N . ALA C 3 55 ? -0.408 0.345 31.825 1.00 17.23 55 ALA C N 1
ATOM 2185 C CA . ALA C 3 55 ? -0.780 -1.066 31.841 1.00 15.56 55 ALA C CA 1
ATOM 2186 C C . ALA C 3 55 ? -0.985 -1.610 30.427 1.00 16.01 55 ALA C C 1
ATOM 2187 O O . ALA C 3 55 ? -0.614 -2.742 30.119 1.00 16.95 55 ALA C O 1
ATOM 2189 N N . ALA C 3 56 ? -1.567 -0.793 29.566 1.00 17.60 56 ALA C N 1
ATOM 2190 C CA . ALA C 3 56 ? -1.830 -1.229 28.199 1.00 17.28 56 ALA C CA 1
ATOM 2191 C C . ALA C 3 56 ? -0.524 -1.474 27.438 1.00 15.93 56 ALA C C 1
ATOM 2192 O O . ALA C 3 56 ? -0.396 -2.434 26.655 1.00 16.63 56 ALA C O 1
ATOM 2194 N N . LEU C 3 57 ? 0.467 -0.628 27.689 1.00 16.37 57 LEU C N 1
ATOM 2195 C CA . LEU C 3 57 ? 1.751 -0.770 27.000 1.00 15.70 57 LEU C CA 1
ATOM 2196 C C . LEU C 3 57 ? 2.507 -2.025 27.493 1.00 14.02 57 LEU C C 1
ATOM 2197 O O . LEU C 3 57 ? 3.079 -2.752 26.696 1.00 12.94 57 LEU C O 1
ATOM 2202 N N . VAL C 3 58 ? 2.456 -2.304 28.794 1.00 12.79 58 VAL C N 1
ATOM 2203 C CA . VAL C 3 58 ? 3.045 -3.530 29.301 1.00 12.94 58 VAL C CA 1
ATOM 2204 C C . VAL C 3 58 ? 2.379 -4.754 28.665 1.00 11.75 58 VAL C C 1
ATOM 2205 O O . VAL C 3 58 ? 3.042 -5.720 28.304 1.00 12.41 58 VAL C O 1
ATOM 2209 N N . LEU C 3 59 ? 1.056 -4.742 28.564 1.00 12.48 59 LEU C N 1
ATOM 2210 C CA . LEU C 3 59 ? 0.352 -5.859 27.934 1.00 12.72 59 LEU C CA 1
ATOM 2211 C C . LEU C 3 59 ? 0.806 -6.057 26.478 1.00 11.81 59 LEU C C 1
ATOM 2212 O O . LEU C 3 59 ? 1.046 -7.190 26.050 1.00 12.98 59 LEU C O 1
ATOM 2217 N N . LYS C 3 60 ? 0.952 -4.973 25.719 1.00 13.54 60 LYS C N 1
ATOM 2218 C CA . LYS C 3 60 ? 1.492 -5.098 24.367 1.00 14.29 60 LYS C CA 1
ATOM 2219 C C . LYS C 3 60 ? 2.863 -5.784 24.366 1.00 11.82 60 LYS C C 1
ATOM 2220 O O . LYS C 3 60 ? 3.131 -6.649 23.520 1.00 13.05 60 LYS C O 1
ATOM 2226 N N . GLU C 3 61 ? 3.754 -5.402 25.289 1.00 11.69 61 GLU C N 1
ATOM 2227 C CA . GLU C 3 61 ? 5.055 -6.077 25.350 1.00 11.71 61 GLU C CA 1
ATOM 2228 C C . GLU C 3 61 ? 4.859 -7.574 25.613 1.00 11.48 61 GLU C C 1
ATOM 2229 O O . GLU C 3 61 ? 5.485 -8.418 24.966 1.00 10.98 61 GLU C O 1
ATOM 2235 N N . CYS C 3 62 ? 4.002 -7.912 26.576 1.00 10.85 62 CYS C N 1
ATOM 2236 C CA . CYS C 3 62 ? 3.779 -9.309 26.952 1.00 11.35 62 CYS C CA 1
ATOM 2237 C C . CYS C 3 62 ? 3.278 -10.154 25.793 1.00 10.79 62 CYS C C 1
ATOM 2238 O O . CYS C 3 62 ? 3.721 -11.280 25.589 1.00 11.22 62 CYS C O 1
ATOM 2241 N N . LEU C 3 63 ? 2.322 -9.609 25.059 1.00 11.98 63 LEU C N 1
ATOM 2242 C CA . LEU C 3 63 ? 1.656 -10.382 24.018 1.00 13.01 63 LEU C CA 1
ATOM 2243 C C . LEU C 3 63 ? 2.617 -10.837 22.934 1.00 13.43 63 LEU C C 1
ATOM 2244 O O . LEU C 3 63 ? 2.393 -11.862 22.299 1.00 13.01 63 LEU C O 1
ATOM 2249 N N . SER C 3 64 ? 3.682 -10.070 22.721 1.00 12.17 64 SER C N 1
ATOM 2250 C CA . SER C 3 64 ? 4.679 -10.414 21.709 1.00 12.32 64 SER C CA 1
ATOM 2251 C C . SER C 3 64 ? 5.847 -11.246 22.251 1.00 10.76 64 SER C C 1
ATOM 2252 O O . SER C 3 64 ? 6.806 -11.476 21.520 1.00 11.17 64 SER C O 1
ATOM 2255 N N . GLU C 3 65 ? 5.746 -11.761 23.478 1.00 11.09 65 GLU C N 1
ATOM 2256 C CA . GLU C 3 65 ? 6.867 -12.494 24.067 1.00 9.90 65 GLU C CA 1
ATOM 2257 C C . GLU C 3 65 ? 6.439 -13.701 24.902 1.00 9.50 65 GLU C C 1
ATOM 2258 O O . GLU C 3 65 ? 7.236 -14.209 25.706 1.00 11.13 65 GLU C O 1
ATOM 2264 N N . LEU C 3 66 ? 5.224 -14.195 24.696 1.00 10.85 66 LEU C N 1
ATOM 2265 C CA . LEU C 3 66 ? 4.731 -15.309 25.513 1.00 11.46 66 LEU C CA 1
ATOM 2266 C C . LEU C 3 66 ? 5.506 -16.566 25.184 1.00 13.72 66 LEU C C 1
ATOM 2267 O O . LEU C 3 66 ? 5.734 -16.861 24.027 1.00 15.60 66 LEU C O 1
ATOM 2272 N N . LYS C 3 67 ? 5.948 -17.296 26.205 1.00 14.30 67 LYS C N 1
ATOM 2273 C CA . LYS C 3 67 ? 6.728 -18.510 25.963 1.00 18.26 67 LYS C CA 1
ATOM 2274 C C . LYS C 3 67 ? 5.860 -19.741 25.735 1.00 21.84 67 LYS C C 1
ATOM 2275 O O . LYS C 3 67 ? 4.933 -20.018 26.494 1.00 22.22 67 LYS C O 1
ATOM 2281 N N . GLY C 3 68 ? 6.162 -20.473 24.666 1.00 26.57 68 GLY C N 1
ATOM 2282 C CA . GLY C 3 68 ? 5.518 -21.757 24.401 1.00 29.41 68 GLY C CA 1
ATOM 2283 C C . GLY C 3 68 ? 6.089 -22.878 25.261 1.00 33.79 68 GLY C C 1
ATOM 2284 O O . GLY C 3 68 ? 5.736 -24.061 25.093 1.00 35.12 68 GLY C O 1
ATOM 2285 N N . SER D 2 14 ? 1.648 12.359 54.256 1.00 45.27 14 SER D N 1
ATOM 2286 C CA . SER D 2 14 ? 1.583 12.872 52.891 1.00 45.34 14 SER D CA 1
ATOM 2287 C C . SER D 2 14 ? 2.681 13.895 52.618 1.00 41.92 14 SER D C 1
ATOM 2288 O O . SER D 2 14 ? 3.111 14.061 51.480 1.00 43.33 14 SER D O 1
ATOM 2291 N N . LYS D 2 15 ? 3.137 14.568 53.668 1.00 38.63 15 LYS D N 1
ATOM 2292 C CA . LYS D 2 15 ? 4.130 15.630 53.547 1.00 37.40 15 LYS D CA 1
ATOM 2293 C C . LYS D 2 15 ? 5.486 15.115 53.055 1.00 33.33 15 LYS D C 1
ATOM 2294 O O . LYS D 2 15 ? 6.019 14.145 53.594 1.00 33.43 15 LYS D O 1
ATOM 2300 N N . ALA D 2 16 ? 6.044 15.772 52.041 1.00 28.76 16 ALA D N 1
ATOM 2301 C CA . ALA D 2 16 ? 7.401 15.464 51.598 1.00 25.91 16 ALA D CA 1
ATOM 2302 C C . ALA D 2 16 ? 8.431 15.958 52.605 1.00 22.92 16 ALA D C 1
ATOM 2303 O O . ALA D 2 16 ? 8.330 17.066 53.120 1.00 24.52 16 ALA D O 1
ATOM 2305 N N . ALA D 2 17 ? 9.422 15.117 52.863 1.00 18.92 17 ALA D N 1
ATOM 2306 C CA . ALA D 2 17 ? 10.563 15.453 53.684 1.00 18.00 17 ALA D CA 1
ATOM 2307 C C . ALA D 2 17 ? 11.796 15.600 52.807 1.00 15.99 17 ALA D C 1
ATOM 2308 O O . ALA D 2 17 ? 12.034 14.785 51.906 1.00 15.80 17 ALA D O 1
ATOM 2310 N N . TYR D 2 18 ? 12.579 16.635 53.090 1.00 16.07 18 TYR D N 1
ATOM 2311 C CA . TYR D 2 18 ? 13.860 16.860 52.441 1.00 18.24 18 TYR D CA 1
ATOM 2312 C C . TYR D 2 18 ? 14.996 16.720 53.445 1.00 18.03 18 TYR D C 1
ATOM 2313 O O . TYR D 2 18 ? 15.058 17.432 54.454 1.00 19.29 18 TYR D O 1
ATOM 2322 N N . VAL D 2 19 ? 15.907 15.812 53.143 1.00 15.94 19 VAL D N 1
ATOM 2323 C CA . VAL D 2 19 ? 17.044 15.529 53.992 1.00 17.09 19 VAL D CA 1
ATOM 2324 C C . VAL D 2 19 ? 18.345 15.870 53.243 1.00 17.04 19 VAL D C 1
ATOM 2325 O O . VAL D 2 19 ? 18.775 15.144 52.334 1.00 16.31 19 VAL D O 1
ATOM 2329 N N . GLY D 2 20 ? 18.939 16.988 53.628 1.00 16.72 20 GLY D N 1
ATOM 2330 C CA . GLY D 2 20 ? 20.169 17.484 53.036 1.00 17.41 20 GLY D CA 1
ATOM 2331 C C . GLY D 2 20 ? 21.049 18.080 54.109 1.00 17.66 20 GLY D C 1
ATOM 2332 O O . GLY D 2 20 ? 20.703 18.016 55.299 1.00 18.12 20 GLY D O 1
ATOM 2333 N N . GLY D 2 21 ? 22.180 18.662 53.704 1.00 18.96 21 GLY D N 1
ATOM 2334 C CA . GLY D 2 21 ? 23.015 19.421 54.628 1.00 21.30 21 GLY D CA 1
ATOM 2335 C C . GLY D 2 21 ? 23.294 18.657 55.895 1.00 20.76 21 GLY D C 1
ATOM 2336 O O . GLY D 2 21 ? 23.604 17.472 55.857 1.00 18.84 21 GLY D O 1
ATOM 2337 N N . ALA D 2 22 ? 23.169 19.342 57.031 1.00 21.39 22 ALA D N 1
ATOM 2338 C CA . ALA D 2 22 ? 23.447 18.732 58.310 1.00 21.52 22 ALA D CA 1
ATOM 2339 C C . ALA D 2 22 ? 22.585 17.500 58.581 1.00 20.52 22 ALA D C 1
ATOM 2340 O O . ALA D 2 22 ? 23.064 16.534 59.182 1.00 22.14 22 ALA D O 1
ATOM 2342 N N . ASP D 2 23 ? 21.322 17.519 58.154 1.00 19.01 23 ASP D N 1
ATOM 2343 C CA . ASP D 2 23 ? 20.445 16.373 58.428 1.00 18.75 23 ASP D CA 1
ATOM 2344 C C . ASP D 2 23 ? 20.905 15.134 57.629 1.00 16.71 23 ASP D C 1
ATOM 2345 O O . ASP D 2 23 ? 20.818 14.017 58.122 1.00 16.31 23 ASP D O 1
ATOM 2350 N N . LEU D 2 24 ? 21.400 15.328 56.406 1.00 17.58 24 LEU D N 1
ATOM 2351 C CA . LEU D 2 24 ? 21.882 14.218 55.591 1.00 16.78 24 LEU D CA 1
ATOM 2352 C C . LEU D 2 24 ? 23.211 13.708 56.127 1.00 16.42 24 LEU D C 1
ATOM 2353 O O . LEU D 2 24 ? 23.446 12.498 56.178 1.00 17.56 24 LEU D O 1
ATOM 2358 N N . GLN D 2 25 ? 24.070 14.616 56.575 1.00 16.99 25 GLN D N 1
ATOM 2359 C CA . GLN D 2 25 ? 25.308 14.211 57.208 1.00 19.02 25 GLN D CA 1
ATOM 2360 C C . GLN D 2 25 ? 24.991 13.321 58.397 1.00 17.32 25 GLN D C 1
ATOM 2361 O O . GLN D 2 25 ? 25.657 12.303 58.611 1.00 19.05 25 GLN D O 1
ATOM 2367 N N . ALA D 2 26 ? 23.965 13.687 59.177 1.00 17.59 26 ALA D N 1
ATOM 2368 C CA . ALA D 2 26 ? 23.558 12.891 60.334 1.00 18.14 26 ALA D CA 1
ATOM 2369 C C . ALA D 2 26 ? 22.989 11.543 59.912 1.00 17.96 26 ALA D C 1
ATOM 2370 O O . ALA D 2 26 ? 23.307 10.517 60.519 1.00 18.56 26 ALA D O 1
ATOM 2372 N N . LEU D 2 27 ? 22.165 11.535 58.866 1.00 17.66 27 LEU D N 1
ATOM 2373 C CA . LEU D 2 27 ? 21.602 10.277 58.390 1.00 16.08 27 LEU D CA 1
ATOM 2374 C C . LEU D 2 27 ? 22.735 9.303 58.024 1.00 17.27 27 LEU D C 1
ATOM 2375 O O . LEU D 2 27 ? 22.646 8.106 58.312 1.00 17.80 27 LEU D O 1
ATOM 2380 N N . LYS D 2 28 ? 23.818 9.820 57.441 1.00 17.82 28 LYS D N 1
ATOM 2381 C CA . LYS D 2 28 ? 24.953 8.972 57.048 1.00 18.76 28 LYS D CA 1
ATOM 2382 C C . LYS D 2 28 ? 25.734 8.421 58.256 1.00 21.19 28 LYS D C 1
ATOM 2383 O O . LYS D 2 28 ? 26.511 7.478 58.111 1.00 24.00 28 LYS D O 1
ATOM 2389 N N . LYS D 2 29 ? 25.547 9.017 59.430 1.00 20.72 29 LYS D N 1
ATOM 2390 C CA . LYS D 2 29 ? 26.112 8.467 60.664 1.00 23.37 29 LYS D CA 1
ATOM 2391 C C . LYS D 2 29 ? 25.201 7.400 61.254 1.00 21.80 29 LYS D C 1
ATOM 2392 O O . LYS D 2 29 ? 25.642 6.574 62.049 1.00 24.82 29 LYS D O 1
ATOM 2398 N N . PHE D 2 30 ? 23.921 7.427 60.882 1.00 20.63 30 PHE D N 1
ATOM 2399 C CA . PHE D 2 30 ? 22.932 6.528 61.476 1.00 20.00 30 PHE D CA 1
ATOM 2400 C C . PHE D 2 30 ? 22.780 5.201 60.745 1.00 20.93 30 PHE D C 1
ATOM 2401 O O . PHE D 2 30 ? 22.277 4.238 61.317 1.00 25.86 30 PHE D O 1
ATOM 2409 N N . VAL D 2 31 ? 23.188 5.150 59.479 1.00 18.06 31 VAL D N 1
ATOM 2410 C CA . VAL D 2 31 ? 23.073 3.931 58.688 1.00 17.47 31 VAL D CA 1
ATOM 2411 C C . VAL D 2 31 ? 24.464 3.568 58.187 1.00 20.32 31 VAL D C 1
ATOM 2412 O O . VAL D 2 31 ? 25.316 4.442 58.040 1.00 22.36 31 VAL D O 1
ATOM 2416 N N . SER D 2 32 ? 24.705 2.290 57.926 1.00 18.62 32 SER D N 1
ATOM 2417 C CA . SER D 2 32 ? 26.008 1.862 57.421 1.00 18.67 32 SER D CA 1
ATOM 2418 C C . SER D 2 32 ? 26.177 2.232 55.949 1.00 17.69 32 SER D C 1
ATOM 2419 O O . SER D 2 32 ? 25.219 2.294 55.196 1.00 17.71 32 SER D O 1
ATOM 2422 N N . GLU D 2 33 ? 27.410 2.519 55.563 1.00 17.54 33 GLU D N 1
ATOM 2423 C CA . GLU D 2 33 ? 27.778 2.760 54.167 1.00 18.00 33 GLU D CA 1
ATOM 2424 C C . GLU D 2 33 ? 26.803 3.714 53.484 1.00 17.88 33 GLU D C 1
ATOM 2425 O O . GLU D 2 33 ? 26.253 3.417 52.414 1.00 18.07 33 GLU D O 1
ATOM 2431 N N . GLY D 2 34 ? 26.592 4.873 54.105 1.00 17.53 34 GLY D N 1
ATOM 2432 C CA . GLY D 2 34 ? 25.544 5.783 53.678 1.00 17.01 34 GLY D CA 1
ATOM 2433 C C . GLY D 2 34 ? 25.597 6.162 52.208 1.00 17.10 34 GLY D C 1
ATOM 2434 O O . GLY D 2 34 ? 24.583 6.124 51.512 1.00 15.73 34 GLY D O 1
ATOM 2435 N N . ASN D 2 35 ? 26.777 6.547 51.733 1.00 16.78 35 ASN D N 1
ATOM 2436 C CA . ASN D 2 35 ? 26.913 6.954 50.354 1.00 16.12 35 ASN D CA 1
ATOM 2437 C C . ASN D 2 35 ? 26.578 5.826 49.384 1.00 14.34 35 ASN D C 1
ATOM 2438 O O . ASN D 2 35 ? 25.852 6.029 48.408 1.00 15.95 35 ASN D O 1
ATOM 2443 N N . LYS D 2 36 ? 27.098 4.628 49.636 1.00 16.92 36 LYS D N 1
ATOM 2444 C CA . LYS D 2 36 ? 26.794 3.495 48.760 1.00 16.03 36 LYS D CA 1
ATOM 2445 C C . LYS D 2 36 ? 25.291 3.174 48.790 1.00 14.63 36 LYS D C 1
ATOM 2446 O O . LYS D 2 36 ? 24.667 2.841 47.784 1.00 16.35 36 LYS D O 1
ATOM 2452 N N . ARG D 2 37 ? 24.711 3.302 49.970 1.00 16.16 37 ARG D N 1
ATOM 2453 C CA . ARG D 2 37 ? 23.301 3.041 50.182 1.00 16.58 37 ARG D CA 1
ATOM 2454 C C . ARG D 2 37 ? 22.460 3.992 49.314 1.00 13.45 37 ARG D C 1
ATOM 2455 O O . ARG D 2 37 ? 21.501 3.595 48.641 1.00 14.35 37 ARG D O 1
ATOM 2463 N N . LEU D 2 38 ? 22.849 5.257 49.305 1.00 13.10 38 LEU D N 1
ATOM 2464 C CA . LEU D 2 38 ? 22.139 6.247 48.520 1.00 12.34 38 LEU D CA 1
ATOM 2465 C C . LEU D 2 38 ? 22.263 5.980 47.017 1.00 11.97 38 LEU D C 1
ATOM 2466 O O . LEU D 2 38 ? 21.288 6.149 46.268 1.00 12.92 38 LEU D O 1
ATOM 2471 N N . ASP D 2 39 ? 23.449 5.567 46.577 1.00 12.19 39 ASP D N 1
ATOM 2472 C CA . ASP D 2 39 ? 23.618 5.114 45.201 1.00 12.73 39 ASP D CA 1
ATOM 2473 C C . ASP D 2 39 ? 22.728 3.926 44.830 1.00 11.55 39 ASP D C 1
ATOM 2474 O O . ASP D 2 39 ? 22.154 3.866 43.740 1.00 12.49 39 ASP D O 1
ATOM 2479 N N . ALA D 2 40 ? 22.629 2.948 45.719 1.00 11.69 40 ALA D N 1
ATOM 2480 C CA . ALA D 2 40 ? 21.801 1.789 45.467 1.00 11.53 40 ALA D CA 1
ATOM 2481 C C . ALA D 2 40 ? 20.334 2.203 45.307 1.00 10.84 40 ALA D C 1
ATOM 2482 O O . ALA D 2 40 ? 19.653 1.780 44.375 1.00 11.14 40 ALA D O 1
ATOM 2484 N N . VAL D 2 41 ? 19.853 3.046 46.210 1.00 10.71 41 VAL D N 1
ATOM 2485 C CA . VAL D 2 41 ? 18.495 3.514 46.148 1.00 10.07 41 VAL D CA 1
ATOM 2486 C C . VAL D 2 41 ? 18.279 4.283 44.853 1.00 9.66 41 VAL D C 1
ATOM 2487 O O . VAL D 2 41 ? 17.264 4.092 44.177 1.00 10.52 41 VAL D O 1
ATOM 2491 N N . ASN D 2 42 ? 19.235 5.130 44.472 1.00 10.75 42 ASN D N 1
ATOM 2492 C CA . ASN D 2 42 ? 19.117 5.902 43.245 1.00 10.24 42 ASN D CA 1
ATOM 2493 C C . ASN D 2 42 ? 18.936 4.998 42.028 1.00 10.99 42 ASN D C 1
ATOM 2494 O O . ASN D 2 42 ? 18.110 5.276 41.149 1.00 11.11 42 ASN D O 1
ATOM 2499 N N . ALA D 2 43 ? 19.724 3.937 41.952 1.00 10.30 43 ALA D N 1
ATOM 2500 C CA . ALA D 2 43 ? 19.635 3.008 40.835 1.00 11.04 43 ALA D CA 1
ATOM 2501 C C . ALA D 2 43 ? 18.244 2.386 40.748 1.00 10.38 43 ALA D C 1
ATOM 2502 O O . ALA D 2 43 ? 17.672 2.210 39.672 1.00 11.40 43 ALA D O 1
ATOM 2504 N N . ILE D 2 44 ? 17.693 2.005 41.884 1.00 9.73 44 ILE D N 1
ATOM 2505 C CA . ILE D 2 44 ? 16.423 1.281 41.890 1.00 9.08 44 ILE D CA 1
ATOM 2506 C C . ILE D 2 44 ? 15.302 2.269 41.540 1.00 8.90 44 ILE D C 1
ATOM 2507 O O . ILE D 2 44 ? 14.489 2.002 40.662 1.00 10.33 44 ILE D O 1
ATOM 2512 N N . VAL D 2 45 ? 15.228 3.396 42.227 1.00 9.22 45 VAL D N 1
ATOM 2513 C CA . VAL D 2 45 ? 14.107 4.283 41.996 1.00 9.45 45 VAL D CA 1
ATOM 2514 C C . VAL D 2 45 ? 14.131 4.890 40.597 1.00 9.73 45 VAL D C 1
ATOM 2515 O O . VAL D 2 45 ? 13.094 5.105 40.001 1.00 10.10 45 VAL D O 1
ATOM 2519 N N . SER D 2 46 ? 15.313 5.166 40.084 1.00 9.44 46 SER D N 1
ATOM 2520 C CA . SER D 2 46 ? 15.430 5.830 38.793 1.00 10.02 46 SER D CA 1
ATOM 2521 C C . SER D 2 46 ? 15.136 4.899 37.628 1.00 10.11 46 SER D C 1
ATOM 2522 O O . SER D 2 46 ? 15.003 5.361 36.498 1.00 10.77 46 SER D O 1
ATOM 2525 N N . ASN D 2 47 ? 15.078 3.600 37.905 1.00 9.10 47 ASN D N 1
ATOM 2526 C CA . ASN D 2 47 ? 14.731 2.584 36.899 1.00 8.48 47 ASN D CA 1
ATOM 2527 C C . ASN D 2 47 ? 13.445 1.817 37.274 1.00 8.83 47 ASN D C 1
ATOM 2528 O O . ASN D 2 47 ? 13.198 0.722 36.775 1.00 9.56 47 ASN D O 1
ATOM 2533 N N . ALA D 2 48 ? 12.615 2.407 38.132 1.00 9.16 48 ALA D N 1
ATOM 2534 C CA . ALA D 2 48 ? 11.546 1.665 38.771 1.00 10.09 48 ALA D CA 1
ATOM 2535 C C . ALA D 2 48 ? 10.548 1.114 37.761 1.00 9.54 48 ALA D C 1
ATOM 2536 O O . ALA D 2 48 ? 10.117 -0.028 37.871 1.00 8.61 48 ALA D O 1
ATOM 2538 N N . SER D 2 49 ? 10.123 1.920 36.790 1.00 9.16 49 SER D N 1
ATOM 2539 C CA . SER D 2 49 ? 9.100 1.439 35.848 1.00 9.37 49 SER D CA 1
ATOM 2540 C C . SER D 2 49 ? 9.544 0.177 35.115 1.00 9.59 49 SER D C 1
ATOM 2541 O O . SER D 2 49 ? 8.758 -0.768 34.945 1.00 9.64 49 SER D O 1
ATOM 2544 N N . CYS D 2 50 ? 10.799 0.146 34.683 1.00 9.06 50 CYS D N 1
ATOM 2545 C CA . CYS D 2 50 ? 11.325 -1.038 34.006 1.00 7.96 50 CYS D CA 1
ATOM 2546 C C . CYS D 2 50 ? 11.449 -2.207 34.979 1.00 8.44 50 CYS D C 1
ATOM 2547 O O . CYS D 2 50 ? 11.088 -3.326 34.641 1.00 7.96 50 CYS D O 1
ATOM 2550 N N . ILE D 2 51 ? 11.988 -1.969 36.174 1.00 7.91 51 ILE D N 1
ATOM 2551 C CA . ILE D 2 51 ? 12.150 -3.063 37.131 1.00 8.09 51 ILE D CA 1
ATOM 2552 C C . ILE D 2 51 ? 10.812 -3.756 37.339 1.00 8.67 51 ILE D C 1
ATOM 2553 O O . ILE D 2 51 ? 10.696 -4.990 37.293 1.00 8.80 51 ILE D O 1
ATOM 2558 N N . VAL D 2 52 ? 9.786 -2.941 37.546 1.00 8.63 52 VAL D N 1
ATOM 2559 C CA . VAL D 2 52 ? 8.440 -3.456 37.753 1.00 8.65 52 VAL D CA 1
ATOM 2560 C C . VAL D 2 52 ? 7.832 -4.119 36.517 1.00 9.20 52 VAL D C 1
ATOM 2561 O O . VAL D 2 52 ? 7.307 -5.220 36.592 1.00 10.48 52 VAL D O 1
ATOM 2565 N N . SER D 2 53 ? 7.893 -3.429 35.386 1.00 9.01 53 SER D N 1
ATOM 2566 C CA . SER D 2 53 ? 7.292 -3.998 34.188 1.00 9.06 53 SER D CA 1
ATOM 2567 C C . SER D 2 53 ? 7.984 -5.278 33.750 1.00 9.45 53 SER D C 1
ATOM 2568 O O . SER D 2 53 ? 7.324 -6.217 33.313 1.00 9.29 53 SER D O 1
ATOM 2571 N N . ASP D 2 54 ? 9.300 -5.318 33.888 1.00 8.43 54 ASP D N 1
ATOM 2572 C CA . ASP D 2 54 ? 10.081 -6.486 33.505 1.00 7.31 54 ASP D CA 1
ATOM 2573 C C . ASP D 2 54 ? 9.734 -7.686 34.411 1.00 7.55 54 ASP D C 1
ATOM 2574 O O . ASP D 2 54 ? 9.633 -8.815 33.932 1.00 9.33 54 ASP D O 1
ATOM 2579 N N . ALA D 2 55 ? 9.538 -7.438 35.702 1.00 8.22 55 ALA D N 1
ATOM 2580 C CA . ALA D 2 55 ? 9.151 -8.496 36.646 1.00 8.82 55 ALA D CA 1
ATOM 2581 C C . ALA D 2 55 ? 7.748 -9.039 36.374 1.00 9.53 55 ALA D C 1
ATOM 2582 O O . ALA D 2 55 ? 7.525 -10.245 36.323 1.00 10.86 55 ALA D O 1
ATOM 2584 N N . VAL D 2 56 ? 6.802 -8.130 36.197 1.00 9.37 56 VAL D N 1
ATOM 2585 C CA . VAL D 2 56 ? 5.415 -8.546 35.967 1.00 9.91 56 VAL D CA 1
ATOM 2586 C C . VAL D 2 56 ? 5.291 -9.212 34.589 1.00 10.20 56 VAL D C 1
ATOM 2587 O O . VAL D 2 56 ? 4.658 -10.261 34.443 1.00 11.43 56 VAL D O 1
ATOM 2591 N N . SER D 2 57 ? 5.925 -8.636 33.577 1.00 10.11 57 SER D N 1
ATOM 2592 C CA . SER D 2 57 ? 5.898 -9.257 32.258 1.00 9.75 57 SER D CA 1
ATOM 2593 C C . SER D 2 57 ? 6.700 -10.553 32.155 1.00 10.47 57 SER D C 1
ATOM 2594 O O . SER D 2 57 ? 6.369 -11.406 31.340 1.00 11.27 57 SER D O 1
ATOM 2597 N N . GLY D 2 58 ? 7.685 -10.730 33.022 1.00 10.54 58 GLY D N 1
ATOM 2598 C CA . GLY D 2 58 ? 8.423 -11.984 33.102 1.00 10.29 58 GLY D CA 1
ATOM 2599 C C . GLY D 2 58 ? 7.578 -13.081 33.763 1.00 11.34 58 GLY D C 1
ATOM 2600 O O . GLY D 2 58 ? 7.514 -14.216 33.299 1.00 12.75 58 GLY D O 1
ATOM 2601 N N . MET D 2 59 ? 6.913 -12.733 34.846 1.00 10.72 59 MET D N 1
ATOM 2602 C CA . MET D 2 59 ? 5.932 -13.616 35.467 1.00 11.07 59 MET D CA 1
ATOM 2603 C C . MET D 2 59 ? 4.913 -14.101 34.409 1.00 13.39 59 MET D C 1
ATOM 2604 O O . MET D 2 59 ? 4.581 -15.283 34.322 1.00 14.37 59 MET D O 1
ATOM 2609 N N . ILE D 2 60 ? 4.440 -13.169 33.593 1.00 12.16 60 ILE D N 1
ATOM 2610 C CA . ILE D 2 60 ? 3.453 -13.478 32.560 1.00 13.39 60 ILE D CA 1
ATOM 2611 C C . ILE D 2 6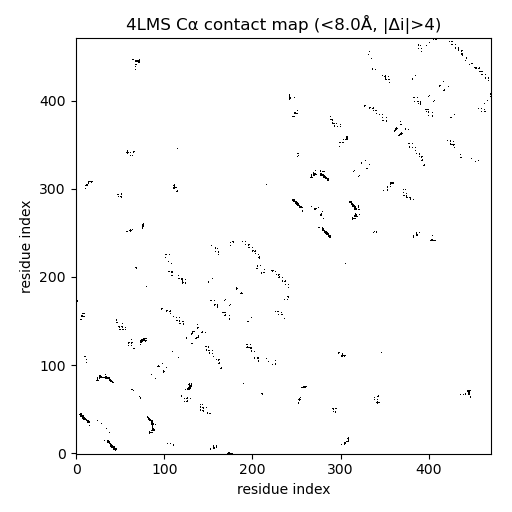0 ? 4.049 -14.248 31.394 1.00 11.80 60 ILE D C 1
ATOM 2612 O O . ILE D 2 60 ? 3.459 -15.221 30.929 1.00 12.12 60 ILE D O 1
ATOM 2617 N N . CYS D 2 61 ? 5.207 -13.847 30.897 1.00 11.29 61 CYS D N 1
ATOM 2618 C CA . CYS D 2 61 ? 5.729 -14.570 29.738 1.00 10.64 61 CYS D CA 1
ATOM 2619 C C . CYS D 2 61 ? 6.073 -16.025 30.068 1.00 12.75 61 CYS D C 1
ATOM 2620 O O . CYS D 2 61 ? 5.954 -16.907 29.201 1.00 13.11 61 CYS D O 1
ATOM 2623 N N . GLU D 2 62 ? 6.452 -16.280 31.314 1.00 12.59 62 GLU D N 1
ATOM 2624 C CA . GLU D 2 62 ? 6.700 -17.654 31.770 1.00 14.28 62 GLU D CA 1
ATOM 2625 C C . GLU D 2 62 ? 5.415 -18.430 32.022 1.00 16.09 62 GLU D C 1
ATOM 2626 O O . GLU D 2 62 ? 5.423 -19.667 31.976 1.00 18.72 62 GLU D O 1
ATOM 2632 N N . ASN D 2 63 ? 4.326 -17.723 32.327 1.00 14.39 63 ASN D N 1
ATOM 2633 C CA . ASN D 2 63 ? 3.022 -18.355 32.561 1.00 14.86 63 ASN D CA 1
ATOM 2634 C C . ASN D 2 63 ? 1.921 -17.558 31.873 1.00 15.05 63 ASN D C 1
ATOM 2635 O O . ASN D 2 63 ? 1.215 -16.772 32.497 1.00 15.00 63 ASN D O 1
ATOM 2640 N N . PRO D 2 64 ? 1.809 -17.724 30.556 1.00 15.28 64 PRO D N 1
ATOM 2641 C CA . PRO D 2 64 ? 0.874 -16.892 29.792 1.00 15.17 64 PRO D CA 1
ATOM 2642 C C . PRO D 2 64 ? -0.590 -17.008 30.202 1.00 17.89 64 PRO D C 1
ATOM 2643 O O . PRO D 2 64 ? -1.335 -16.101 29.912 1.00 16.87 64 PRO D O 1
ATOM 2647 N N . ALA D 2 65 ? -0.973 -18.076 30.887 1.00 18.51 65 ALA D N 1
ATOM 2648 C CA . ALA D 2 65 ? -2.331 -18.193 31.411 1.00 20.08 65 ALA D CA 1
ATOM 2649 C C . ALA D 2 65 ? -2.739 -16.948 32.207 1.00 19.32 65 ALA D C 1
ATOM 2650 O O . ALA D 2 65 ? -3.926 -16.625 32.319 1.00 20.70 65 ALA D O 1
ATOM 2652 N N . LEU D 2 66 ? -1.762 -16.260 32.783 1.00 17.79 66 LEU D N 1
ATOM 2653 C CA . LEU D 2 66 ? -2.067 -15.130 33.634 1.00 18.29 66 LEU D CA 1
ATOM 2654 C C . LEU D 2 66 ? -2.766 -14.009 32.874 1.00 18.27 66 LEU D C 1
ATOM 2655 O O . LEU D 2 66 ? -3.461 -13.204 33.481 1.00 19.37 66 LEU D O 1
ATOM 2660 N N . ILE D 2 67 ? -2.596 -13.951 31.552 1.00 17.91 67 ILE D N 1
ATOM 2661 C CA . ILE D 2 67 ? -3.342 -12.980 30.753 1.00 17.94 67 ILE D CA 1
ATOM 2662 C C . ILE D 2 67 ? -4.315 -13.655 29.762 1.00 19.64 67 ILE D C 1
ATOM 2663 O O . ILE D 2 67 ? -4.794 -13.011 28.826 1.00 20.05 67 ILE D O 1
ATOM 2668 N N . SER D 2 68 ? -4.609 -14.939 29.975 1.00 19.61 68 SER D N 1
ATOM 2669 C CA . SER D 2 68 ? -5.749 -15.582 29.316 1.00 21.28 68 SER D CA 1
ATOM 2670 C C . SER D 2 68 ? -6.995 -15.078 30.017 1.00 22.91 68 SER D C 1
ATOM 2671 O O . SER D 2 68 ? -6.918 -14.499 31.102 1.00 22.12 68 SER D O 1
ATOM 2674 N N . PRO D 2 69 ? -8.169 -15.316 29.426 1.00 24.56 69 PRO D N 1
ATOM 2675 C CA . PRO D 2 69 ? -9.345 -14.679 30.026 1.00 24.87 69 PRO D CA 1
ATOM 2676 C C . PRO D 2 69 ? -9.660 -15.107 31.466 1.00 23.48 69 PRO D C 1
ATOM 2677 O O . PRO D 2 69 ? -10.306 -14.343 32.164 1.00 24.19 69 PRO D O 1
ATOM 2681 N N . SER D 2 70 ? -9.199 -16.270 31.919 1.00 23.96 70 SER D N 1
ATOM 2682 C CA . SER D 2 70 ? -9.387 -16.637 33.333 1.00 23.39 70 SER D CA 1
ATOM 2683 C C . SER D 2 70 ? -8.199 -16.281 34.232 1.00 22.47 70 SER D C 1
ATOM 2684 O O . SER D 2 70 ? -8.204 -16.594 35.416 1.00 23.05 70 SER D O 1
ATOM 2687 N N . GLY D 2 71 ? -7.201 -15.613 33.666 1.00 20.07 71 GLY D N 1
ATOM 2688 C CA . GLY D 2 71 ? -5.978 -15.269 34.377 1.00 20.92 71 GLY D CA 1
ATOM 2689 C C . GLY D 2 71 ? -6.089 -14.035 35.251 1.00 21.17 71 GLY D C 1
ATOM 2690 O O . GLY D 2 71 ? -6.866 -13.123 34.967 1.00 20.01 71 GLY D O 1
ATOM 2700 N N . CYS D 2 73 ? -4.213 -11.514 35.679 1.00 19.22 73 CYS D N 1
ATOM 2701 C CA . CYS D 2 73 ? -3.760 -10.246 35.107 1.00 18.16 73 CYS D CA 1
ATOM 2702 C C . CYS D 2 73 ? -4.542 -9.861 33.850 1.00 17.52 73 CYS D C 1
ATOM 2703 O O . CYS D 2 73 ? -4.214 -8.879 33.195 1.00 18.64 73 CYS D O 1
ATOM 2706 N N . TYR D 2 74 ? -5.616 -10.594 33.548 1.00 18.78 74 TYR D N 1
ATOM 2707 C CA . TYR D 2 74 ? -6.421 -10.293 32.375 1.00 18.87 74 TYR D CA 1
ATOM 2708 C C . TYR D 2 74 ? -7.156 -8.960 32.565 1.00 18.93 74 TYR D C 1
ATOM 2709 O O . TYR D 2 74 ? -7.780 -8.724 33.604 1.00 20.45 74 TYR D O 1
ATOM 2718 N N . THR D 2 75 ? -7.125 -8.141 31.522 1.00 19.61 75 THR D N 1
ATOM 2719 C CA . THR D 2 75 ? -7.676 -6.785 31.451 1.00 18.96 75 THR D CA 1
ATOM 2720 C C . THR D 2 75 ? -6.732 -5.736 32.017 1.00 18.31 75 THR D C 1
ATOM 2721 O O . THR D 2 75 ? -5.935 -6.026 32.927 1.00 17.55 75 THR D O 1
ATOM 2725 N N . ASN D 2 76 ? -6.813 -4.521 31.473 1.00 17.58 76 ASN D N 1
ATOM 2726 C CA . ASN D 2 76 ? -5.978 -3.432 31.962 1.00 20.02 76 ASN D CA 1
ATOM 2727 C C . ASN D 2 76 ? -6.125 -3.222 33.437 1.00 20.73 76 ASN D C 1
ATOM 2728 O O . ASN D 2 76 ? -5.157 -2.906 34.112 1.00 20.36 76 ASN D O 1
ATOM 2733 N N . ARG D 2 77 ? -7.339 -3.356 33.958 1.00 20.75 77 ARG D N 1
ATOM 2734 C CA . ARG D 2 77 ? -7.523 -3.081 35.380 1.00 21.56 77 ARG D CA 1
ATOM 2735 C C . ARG D 2 77 ? -6.723 -4.033 36.240 1.00 21.42 77 ARG D C 1
ATOM 2736 O O . ARG D 2 77 ? -6.135 -3.619 37.251 1.00 21.25 77 ARG D O 1
ATOM 2744 N N . ARG D 2 78 ? -6.712 -5.309 35.895 1.00 20.41 78 ARG D N 1
ATOM 2745 C CA . ARG D 2 78 ? -5.964 -6.264 36.698 1.00 19.02 78 ARG D CA 1
ATOM 2746 C C . ARG D 2 78 ? -4.446 -6.096 36.500 1.00 18.49 78 ARG D C 1
ATOM 2747 O O . ARG D 2 78 ? -3.688 -6.149 37.482 1.00 17.77 78 ARG D O 1
ATOM 2755 N N . MET D 2 79 ? -4.028 -5.879 35.264 1.00 17.20 79 MET D N 1
ATOM 2756 C CA . MET D 2 79 ? -2.614 -5.606 34.992 1.00 16.02 79 MET D CA 1
ATOM 2757 C C . MET D 2 79 ? -2.160 -4.376 35.771 1.00 16.92 79 MET D C 1
ATOM 2758 O O . MET D 2 79 ? -1.079 -4.372 36.396 1.00 15.89 79 MET D O 1
ATOM 2763 N N . ALA D 2 80 ? -2.972 -3.316 35.758 1.00 16.71 80 ALA D N 1
ATOM 2764 C CA . ALA D 2 80 ? -2.635 -2.089 36.485 1.00 17.41 80 ALA D CA 1
ATOM 2765 C C . ALA D 2 80 ? -2.504 -2.324 37.986 1.00 18.12 80 ALA D C 1
ATOM 2766 O O . ALA D 2 80 ? -1.625 -1.751 38.638 1.00 17.39 80 ALA D O 1
ATOM 2768 N N . ALA D 2 81 ? -3.365 -3.170 38.538 1.00 17.95 81 ALA D N 1
ATOM 2769 C CA . ALA D 2 81 ? -3.325 -3.474 39.963 1.00 18.08 81 ALA D CA 1
ATOM 2770 C C . ALA D 2 81 ? -2.072 -4.271 40.294 1.00 17.84 81 ALA D C 1
ATOM 2771 O O . ALA D 2 81 ? -1.441 -4.036 41.326 1.00 17.17 81 ALA D O 1
ATOM 2773 N N . CYS D 2 82 ? -1.694 -5.203 39.421 1.00 15.74 82 CYS D N 1
ATOM 2774 C CA . CYS D 2 82 ? -0.493 -6.002 39.668 1.00 15.21 82 CYS D CA 1
ATOM 2775 C C . CYS D 2 82 ? 0.785 -5.164 39.559 1.00 14.00 82 CYS D C 1
ATOM 2776 O O . CYS D 2 82 ? 1.646 -5.241 40.436 1.00 14.35 82 CYS D O 1
ATOM 2779 N N . LEU D 2 83 ? 0.903 -4.385 38.489 1.00 12.52 83 LEU D N 1
ATOM 2780 C CA . LEU D 2 83 ? 2.008 -3.437 38.370 1.00 12.74 83 LEU D CA 1
ATOM 2781 C C . LEU D 2 83 ? 2.067 -2.520 39.578 1.00 13.33 83 LEU D C 1
ATOM 2782 O O . LEU D 2 83 ? 3.150 -2.226 40.087 1.00 13.21 83 LEU D O 1
ATOM 2787 N N . ARG D 2 84 ? 0.928 -2.039 40.055 1.00 14.19 84 ARG D N 1
ATOM 2788 C CA . ARG D 2 84 ? 0.919 -1.151 41.209 1.00 14.35 84 ARG D CA 1
ATOM 2789 C C . ARG D 2 84 ? 1.469 -1.849 42.437 1.00 14.20 84 ARG D C 1
ATOM 2790 O O . ARG D 2 84 ? 2.311 -1.292 43.149 1.00 14.05 84 ARG D O 1
ATOM 2798 N N . ASP D 2 85 ? 1.006 -3.068 42.695 1.00 15.25 85 ASP D N 1
ATOM 2799 C CA . ASP D 2 85 ? 1.398 -3.797 43.891 1.00 15.50 85 ASP D CA 1
ATOM 2800 C C . ASP D 2 85 ? 2.884 -4.127 43.805 1.00 13.95 85 ASP D C 1
ATOM 2801 O O . ASP D 2 85 ? 3.577 -4.060 44.812 1.00 13.76 85 ASP D O 1
ATOM 2806 N N . ALA D 2 86 ? 3.357 -4.523 42.625 1.00 13.13 86 ALA D N 1
ATOM 2807 C CA . ALA D 2 86 ? 4.781 -4.797 42.469 1.00 11.84 86 ALA D CA 1
ATOM 2808 C C . ALA D 2 86 ? 5.605 -3.524 42.758 1.00 11.56 86 ALA D C 1
ATOM 2809 O O . ALA D 2 86 ? 6.635 -3.596 43.429 1.00 11.28 86 ALA D O 1
ATOM 2811 N N . GLU D 2 87 ? 5.116 -2.377 42.298 1.00 11.33 87 GLU D N 1
ATOM 2812 C CA . GLU D 2 87 ? 5.773 -1.096 42.604 1.00 11.33 87 GLU D CA 1
ATOM 2813 C C . GLU D 2 87 ? 5.729 -0.785 44.110 1.00 11.74 87 GLU D C 1
ATOM 2814 O O . GLU D 2 87 ? 6.707 -0.322 44.675 1.00 12.39 87 GLU D O 1
ATOM 2820 N N . ILE D 2 88 ? 4.587 -1.024 44.748 1.00 12.50 88 ILE D N 1
ATOM 2821 C CA . ILE D 2 88 ? 4.473 -0.816 46.200 1.00 13.11 88 ILE D CA 1
ATOM 2822 C C . ILE D 2 88 ? 5.548 -1.630 46.922 1.00 13.68 88 ILE D C 1
ATOM 2823 O O . ILE D 2 88 ? 6.296 -1.113 47.752 1.00 12.42 88 ILE D O 1
ATOM 2828 N N . ILE D 2 89 ? 5.665 -2.904 46.597 1.00 13.69 89 ILE D N 1
ATOM 2829 C CA . ILE D 2 89 ? 6.652 -3.778 47.220 1.00 13.46 89 ILE D CA 1
ATOM 2830 C C . ILE D 2 89 ? 8.072 -3.263 46.938 1.00 12.05 89 ILE D C 1
ATOM 2831 O O . ILE D 2 89 ? 8.904 -3.161 47.856 1.00 12.96 89 ILE D O 1
ATOM 2836 N N . LEU D 2 90 ? 8.366 -2.922 45.684 1.00 10.95 90 LEU D N 1
ATOM 2837 C CA . LEU D 2 90 ? 9.684 -2.389 45.335 1.00 10.31 90 LEU D CA 1
ATOM 2838 C C . LEU D 2 90 ? 10.020 -1.143 46.145 1.00 10.27 90 LEU D C 1
ATOM 2839 O O . LEU D 2 90 ? 11.152 -0.974 46.597 1.00 10.44 90 LEU D O 1
ATOM 2844 N N . ARG D 2 91 ? 9.041 -0.264 46.295 1.00 10.02 91 ARG D N 1
ATOM 2845 C CA . ARG D 2 91 ? 9.258 0.978 47.027 1.00 10.56 91 ARG D CA 1
ATOM 2846 C C . ARG D 2 91 ? 9.497 0.745 48.509 1.00 11.05 91 ARG D C 1
ATOM 2847 O O . ARG D 2 91 ? 10.354 1.384 49.079 1.00 11.24 91 ARG D O 1
ATOM 2855 N N . TYR D 2 92 ? 8.750 -0.155 49.146 1.00 11.20 92 TYR D N 1
ATOM 2856 C CA . TYR D 2 92 ? 9.030 -0.463 50.546 1.00 11.91 92 TYR D CA 1
ATOM 2857 C C . TYR D 2 92 ? 10.398 -1.135 50.702 1.00 13.10 92 TYR D C 1
ATOM 2858 O O . TYR D 2 92 ? 11.081 -0.913 51.700 1.00 13.29 92 TYR D O 1
ATOM 2867 N N . VAL D 2 93 ? 10.832 -1.917 49.714 1.00 12.33 93 VAL D N 1
ATOM 2868 C CA . VAL D 2 93 ? 12.199 -2.427 49.744 1.00 11.94 93 VAL D CA 1
ATOM 2869 C C . VAL D 2 93 ? 13.200 -1.285 49.586 1.00 11.54 93 VAL D C 1
ATOM 2870 O O . VAL D 2 93 ? 14.202 -1.222 50.304 1.00 12.67 93 VAL D O 1
ATOM 2874 N N . SER D 2 94 ? 12.963 -0.375 48.634 1.00 11.03 94 SER D N 1
ATOM 2875 C CA . SER D 2 94 ? 13.884 0.748 48.488 1.00 11.05 94 SER D CA 1
ATOM 2876 C C . SER D 2 94 ? 14.000 1.556 49.780 1.00 10.96 94 SER D C 1
ATOM 2877 O O . SER D 2 94 ? 15.078 2.060 50.097 1.00 11.46 94 SER D O 1
ATOM 2880 N N . TYR D 2 95 ? 12.881 1.706 50.490 1.00 11.29 95 TYR D N 1
ATOM 2881 C CA . TYR D 2 95 ? 12.862 2.477 51.717 1.00 11.88 95 TYR D CA 1
ATOM 2882 C C . TYR D 2 95 ? 13.590 1.733 52.836 1.00 11.45 95 TYR D C 1
ATOM 2883 O O . TYR D 2 95 ? 14.196 2.355 53.697 1.00 12.29 95 TYR D O 1
ATOM 2892 N N . SER D 2 96 ? 13.518 0.412 52.826 1.00 11.90 96 SER D N 1
ATOM 2893 C CA . SER D 2 96 ? 14.246 -0.427 53.764 1.00 14.30 96 SER D CA 1
ATOM 2894 C C . SER D 2 96 ? 15.743 -0.243 53.551 1.00 14.70 96 SER D C 1
ATOM 2895 O O . SER D 2 96 ? 16.528 -0.199 54.498 1.00 15.17 96 SER D O 1
ATOM 2898 N N . LEU D 2 97 ? 16.141 -0.142 52.285 1.00 11.94 97 LEU D N 1
ATOM 2899 C CA . LEU D 2 97 ? 17.534 0.038 51.967 1.00 12.65 97 LEU D CA 1
ATOM 2900 C C . LEU D 2 97 ? 17.983 1.445 52.391 1.00 13.29 97 LEU D C 1
ATOM 2901 O O . LEU D 2 97 ? 19.093 1.631 52.860 1.00 14.93 97 LEU D O 1
ATOM 2906 N N . LEU D 2 98 ? 17.131 2.448 52.236 1.00 12.45 98 LEU D N 1
ATOM 2907 C CA . LEU D 2 98 ? 17.439 3.785 52.740 1.00 12.66 98 LEU D CA 1
ATOM 2908 C C . LEU D 2 98 ? 17.594 3.789 54.263 1.00 14.16 98 LEU D C 1
ATOM 2909 O O . LEU D 2 98 ? 18.466 4.471 54.808 1.00 15.40 98 LEU D O 1
ATOM 2914 N N . SER D 2 99 ? 16.743 3.029 54.944 1.00 14.85 99 SER D N 1
ATOM 2915 C CA . SER D 2 99 ? 16.629 3.084 56.392 1.00 17.17 99 SER D CA 1
ATOM 2916 C C . SER D 2 99 ? 17.583 2.153 57.114 1.00 17.65 99 SER D C 1
ATOM 2917 O O . SER D 2 99 ? 17.876 2.357 58.289 1.00 20.01 99 SER D O 1
ATOM 2920 N N . GLY D 2 100 ? 18.038 1.117 56.426 1.00 15.90 100 GLY D N 1
ATOM 2921 C CA . GLY D 2 100 ? 18.860 0.088 57.037 1.00 18.25 100 GLY D CA 1
ATOM 2922 C C . GLY D 2 100 ? 18.121 -1.015 57.769 1.00 20.53 100 GLY D C 1
ATOM 2923 O O . GLY D 2 100 ? 18.739 -1.828 58.454 1.00 24.25 100 GLY D O 1
ATOM 2924 N N . ASP D 2 101 ? 16.808 -1.065 57.640 1.00 19.47 101 ASP D N 1
ATOM 2925 C CA . ASP D 2 101 ? 16.027 -2.106 58.274 1.00 22.44 101 ASP D CA 1
ATOM 2926 C C . ASP D 2 101 ? 14.697 -2.266 57.564 1.00 20.15 101 ASP D C 1
ATOM 2927 O O . ASP D 2 101 ? 14.293 -1.420 56.767 1.00 17.98 101 ASP D O 1
ATOM 2932 N N . SER D 2 102 ? 14.015 -3.356 57.887 1.00 22.23 102 SER D N 1
ATOM 2933 C CA . SER D 2 102 ? 12.776 -3.747 57.229 1.00 22.44 102 SER D CA 1
ATOM 2934 C C . SER D 2 102 ? 11.500 -3.534 58.053 1.00 21.76 102 SER D C 1
ATOM 2935 O O . SER D 2 102 ? 10.457 -4.060 57.690 1.00 20.09 102 SER D O 1
ATOM 2938 N N . SER D 2 103 ? 11.542 -2.785 59.152 1.00 23.56 103 SER D N 1
ATOM 2939 C CA . SER D 2 103 ? 10.352 -2.710 60.006 1.00 24.83 103 SER D CA 1
ATOM 2940 C C . SER D 2 103 ? 9.110 -2.164 59.314 1.00 23.16 103 SER D C 1
ATOM 2941 O O . SER D 2 103 ? 8.026 -2.715 59.459 1.00 24.15 103 SER D O 1
ATOM 2944 N N . VAL D 2 104 ? 9.254 -1.095 58.544 1.00 22.51 104 VAL D N 1
ATOM 2945 C CA . VAL D 2 104 ? 8.103 -0.497 57.881 1.00 21.98 104 VAL D CA 1
ATOM 2946 C C . VAL D 2 104 ? 7.583 -1.441 56.797 1.00 21.64 104 VAL D C 1
ATOM 2947 O O . VAL D 2 104 ? 6.381 -1.647 56.668 1.00 21.29 104 VAL D O 1
ATOM 2951 N N . LEU D 2 105 ? 8.497 -2.028 56.034 1.00 18.95 105 LEU D N 1
ATOM 2952 C CA . LEU D 2 105 ? 8.140 -3.035 55.038 1.00 19.29 105 LEU D CA 1
ATOM 2953 C C . LEU D 2 105 ? 7.317 -4.167 55.660 1.00 19.84 105 LEU D C 1
ATOM 2954 O O . LEU D 2 105 ? 6.274 -4.563 55.130 1.00 19.89 105 LEU D O 1
ATOM 2959 N N . GLU D 2 106 ? 7.775 -4.680 56.794 1.00 20.40 106 GLU D N 1
ATOM 2960 C CA . GLU D 2 106 ? 7.133 -5.835 57.415 1.00 24.44 106 GLU D CA 1
ATOM 2961 C C . GLU D 2 106 ? 5.768 -5.486 57.964 1.00 24.67 106 GLU D C 1
ATOM 2962 O O . GLU D 2 106 ? 4.857 -6.313 57.920 1.00 25.46 106 GLU D O 1
ATOM 2968 N N . ASP D 2 107 ? 5.609 -4.263 58.457 1.00 25.64 107 ASP D N 1
ATOM 2969 C CA . ASP D 2 107 ? 4.335 -3.819 59.021 1.00 27.32 107 ASP D CA 1
ATOM 2970 C C . ASP D 2 107 ? 3.383 -3.264 57.950 1.00 26.40 107 ASP D C 1
ATOM 2971 O O . ASP D 2 107 ? 2.359 -3.881 57.600 1.00 28.25 107 ASP D O 1
ATOM 2976 N N . ARG D 2 108 ? 3.711 -2.090 57.434 1.00 26.80 108 ARG D N 1
ATOM 2977 C CA . ARG D 2 108 ? 2.840 -1.358 56.533 1.00 28.02 108 ARG D CA 1
ATOM 2978 C C . ARG D 2 108 ? 2.594 -2.136 55.232 1.00 24.21 108 ARG D C 1
ATOM 2979 O O . ARG D 2 108 ? 1.469 -2.197 54.730 1.00 25.26 108 ARG D O 1
ATOM 2987 N N . CYS D 2 109 ? 3.638 -2.727 54.663 1.00 22.12 109 CYS D N 1
ATOM 2988 C CA . CYS D 2 109 ? 3.471 -3.397 53.381 1.00 22.72 109 CYS D CA 1
ATOM 2989 C C . CYS D 2 109 ? 2.974 -4.827 53.551 1.00 23.52 109 CYS D C 1
ATOM 2990 O O . CYS D 2 109 ? 1.936 -5.203 52.972 1.00 24.64 109 CYS D O 1
ATOM 2993 N N . LEU D 2 110 ? 3.705 -5.629 54.317 1.00 24.16 110 LEU D N 1
ATOM 2994 C CA . LEU D 2 110 ? 3.442 -7.067 54.362 1.00 23.58 110 LEU D CA 1
ATOM 2995 C C . LEU D 2 110 ? 2.355 -7.493 55.353 1.00 25.41 110 LEU D C 1
ATOM 2996 O O . LEU D 2 110 ? 1.787 -8.571 55.191 1.00 27.74 110 LEU D O 1
ATOM 3001 N N . GLY D 2 111 ? 2.059 -6.653 56.339 1.00 25.00 111 GLY D N 1
ATOM 3002 C CA . GLY D 2 111 ? 1.075 -6.989 57.362 1.00 27.68 111 GLY D CA 1
ATOM 3003 C C . GLY D 2 111 ? -0.296 -7.183 56.740 1.00 28.34 111 GLY D C 1
ATOM 3004 O O . GLY D 2 111 ? -0.853 -6.247 56.163 1.00 28.84 111 GLY D O 1
ATOM 3005 N N . GLY D 2 112 ? -0.849 -8.391 56.879 1.00 28.60 112 GLY D N 1
ATOM 3006 C CA . GLY D 2 112 ? -2.146 -8.724 56.305 1.00 28.51 112 GLY D CA 1
ATOM 3007 C C . GLY D 2 112 ? -2.179 -8.951 54.796 1.00 29.15 112 GLY D C 1
ATOM 3008 O O . GLY D 2 112 ? -3.225 -9.243 54.235 1.00 31.45 112 GLY D O 1
ATOM 3009 N N . LEU D 2 113 ? -1.043 -8.821 54.118 1.00 27.30 113 LEU D N 1
ATOM 3010 C CA . LEU D 2 113 ? -1.058 -8.883 52.663 1.00 25.48 113 LEU D CA 1
ATOM 3011 C C . LEU D 2 113 ? -1.401 -10.275 52.141 1.00 26.67 113 LEU D C 1
ATOM 3012 O O . LEU D 2 113 ? -2.144 -10.408 51.174 1.00 26.39 113 LEU D O 1
ATOM 3017 N N . LYS D 2 114 ? -0.832 -11.310 52.739 1.00 27.26 114 LYS D N 1
ATOM 3018 C CA . LYS D 2 114 ? -1.143 -12.667 52.308 1.00 28.59 114 LYS D CA 1
ATOM 3019 C C . LYS D 2 114 ? -2.637 -12.930 52.397 1.00 29.84 114 LYS D C 1
ATOM 3020 O O . LYS D 2 114 ? -3.222 -13.553 51.503 1.00 29.95 114 LYS D O 1
ATOM 3026 N N . GLU D 2 115 ? -3.254 -12.465 53.480 1.00 31.75 115 GLU D N 1
ATOM 3027 C CA . GLU D 2 115 ? -4.684 -12.684 53.686 1.00 33.30 115 GLU D CA 1
ATOM 3028 C C . GLU D 2 115 ? -5.505 -11.884 52.675 1.00 31.63 115 GLU D C 1
ATOM 3029 O O . GLU D 2 115 ? -6.485 -12.373 52.126 1.00 31.36 115 GLU D O 1
ATOM 3035 N N . THR D 2 116 ? -5.064 -10.668 52.381 1.00 30.82 116 THR D N 1
ATOM 3036 C CA . THR D 2 116 ? -5.717 -9.840 51.381 1.00 29.67 116 THR D CA 1
ATOM 3037 C C . THR D 2 116 ? -5.704 -10.548 50.035 1.00 29.20 116 THR D C 1
ATOM 3038 O O . THR D 2 116 ? -6.727 -10.648 49.343 1.00 29.18 116 THR D O 1
ATOM 3042 N N . TYR D 2 117 ? -4.533 -11.038 49.645 1.00 27.47 117 TYR D N 1
ATOM 3043 C CA . TYR D 2 117 ? -4.415 -11.732 48.381 1.00 26.92 117 TYR D CA 1
ATOM 3044 C C . TYR D 2 117 ? -5.277 -12.998 48.321 1.00 29.62 117 TYR D C 1
ATOM 3045 O O . TYR D 2 117 ? -5.857 -13.297 47.280 1.00 29.15 117 TYR D O 1
ATOM 3054 N N . ALA D 2 118 ? -5.375 -13.711 49.440 1.00 29.90 118 ALA D N 1
ATOM 3055 C CA . ALA D 2 118 ? -6.227 -14.901 49.497 1.00 32.03 118 ALA D CA 1
ATOM 3056 C C . ALA D 2 118 ? -7.693 -14.528 49.291 1.00 31.64 118 ALA D C 1
ATOM 3057 O O . ALA D 2 118 ? -8.412 -15.223 48.571 1.00 32.51 118 ALA D O 1
ATOM 3059 N N . SER D 2 119 ? -8.133 -13.413 49.864 1.00 31.56 119 SER D N 1
ATOM 3060 C CA . SER D 2 119 ? -9.534 -13.016 49.708 1.00 33.69 119 SER D CA 1
ATOM 3061 C C . SER D 2 119 ? -9.848 -12.572 48.273 1.00 30.42 119 SER D C 1
ATOM 3062 O O . SER D 2 119 ? -10.980 -12.703 47.808 1.00 30.61 119 SER D O 1
ATOM 3065 N N . LEU D 2 120 ? -8.843 -12.066 47.563 1.00 29.51 120 LEU D N 1
ATOM 3066 C CA . LEU D 2 120 ? -9.029 -11.579 46.197 1.00 30.49 120 LEU D CA 1
ATOM 3067 C C . LEU D 2 120 ? -8.729 -12.641 45.132 1.00 29.78 120 LEU D C 1
ATOM 3068 O O . LEU D 2 120 ? -9.099 -12.477 43.974 1.00 32.31 120 LEU D O 1
ATOM 3073 N N . GLY D 2 121 ? -8.060 -13.718 45.526 1.00 29.67 121 GLY D N 1
ATOM 3074 C CA . GLY D 2 121 ? -7.620 -14.728 44.588 1.00 30.32 121 GLY D CA 1
ATOM 3075 C C . GLY D 2 121 ? -6.373 -14.338 43.789 1.00 29.75 121 GLY D C 1
ATOM 3076 O O . GLY D 2 121 ? -6.213 -14.759 42.633 1.00 32.56 121 GLY D O 1
ATOM 3077 N N . VAL D 2 122 ? -5.481 -13.542 44.384 1.00 27.21 122 VAL D N 1
ATOM 3078 C CA . VAL D 2 122 ? -4.210 -13.189 43.717 1.00 25.25 122 VAL D CA 1
ATOM 3079 C C . VAL D 2 122 ? -3.197 -14.324 43.915 1.00 26.55 122 VAL D C 1
ATOM 3080 O O . VAL D 2 122 ? -2.874 -14.681 45.030 1.00 27.79 122 VAL D O 1
ATOM 3084 N N . PRO D 2 123 ? -2.681 -14.901 42.820 1.00 25.91 123 PRO D N 1
ATOM 3085 C CA . PRO D 2 123 ? -1.968 -16.180 42.922 1.00 23.84 123 PRO D CA 1
ATOM 3086 C C . PRO D 2 123 ? -0.571 -16.104 43.527 1.00 24.51 123 PRO D C 1
ATOM 3087 O O . PRO D 2 123 ? 0.250 -15.321 43.062 1.00 25.72 123 PRO D O 1
ATOM 3091 N N . ALA D 2 124 ? -0.303 -16.938 44.524 1.00 24.66 124 ALA D N 1
ATOM 3092 C CA . ALA D 2 124 ? 0.965 -16.968 45.231 1.00 25.24 124 ALA D CA 1
ATOM 3093 C C . ALA D 2 124 ? 2.149 -17.307 44.316 1.00 24.95 124 ALA D C 1
ATOM 3094 O O . ALA D 2 124 ? 3.238 -16.739 44.481 1.00 25.99 124 ALA D O 1
ATOM 3096 N N . ALA D 2 125 ? 1.965 -18.213 43.362 1.00 24.70 125 ALA D N 1
ATOM 3097 C CA . ALA D 2 125 ? 3.070 -18.636 42.503 1.00 25.06 125 ALA D CA 1
ATOM 3098 C C . ALA D 2 125 ? 3.518 -17.471 41.623 1.00 23.13 125 ALA D C 1
ATOM 3099 O O . ALA D 2 125 ? 4.717 -17.241 41.422 1.00 22.96 125 ALA D O 1
ATOM 3101 N N . GLY D 2 126 ? 2.551 -16.718 41.130 1.00 19.83 126 GLY D N 1
ATOM 3102 C CA . GLY D 2 126 ? 2.851 -15.572 40.289 1.00 19.88 126 GLY D CA 1
ATOM 3103 C C . GLY D 2 126 ? 3.544 -14.496 41.101 1.00 19.93 126 GLY D C 1
ATOM 3104 O O . GLY D 2 126 ? 4.534 -13.925 40.653 1.00 19.98 126 GLY D O 1
ATOM 3105 N N . ASN D 2 127 ? 3.042 -14.225 42.292 1.00 20.24 127 ASN D N 1
ATOM 3106 C CA . ASN D 2 127 ? 3.701 -13.255 43.154 1.00 20.56 127 ASN D CA 1
ATOM 3107 C C . ASN D 2 127 ? 5.119 -13.660 43.492 1.00 20.24 127 ASN D C 1
ATOM 3108 O O . ASN D 2 127 ? 6.011 -12.828 43.478 1.00 17.89 127 ASN D O 1
ATOM 3113 N N . ALA D 2 128 ? 5.354 -14.925 43.816 1.00 21.45 128 ALA D N 1
ATOM 3114 C CA . ALA D 2 128 ? 6.704 -15.372 44.115 1.00 21.12 128 ALA D CA 1
ATOM 3115 C C . ALA D 2 128 ? 7.626 -15.076 42.932 1.00 19.48 128 ALA D C 1
ATOM 3116 O O . ALA D 2 128 ? 8.783 -14.700 43.149 1.00 20.54 128 ALA D O 1
ATOM 3118 N N . ARG D 2 129 ? 7.140 -15.257 41.700 1.00 18.09 129 ARG D N 1
ATOM 3119 C CA . ARG D 2 129 ? 8.006 -15.052 40.552 1.00 16.38 129 ARG D CA 1
ATOM 3120 C C . ARG D 2 129 ? 8.255 -13.561 40.282 1.00 15.22 129 ARG D C 1
ATOM 3121 O O . ARG D 2 129 ? 9.391 -13.160 40.028 1.00 14.69 129 ARG D O 1
ATOM 3129 N N . ALA D 2 130 ? 7.224 -12.733 40.358 1.00 14.74 130 ALA D N 1
ATOM 3130 C CA . ALA D 2 130 ? 7.406 -11.291 40.173 1.00 13.58 130 ALA D CA 1
ATOM 3131 C C . ALA D 2 130 ? 8.396 -10.735 41.202 1.00 13.21 130 ALA D C 1
ATOM 3132 O O . ALA D 2 130 ? 9.295 -9.971 40.872 1.00 12.68 130 ALA D O 1
ATOM 3134 N N . VAL D 2 131 ? 8.222 -11.139 42.455 1.00 14.20 131 VAL D N 1
ATOM 3135 C CA . VAL D 2 131 ? 9.128 -10.701 43.503 1.00 14.41 131 VAL D CA 1
ATOM 3136 C C . VAL D 2 131 ? 10.546 -11.236 43.260 1.00 14.44 131 VAL D C 1
ATOM 3137 O O . VAL D 2 131 ? 11.517 -10.510 43.446 1.00 14.38 131 VAL D O 1
ATOM 3141 N N . GLY D 2 132 ? 10.656 -12.501 42.846 1.00 14.16 132 GLY D N 1
ATOM 3142 C CA . GLY D 2 132 ? 11.944 -13.103 42.556 1.00 15.63 132 GLY D CA 1
ATOM 3143 C C . GLY D 2 132 ? 12.699 -12.390 41.435 1.00 13.54 132 GLY D C 1
ATOM 3144 O O . GLY D 2 132 ? 13.920 -12.222 41.486 1.00 13.80 132 GLY D O 1
ATOM 3145 N N . ILE D 2 133 ? 11.978 -11.958 40.411 1.00 11.60 133 ILE D N 1
ATOM 3146 C CA . ILE D 2 133 ? 12.608 -11.215 39.325 1.00 11.00 133 ILE D CA 1
ATOM 3147 C C . ILE D 2 133 ? 13.062 -9.848 39.841 1.00 11.42 133 ILE D C 1
ATOM 3148 O O . ILE D 2 133 ? 14.176 -9.428 39.572 1.00 10.92 133 ILE D O 1
ATOM 3153 N N . MET D 2 134 ? 12.217 -9.146 40.582 1.00 10.58 134 MET D N 1
ATOM 3154 C CA . MET D 2 134 ? 12.644 -7.844 41.113 1.00 10.33 134 MET D CA 1
ATOM 3155 C C . MET D 2 134 ? 13.880 -7.991 41.992 1.00 10.44 134 MET D C 1
ATOM 3156 O O . MET D 2 134 ? 14.764 -7.141 41.974 1.00 9.99 134 MET D O 1
ATOM 3161 N N . LYS D 2 135 ? 13.917 -9.053 42.793 1.00 11.32 135 LYS D N 1
ATOM 3162 C CA . LYS D 2 135 ? 15.098 -9.341 43.599 1.00 11.95 135 LYS D CA 1
ATOM 3163 C C . LYS D 2 135 ? 16.361 -9.474 42.757 1.00 13.16 135 LYS D C 1
ATOM 3164 O O . LYS D 2 135 ? 17.360 -8.819 43.024 1.00 12.93 135 LYS D O 1
ATOM 3170 N N . ALA D 2 136 ? 16.311 -10.313 41.734 1.00 12.68 136 ALA D N 1
ATOM 3171 C CA . ALA D 2 136 ? 17.478 -10.524 40.895 1.00 13.47 136 ALA D CA 1
ATOM 3172 C C . ALA D 2 136 ? 17.920 -9.208 40.265 1.00 10.97 136 ALA D C 1
ATOM 3173 O O . ALA D 2 136 ? 19.098 -8.899 40.164 1.00 11.69 136 ALA D O 1
ATOM 3175 N N . THR D 2 137 ? 16.951 -8.424 39.826 1.00 10.77 137 THR D N 1
ATOM 3176 C CA . THR D 2 137 ? 17.224 -7.170 39.154 1.00 10.14 137 THR D CA 1
ATOM 3177 C C . THR D 2 137 ? 17.893 -6.187 40.103 1.00 9.55 137 THR D C 1
ATOM 3178 O O . THR D 2 137 ? 18.923 -5.625 39.773 1.00 9.84 137 THR D O 1
ATOM 3182 N N . CYS D 2 138 ? 17.340 -6.024 41.296 1.00 9.99 138 CYS D N 1
ATOM 3183 C CA . CYS D 2 138 ? 17.923 -5.101 42.238 1.00 10.04 138 CYS D CA 1
ATOM 3184 C C . CYS D 2 138 ? 19.320 -5.527 42.678 1.00 10.69 138 CYS D C 1
ATOM 3185 O O . CYS D 2 138 ? 20.219 -4.689 42.795 1.00 11.10 138 CYS D O 1
ATOM 3188 N N . VAL D 2 139 ? 19.508 -6.822 42.922 1.00 11.49 139 VAL D N 1
ATOM 3189 C CA . VAL D 2 139 ? 20.820 -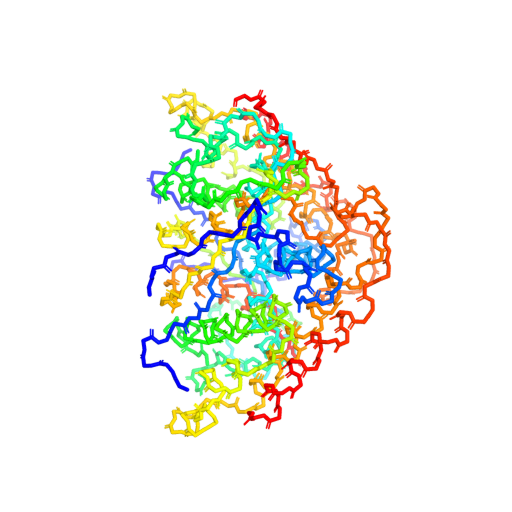7.328 43.291 1.00 13.04 139 VAL D CA 1
ATOM 3190 C C . VAL D 2 139 ? 21.825 -7.039 42.182 1.00 11.98 139 VAL D C 1
ATOM 3191 O O . VAL D 2 139 ? 22.966 -6.653 42.458 1.00 13.00 139 VAL D O 1
ATOM 3195 N N . ALA D 2 140 ? 21.393 -7.175 40.932 1.00 12.76 140 ALA D N 1
ATOM 3196 C CA . ALA D 2 140 ? 22.280 -6.930 39.798 1.00 13.24 140 ALA D CA 1
ATOM 3197 C C . ALA D 2 140 ? 22.610 -5.446 39.652 1.00 11.70 140 ALA D C 1
ATOM 3198 O O . ALA D 2 140 ? 23.713 -5.106 39.250 1.00 12.57 140 ALA D O 1
ATOM 3200 N N . PHE D 2 141 ? 21.669 -4.558 39.956 1.00 11.79 141 PHE D N 1
ATOM 3201 C CA . PHE D 2 141 ? 21.946 -3.128 39.920 1.00 11.15 141 PHE D CA 1
ATOM 3202 C C . PHE D 2 141 ? 22.963 -2.761 41.000 1.00 12.17 141 PHE D C 1
ATOM 3203 O O . PHE D 2 141 ? 23.825 -1.922 40.777 1.00 13.25 141 PHE D O 1
ATOM 3211 N N . ILE D 2 142 ? 22.875 -3.398 42.157 1.00 11.50 142 ILE D N 1
ATOM 3212 C CA . ILE D 2 142 ? 23.789 -3.118 43.253 1.00 11.79 142 ILE D CA 1
ATOM 3213 C C . ILE D 2 142 ? 25.159 -3.744 42.988 1.00 12.99 142 ILE D C 1
ATOM 3214 O O . ILE D 2 142 ? 26.178 -3.102 43.260 1.00 15.94 142 ILE D O 1
ATOM 3219 N N . ASN D 2 143 ? 25.192 -4.986 42.495 1.00 14.32 143 ASN D N 1
ATOM 3220 C CA . ASN D 2 143 ? 26.444 -5.673 42.152 1.00 14.80 143 ASN D CA 1
ATOM 3221 C C . ASN D 2 143 ? 26.763 -5.532 40.666 1.00 19.02 143 ASN D C 1
ATOM 3222 O O . ASN D 2 143 ? 27.097 -6.495 39.994 1.00 24.88 143 ASN D O 1
ATOM 3227 N N . ASN D 2 144 ? 26.629 -4.315 40.162 1.00 15.93 144 ASN D N 1
ATOM 3228 C CA . ASN D 2 144 ? 26.909 -3.985 38.769 1.00 15.85 144 ASN D CA 1
ATOM 3229 C C . ASN D 2 144 ? 28.423 -4.026 38.537 1.00 17.07 144 ASN D C 1
ATOM 3230 O O . ASN D 2 144 ? 29.178 -3.284 39.190 1.00 17.09 144 ASN D O 1
ATOM 3235 N N . THR D 2 145 ? 28.843 -4.895 37.611 1.00 17.54 145 THR D N 1
ATOM 3236 C CA . THR D 2 145 ? 30.260 -5.135 37.329 1.00 18.93 145 THR D CA 1
ATOM 3237 C C . THR D 2 145 ? 30.752 -4.391 36.083 1.00 18.71 145 THR D C 1
ATOM 3238 O O . THR D 2 145 ? 31.860 -4.659 35.582 1.00 18.60 145 THR D O 1
ATOM 3242 N N . SER D 2 146 ? 29.956 -3.443 35.591 1.00 17.93 146 SER D N 1
ATOM 3243 C CA . SER D 2 146 ? 30.312 -2.684 34.408 1.00 18.34 146 SER D CA 1
ATOM 3244 C C . SER D 2 146 ? 31.604 -1.911 34.581 1.00 17.85 146 SER D C 1
ATOM 3245 O O . SER D 2 146 ? 31.948 -1.496 35.700 1.00 18.65 146 SER D O 1
ATOM 3248 N N . ASN D 2 147 ? 32.305 -1.688 33.475 1.00 18.42 147 ASN D N 1
ATOM 3249 C CA . ASN D 2 147 ? 33.477 -0.824 33.527 1.00 19.48 147 ASN D CA 1
ATOM 3250 C C . ASN D 2 147 ? 33.110 0.575 34.017 1.00 19.77 147 ASN D C 1
ATOM 3251 O O . ASN D 2 147 ? 31.999 1.075 33.781 1.00 20.14 147 ASN D O 1
ATOM 3256 N N . GLN D 2 148 ? 34.035 1.200 34.726 1.00 20.24 148 GLN D N 1
ATOM 3257 C CA . GLN D 2 148 ? 33.823 2.540 35.244 1.00 20.61 148 GLN D CA 1
ATOM 3258 C C . GLN D 2 148 ? 33.289 3.489 34.186 1.00 22.15 148 GLN D C 1
ATOM 3259 O O . GLN D 2 148 ? 32.466 4.351 34.473 1.00 20.71 148 GLN D O 1
ATOM 3265 N N . LYS D 2 149 ? 33.786 3.360 32.961 1.00 23.17 149 LYS D N 1
ATOM 3266 C CA . LYS D 2 149 ? 33.340 4.218 31.877 1.00 24.65 149 LYS D CA 1
ATOM 3267 C C . LYS D 2 149 ? 31.815 4.120 31.662 1.00 24.30 149 LYS D C 1
ATOM 3268 O O . LYS D 2 149 ? 31.168 5.085 31.229 1.00 25.75 149 LYS D O 1
ATOM 3274 N N . LYS D 2 150 ? 31.245 2.963 31.992 1.00 21.94 150 LYS D N 1
ATOM 3275 C CA . LYS D 2 150 ? 29.825 2.715 31.780 1.00 20.71 150 LYS D CA 1
ATOM 3276 C C . LYS D 2 150 ? 29.157 2.407 33.108 1.00 17.59 150 LYS D C 1
ATOM 3277 O O . LYS D 2 150 ? 28.352 1.477 33.225 1.00 18.86 150 LYS D O 1
ATOM 3283 N N . LEU D 2 151 ? 29.491 3.220 34.099 1.00 16.42 151 LEU D N 1
ATOM 3284 C CA . LEU D 2 151 ? 28.995 3.052 35.453 1.00 15.46 151 LEU D CA 1
ATOM 3285 C C . LEU D 2 151 ? 28.815 4.436 36.047 1.00 16.33 151 LEU D C 1
ATOM 3286 O O . LEU D 2 151 ? 29.755 5.233 36.024 1.00 17.00 151 LEU D O 1
ATOM 3291 N N . SER D 2 152 ? 27.624 4.726 36.594 1.00 16.88 152 SER D N 1
ATOM 3292 C CA . SER D 2 152 ? 27.328 6.077 37.077 1.00 19.72 152 SER D CA 1
ATOM 3293 C C . SER D 2 152 ? 27.890 6.385 38.461 1.00 18.72 152 SER D C 1
ATOM 3294 O O . SER D 2 152 ? 27.928 7.537 38.867 1.00 26.89 152 SER D O 1
ATOM 3297 N N . THR D 2 153 ? 28.365 5.367 39.158 1.00 16.26 153 THR D N 1
ATOM 3298 C CA . THR D 2 153 ? 28.889 5.512 40.511 1.00 16.25 153 THR D CA 1
ATOM 3299 C C . THR D 2 153 ? 30.351 5.078 40.532 1.00 17.67 153 THR D C 1
ATOM 3300 O O . THR D 2 153 ? 30.793 4.346 39.657 1.00 17.28 153 THR D O 1
ATOM 3304 N N . PRO D 2 154 ? 31.094 5.484 41.565 1.00 17.23 154 PRO D N 1
ATOM 3305 C CA . PRO D 2 154 ? 32.459 4.993 41.667 1.00 17.25 154 PRO D CA 1
ATOM 3306 C C . PRO D 2 154 ? 32.454 3.486 41.821 1.00 17.92 154 PRO D C 1
ATOM 3307 O O . PRO D 2 154 ? 31.702 2.935 42.621 1.00 18.62 154 PRO D O 1
ATOM 3311 N N . ALA D 2 155 ? 33.299 2.821 41.058 1.00 17.41 155 ALA D N 1
ATOM 3312 C CA . ALA D 2 155 ? 33.353 1.365 41.104 1.00 19.19 155 ALA D CA 1
ATOM 3313 C C . ALA D 2 155 ? 33.856 0.868 42.453 1.00 21.37 155 ALA D C 1
ATOM 3314 O O . ALA D 2 155 ? 34.831 1.382 43.009 1.00 20.93 155 ALA D O 1
ATOM 3316 N N . GLY D 2 156 ? 33.213 -0.175 42.954 1.00 18.25 156 GLY D N 1
ATOM 3317 C CA . GLY D 2 156 ? 33.643 -0.816 44.173 1.00 19.95 156 GLY D CA 1
ATOM 3318 C C . GLY D 2 156 ? 32.726 -1.953 44.557 1.00 20.31 156 GLY D C 1
ATOM 3319 O O . GLY D 2 156 ? 31.906 -2.410 43.776 1.00 23.71 156 GLY D O 1
ATOM 3320 N N . ASP D 2 157 ? 32.851 -2.372 45.803 1.00 18.65 157 ASP D N 1
ATOM 3321 C CA . ASP D 2 157 ? 32.199 -3.566 46.290 1.00 20.34 157 ASP D CA 1
ATOM 3322 C C . ASP D 2 157 ? 30.976 -3.137 47.088 1.00 19.01 157 ASP D C 1
ATOM 3323 O O . ASP D 2 157 ? 31.083 -2.488 48.119 1.00 19.99 157 ASP D O 1
ATOM 3328 N N . CYS D 2 158 ? 29.806 -3.494 46.574 1.00 17.79 158 CYS D N 1
ATOM 3329 C CA . CYS D 2 158 ? 28.537 -3.239 47.243 1.00 16.66 158 CYS D CA 1
ATOM 3330 C C . CYS D 2 158 ? 27.864 -4.544 47.618 1.00 17.76 158 CYS D C 1
ATOM 3331 O O . CYS D 2 158 ? 26.655 -4.573 47.814 1.00 16.42 158 CYS D O 1
ATOM 3334 N N . SER D 2 159 ? 28.640 -5.619 47.748 1.00 18.08 159 SER D N 1
ATOM 3335 C CA . SER D 2 159 ? 28.057 -6.930 47.996 1.00 21.14 159 SER D CA 1
ATOM 3336 C C . SER D 2 159 ? 27.293 -7.008 49.317 1.00 20.59 159 SER D C 1
ATOM 3337 O O . SER D 2 159 ? 26.315 -7.731 49.411 1.00 19.66 159 SER D O 1
ATOM 3340 N N . ALA D 2 160 ? 27.741 -6.299 50.348 1.00 18.73 160 ALA D N 1
ATOM 3341 C CA . ALA D 2 160 ? 27.021 -6.325 51.615 1.00 18.59 160 ALA D CA 1
ATOM 3342 C C . ALA D 2 160 ? 25.624 -5.730 51.426 1.00 17.91 160 ALA D C 1
ATOM 3343 O O . ALA D 2 160 ? 24.631 -6.304 51.854 1.00 19.69 160 ALA D O 1
ATOM 3345 N N . LEU D 2 161 ? 25.553 -4.574 50.779 1.00 17.11 161 LEU D N 1
ATOM 3346 C CA . LEU D 2 161 ? 24.259 -3.935 50.514 1.00 15.94 161 LEU D CA 1
ATOM 3347 C C . LEU D 2 161 ? 23.378 -4.769 49.599 1.00 16.17 161 LEU D C 1
ATOM 3348 O O . LEU D 2 161 ? 22.163 -4.792 49.766 1.00 15.10 161 LEU D O 1
ATOM 3353 N N . ALA D 2 162 ? 23.983 -5.458 48.639 1.00 15.06 162 ALA D N 1
ATOM 3354 C CA . ALA D 2 162 ? 23.209 -6.304 47.749 1.00 14.93 162 ALA D CA 1
ATOM 3355 C C . ALA D 2 162 ? 22.608 -7.439 48.548 1.00 17.48 162 ALA D C 1
ATOM 3356 O O . ALA D 2 162 ? 21.469 -7.797 48.346 1.00 17.64 162 ALA D O 1
ATOM 3358 N N . SER D 2 163 ? 23.384 -8.022 49.452 1.00 17.61 163 SER D N 1
ATOM 3359 C CA . SER D 2 163 ? 22.868 -9.095 50.285 1.00 19.41 163 SER D CA 1
ATOM 3360 C C . SER D 2 163 ? 21.788 -8.595 51.220 1.00 17.85 163 SER D C 1
ATOM 3361 O O . SER D 2 163 ? 20.817 -9.312 51.502 1.00 19.25 163 SER D O 1
ATOM 3364 N N . GLU D 2 164 ? 21.944 -7.365 51.697 1.00 18.74 164 GLU D N 1
ATOM 3365 C CA . GLU D 2 164 ? 20.937 -6.750 52.548 1.00 18.70 164 GLU D CA 1
ATOM 3366 C C . GLU D 2 164 ? 19.637 -6.595 51.770 1.00 18.31 164 GLU D C 1
ATOM 3367 O O . GLU D 2 164 ? 18.564 -6.978 52.237 1.00 18.04 164 GLU D O 1
ATOM 3373 N N . CYS D 2 165 ? 19.741 -6.050 50.566 1.00 16.34 165 CYS D N 1
ATOM 3374 C CA . CYS D 2 165 ? 18.599 -5.899 49.683 1.00 17.55 165 CYS D CA 1
ATOM 3375 C C . CYS D 2 165 ? 17.926 -7.234 49.393 1.00 18.06 165 CYS D C 1
ATOM 3376 O O . CYS D 2 165 ? 16.698 -7.350 49.470 1.00 18.14 165 CYS D O 1
ATOM 3379 N N . ALA D 2 166 ? 18.731 -8.239 49.075 1.00 19.32 166 ALA D N 1
ATOM 3380 C CA . ALA D 2 166 ? 18.211 -9.592 48.849 1.00 18.47 166 ALA D CA 1
ATOM 3381 C C . ALA D 2 166 ? 17.407 -10.089 50.045 1.00 19.95 166 ALA D C 1
ATOM 3382 O O . ALA D 2 166 ? 16.369 -10.712 49.884 1.00 21.38 166 ALA D O 1
ATOM 3384 N N . GLY D 2 167 ? 17.911 -9.837 51.250 1.00 20.48 167 GLY D N 1
ATOM 3385 C CA . GLY D 2 167 ? 17.218 -10.223 52.461 1.00 20.96 167 GLY D CA 1
ATOM 3386 C C . GLY D 2 167 ? 15.840 -9.604 52.598 1.00 21.21 167 GLY D C 1
ATOM 3387 O O . GLY D 2 167 ? 14.901 -10.266 53.047 1.00 22.48 167 GLY D O 1
ATOM 3388 N N . TYR D 2 168 ? 15.705 -8.337 52.202 1.00 20.53 168 TYR D N 1
ATOM 3389 C CA . TYR D 2 168 ? 14.409 -7.678 52.245 1.00 19.69 168 TYR D CA 1
ATOM 3390 C C . TYR D 2 168 ? 13.423 -8.354 51.275 1.00 18.90 168 TYR D C 1
ATOM 3391 O O . TYR D 2 168 ? 12.278 -8.581 51.625 1.00 19.64 168 TYR D O 1
ATOM 3400 N N . PHE D 2 169 ? 13.856 -8.668 50.059 1.00 17.97 169 PHE D N 1
ATOM 3401 C CA . PHE D 2 169 ? 12.998 -9.408 49.146 1.00 18.46 169 PHE D CA 1
ATOM 3402 C C . PHE D 2 169 ? 12.646 -10.780 49.710 1.00 19.83 169 PHE D C 1
ATOM 3403 O O . PHE D 2 169 ? 11.519 -11.251 49.536 1.00 20.01 169 PHE D O 1
ATOM 3411 N N . ASP D 2 170 ? 13.584 -11.418 50.400 1.00 21.65 170 ASP D N 1
ATOM 3412 C CA . ASP D 2 170 ? 13.291 -12.741 50.961 1.00 23.21 170 ASP D CA 1
ATOM 3413 C C . ASP D 2 170 ? 12.187 -12.645 52.013 1.00 24.17 170 ASP D C 1
ATOM 3414 O O . ASP D 2 170 ? 11.369 -13.573 52.159 1.00 25.44 170 ASP D O 1
ATOM 3419 N N . LYS D 2 171 ? 12.117 -11.520 52.719 1.00 23.90 171 LYS D N 1
ATOM 3420 C CA . LYS D 2 171 ? 11.025 -11.322 53.675 1.00 24.60 171 LYS D CA 1
ATOM 3421 C C . LYS D 2 171 ? 9.673 -11.216 52.981 1.00 22.21 171 LYS D C 1
ATOM 3422 O O . LYS D 2 171 ? 8.651 -11.703 53.472 1.00 24.19 171 LYS D O 1
ATOM 3428 N N . VAL D 2 172 ? 9.652 -10.586 51.820 1.00 19.86 172 VAL D N 1
ATOM 3429 C CA . VAL D 2 172 ? 8.430 -10.502 51.048 1.00 20.19 172 VAL D CA 1
ATOM 3430 C C . VAL D 2 172 ? 8.031 -11.895 50.572 1.00 21.89 172 VAL D C 1
ATOM 3431 O O . VAL D 2 172 ? 6.871 -12.307 50.723 1.00 22.37 172 VAL D O 1
ATOM 3435 N N . THR D 2 173 ? 8.988 -12.625 50.007 1.00 21.86 173 THR D N 1
ATOM 3436 C CA . THR D 2 173 ? 8.729 -13.984 49.527 1.00 22.95 173 THR D CA 1
ATOM 3437 C C . THR D 2 173 ? 8.172 -14.870 50.655 1.00 25.54 173 THR D C 1
ATOM 3438 O O . THR D 2 173 ? 7.225 -15.654 50.458 1.00 26.31 173 THR D O 1
ATOM 3442 N N . SER D 2 174 ? 8.739 -14.735 51.847 1.00 25.86 174 SER D N 1
ATOM 3443 C CA . SER D 2 174 ? 8.296 -15.566 52.974 1.00 27.71 174 SER D CA 1
ATOM 3444 C C . SER D 2 174 ? 6.877 -15.211 53.388 1.00 28.40 174 SER D C 1
ATOM 3445 O O . SER D 2 174 ? 6.054 -16.113 53.660 1.00 29.68 174 SER D O 1
ATOM 3448 N N . ALA D 2 175 ? 6.569 -13.922 53.444 1.00 27.67 175 ALA D N 1
ATOM 3449 C CA . ALA D 2 175 ? 5.265 -13.453 53.886 1.00 26.90 175 ALA D CA 1
ATOM 3450 C C . ALA D 2 175 ? 4.158 -13.866 52.930 1.00 26.53 175 ALA D C 1
ATOM 3451 O O . ALA D 2 175 ? 3.042 -14.193 53.363 1.00 27.62 175 ALA D O 1
ATOM 3453 N N . LEU D 2 176 ? 4.475 -13.899 51.638 1.00 25.83 176 LEU D N 1
ATOM 3454 C CA . LEU D 2 176 ? 3.503 -14.208 50.611 1.00 25.13 176 LEU D CA 1
ATOM 3455 C C . LEU D 2 176 ? 3.502 -15.703 50.252 1.00 26.79 176 LEU D C 1
ATOM 3456 O O . LEU D 2 176 ? 2.682 -16.131 49.409 1.00 29.88 176 LEU D O 1
#

Foldseek 3Di:
DDPQQWDKDKDWFQQVVPPDDDPPDDDDDPPDSCNRIDIDIDIDHDDDDVVNVVVVCVVCVVQFDDDPPDDDDTDPDDDD/DDDDQDDPRLVVLLVVAPPSVLLVVLLCLLPVCLLVLLVVLLVVLCVVPVCLCPPVHCDDPVSVVVSSVLLSVLSVLLSVCSNNVHNPCVVPVNLVCVVVVCVVVVVDLSSLLRSLVSSLVSSLCSSQVVDPDPPDDDDHDDCNVSSVSSSVSSVVNSVSD/DDPLQWDKDKDKFQQQPPDPDDQVPDPDDDDPDSRGSRIDMDIDTDRDDDDPVRVVVVVVVCVVDPDD/DDDDDADDPRLVVLPVQADPQVLLVVLLCLCVVCVLCLLVVLLVVLCVVPVVLCPPVHCDDPVSVVVSSVLLSVLSVLLSVCSSNVHNPCVVPVNLVCPVVVCVVVVPDLVSVLRSLVSSLVVSLCSSVPPDDPVPHPDPDDDRNVSNVSSSVSSVSNNVSD

Radius of gyration: 22.65 Å; Cα contacts (8 Å, |Δi|>4): 791; chains: 4; bounding box: 43×54×61 Å

Nearest PDB structures (foldseek):
  7t7u-assembly1_D  TM=1.004E+00  e=6.490E-19  Chroomonas sp. M1627
  4lms-assembly1_B  TM=9.674E-01  e=2.055E-19  Chroomonas sp.
  7sut-assembly2_H  TM=1.001E+00  e=1.775E-18  Hemiselmis andersenii
  7t8s-assembly3_K  TM=1.001E+00  e=2.256E-18  Cryptomonas pyrenoidifera
  1xg0-assembly1_D  TM=9.999E-01  e=3.155E-18  Rhodomonas sp. CS24

CATH classification: 3.90.510.10

Organism: Chroomonas sp. (strain CCMP270) (NCBI:txid354589)

Sequence (471 aa):
RDAQLRAPIVEIFDARGCDAKNAQYTGPKSNDMNDDQCVKVSMQKITVSEATAAKKLQEFIGGKATAINVPIISSMTKKYKAAYVGGADLQALKKFVSEGNKRLDAVNAIVSNASCIVSDAVSGMICENPALISPSGCYTNRRMAACLRDAEIILRYVSYSLLSGDSSVLEDRCLGGLKETYASLGVPAAGNARAVGIMKATCVAFINNTSNQKKLSTPAGDCSALASECAGYFDKVTSALKDAQLRAPVVTIFDARGCKDHANKEYTGPKAGNAENDECCVKVQMTPIKVADDAAALVLKECLSELKGSKAAYVGGADLQALKKFVSEGNKRLDAVNAIVSNASCIVSDAVSGMICENPALISPSGCYTNRRMAACLRDAEIILRYVSYSLLSGDSSVLEDRCLGGLKETYASLGVPAAGNARAVGIMKATCVAFINNTSNQKKLSTPAGDCSALASECAGYFDKVTSAL